Protein AF-A0A4S2T0A7-F1 (afdb_monomer_lite)

Sequence (449 aa):
MVPWLGEGVFCDATSVFRFPPSFSEFPLLSGDERTSGFACAYRRLITDGFVGIRFELAVAGGRSGRRGRARFPGQDLVALLINWLDLPIAVTSSGDGDRRNNCHLGQAGAPLTAHILRATTRLPTSTPSADRSWLHPGRPLLLADYTSKEAQRPPDAKVVDLRQDIGVCLAHCRASYRGTLVGVWLIERTGPNPDRDALRRLRVHLLRLHTEYECVRLVLRFLMRQAKDGRNTEAVSRFLNRGLDLLTSPRKYGFDQDPILAAAYEAEQLVAADEWRTMTHMLTTNRARDVAQIDNVTRGQALLDSNTTPDGGSQPVYIADRIVVAGKGGTVNEFHTRAGGNIHGVIGSGNVVTNSFNRIDGSNLPDEAKALLKQLTEAVALTASKLPSEEAEQVSRDLTAFQDEALSGTPRRNVLQVFGDSLQKAVDFVGDVGAPIANLVTAVIGLIT

Foldseek 3Di:
DDDQPPPVDWDFCDLFKFADPPQQADWQDFPPDTDGRKDWPGWTWDDSVAQFIDTDTDIDGDPPPPPPDAAAEQSSVVSSQLSQQQGWMWGQAPDPDRDTDIDGNQPVQLRVLRVVQCVPPVDDPPDPDRDSLSGGGFGDAAEDEEEPRHHDHHPQWAWFDQVDPQQWTWTWAWDDHPNDIYIYIYIYRNDPDGNPLLVVLVVRLLSVLRRLLRSLLSLLVVCVVCVPPPPDVPSVLVSNVVSVCSQPPCDDSRTGCVSVSCNVCVRCVRAPPVSVVVVVVSNVVVVVVVVVVVVVVVVVVVVVPPPDDDDDDDDDDDDPPDDDDDDPDDDDDDDDDPDPDDDQQDQPDDSQLVVLLVLLVPAPADPVLSVLLNVLSVLLSQLLVPDDSVLSVVSSVLNSQLSVLLRDPQRDLVSLVVSLVSLVVSCVVVDPSNVVSNVSSVVSSVRRD

Structure (mmCIF, N/CA/C/O backbone):
data_AF-A0A4S2T0A7-F1
#
_entry.id   AF-A0A4S2T0A7-F1
#
loop_
_atom_site.group_PDB
_atom_site.id
_atom_site.type_symbol
_atom_site.label_atom_id
_atom_site.label_alt_id
_atom_site.label_comp_id
_atom_site.label_asym_id
_atom_site.label_entity_id
_atom_site.label_seq_id
_atom_site.pdbx_PDB_ins_code
_atom_site.Cartn_x
_atom_site.Cartn_y
_atom_site.Cartn_z
_atom_site.occupancy
_atom_site.B_iso_or_equiv
_atom_site.auth_seq_id
_atom_site.auth_comp_id
_atom_site.auth_asym_id
_atom_site.auth_atom_id
_atom_site.pdbx_PDB_model_num
ATOM 1 N N . MET A 1 1 ? -23.315 -9.136 -1.588 1.00 36.06 1 MET A N 1
ATOM 2 C CA . MET A 1 1 ? -22.195 -8.168 -1.640 1.00 36.06 1 MET A CA 1
ATOM 3 C C . MET A 1 1 ? -22.124 -7.653 -3.071 1.00 36.06 1 MET A C 1
ATOM 5 O O . MET A 1 1 ? -21.880 -8.461 -3.957 1.00 36.06 1 MET A O 1
ATOM 9 N N . VAL A 1 2 ? -22.462 -6.388 -3.338 1.00 34.12 2 VAL A N 1
ATOM 10 C CA . VAL A 1 2 ? -22.466 -5.866 -4.718 1.00 34.12 2 VAL A CA 1
ATOM 11 C C . VAL A 1 2 ? -21.019 -5.881 -5.232 1.00 34.12 2 VAL A C 1
ATOM 13 O O . VAL A 1 2 ? -20.165 -5.262 -4.588 1.00 34.12 2 VAL A O 1
ATOM 16 N N . PRO A 1 3 ? -20.696 -6.610 -6.318 1.00 44.59 3 PRO A N 1
ATOM 17 C CA . PRO A 1 3 ? -19.381 -6.518 -6.931 1.00 44.59 3 PRO A CA 1
ATOM 18 C C . PRO A 1 3 ? -19.193 -5.063 -7.346 1.00 44.59 3 PRO A C 1
ATOM 20 O O . PRO A 1 3 ? -20.075 -4.474 -7.967 1.00 44.59 3 PRO A O 1
ATOM 23 N N . TRP A 1 4 ? -18.078 -4.460 -6.943 1.00 48.78 4 TRP A N 1
ATOM 24 C CA . TRP A 1 4 ? -17.734 -3.113 -7.380 1.00 48.78 4 TRP A CA 1
ATOM 25 C C . TRP A 1 4 ? -17.877 -3.069 -8.901 1.00 48.78 4 TRP A C 1
ATOM 27 O O . TRP A 1 4 ? -17.294 -3.922 -9.579 1.00 48.78 4 TRP A O 1
ATOM 37 N N . LEU A 1 5 ? -18.682 -2.134 -9.415 1.00 48.16 5 LEU A N 1
ATOM 38 C CA . LEU A 1 5 ? -18.700 -1.821 -10.838 1.00 48.16 5 LEU A CA 1
ATOM 39 C C . LEU A 1 5 ? -17.241 -1.562 -11.199 1.00 48.16 5 LEU A C 1
ATOM 41 O O . LEU A 1 5 ? -16.623 -0.653 -10.651 1.00 48.16 5 LEU A O 1
ATOM 45 N N . GLY A 1 6 ? -16.657 -2.491 -11.955 1.00 53.06 6 GLY A N 1
ATOM 46 C CA . GLY A 1 6 ? -15.216 -2.580 -12.126 1.00 53.06 6 GLY A CA 1
ATOM 47 C C . GLY A 1 6 ? -14.648 -1.337 -12.799 1.00 53.06 6 GLY A C 1
ATOM 48 O O . GLY A 1 6 ? -15.342 -0.360 -13.052 1.00 53.06 6 GLY A O 1
ATOM 49 N N . GLU A 1 7 ? -13.390 -1.421 -13.209 1.00 63.53 7 GLU A N 1
ATOM 50 C CA . GLU A 1 7 ? -12.714 -0.447 -14.081 1.00 63.53 7 GLU A CA 1
ATOM 51 C C . GLU A 1 7 ? -13.539 0.054 -15.296 1.00 63.53 7 GLU A C 1
ATOM 53 O O . GLU A 1 7 ? -13.099 0.971 -15.979 1.00 63.53 7 GLU A O 1
ATOM 58 N N . GLY A 1 8 ? -14.693 -0.551 -15.603 1.00 70.19 8 GLY A N 1
ATOM 59 C CA . GLY A 1 8 ? -15.658 -0.097 -16.600 1.00 70.19 8 GLY A CA 1
ATOM 60 C C . GLY A 1 8 ? -16.550 1.083 -16.191 1.00 70.19 8 GLY A C 1
ATOM 61 O O . GLY A 1 8 ? -17.182 1.649 -17.076 1.00 70.19 8 GLY A O 1
ATOM 62 N N . VAL A 1 9 ? -16.610 1.489 -14.915 1.00 83.06 9 VAL A N 1
ATOM 63 C CA . VAL A 1 9 ? -17.359 2.690 -14.492 1.00 83.06 9 VAL A CA 1
ATOM 64 C C . VAL A 1 9 ? -16.421 3.664 -13.789 1.00 83.06 9 VAL A C 1
ATOM 66 O O . VAL A 1 9 ? -16.037 3.479 -12.638 1.00 83.06 9 VAL A O 1
ATOM 69 N N . PHE A 1 10 ? -16.041 4.719 -14.503 1.00 91.44 10 PHE A N 1
ATOM 70 C CA . PHE A 1 10 ? -15.193 5.793 -13.996 1.00 91.44 10 PHE A CA 1
ATOM 71 C C . PHE A 1 10 ? -15.602 7.128 -14.615 1.00 91.44 10 PHE A C 1
ATOM 73 O O . PHE A 1 10 ? -16.192 7.174 -15.695 1.00 91.44 10 PHE A O 1
ATOM 80 N N . CYS A 1 11 ? -15.230 8.222 -13.956 1.00 91.19 11 CYS A N 1
ATOM 81 C CA . CYS A 1 11 ? -15.294 9.549 -14.554 1.00 91.19 11 CYS A CA 1
ATOM 82 C C . CYS A 1 11 ? -13.979 9.832 -15.294 1.00 91.19 11 CYS A C 1
ATOM 84 O O . CYS A 1 11 ? -12.900 9.747 -14.696 1.00 91.19 11 CYS A O 1
ATOM 86 N N . ASP A 1 12 ? -14.054 10.172 -16.584 1.00 92.62 12 ASP A N 1
ATOM 87 C CA . ASP A 1 12 ? -12.892 10.659 -17.335 1.00 92.62 12 ASP A CA 1
ATOM 88 C C . ASP A 1 12 ? -12.450 12.009 -16.763 1.00 92.62 12 ASP A C 1
ATOM 90 O O . ASP A 1 12 ? -13.196 12.990 -16.761 1.00 92.62 12 ASP A O 1
ATOM 94 N N . ALA A 1 13 ? -11.219 12.051 -16.260 1.00 92.00 13 ALA A N 1
ATOM 95 C CA . ALA A 1 13 ? -10.663 13.219 -15.595 1.00 92.00 13 ALA A CA 1
ATOM 96 C C . ALA A 1 13 ? -9.700 14.018 -16.493 1.00 92.00 13 ALA A C 1
ATOM 98 O O . ALA A 1 13 ? -8.873 14.793 -16.007 1.00 92.00 13 ALA A O 1
ATOM 99 N N . THR A 1 14 ? -9.801 13.855 -17.816 1.00 91.75 14 THR A N 1
ATOM 100 C CA . THR A 1 14 ? -8.956 14.544 -18.802 1.00 91.75 14 THR A CA 1
ATOM 101 C C . THR A 1 14 ? -9.041 16.070 -18.741 1.00 91.75 14 THR A C 1
ATOM 103 O O . THR A 1 14 ? -8.040 16.747 -18.969 1.00 91.75 14 THR A O 1
ATOM 106 N N . SER A 1 15 ? -10.195 16.641 -18.394 1.00 88.56 15 SER A N 1
ATOM 107 C CA . SER A 1 15 ? -10.357 18.097 -18.256 1.00 88.56 15 SER A CA 1
ATOM 108 C C . SER A 1 15 ? -9.849 18.649 -16.919 1.00 88.56 15 SER A C 1
ATOM 110 O O . SER A 1 15 ? -9.556 19.842 -16.820 1.00 88.56 15 SER A O 1
ATOM 112 N N . VAL A 1 16 ? -9.734 17.798 -15.897 1.00 88.69 16 VAL A N 1
ATOM 113 C CA . VAL A 1 16 ? -9.314 18.181 -14.540 1.00 88.69 16 VAL A CA 1
ATOM 114 C C . VAL A 1 16 ? -7.797 18.275 -14.444 1.00 88.69 16 VAL A C 1
ATOM 116 O O . VAL A 1 16 ? -7.281 19.112 -13.709 1.00 88.69 16 VAL A O 1
ATOM 119 N N . PHE A 1 17 ? -7.089 17.436 -15.197 1.00 89.44 17 PHE A N 1
ATOM 120 C CA . PHE A 1 17 ? -5.650 17.253 -15.095 1.00 89.44 17 PHE A CA 1
ATOM 121 C C . PHE A 1 17 ? -4.986 17.421 -16.463 1.00 89.44 17 PHE A C 1
ATOM 123 O O . PHE A 1 17 ? -5.267 16.665 -17.396 1.00 89.44 17 PHE A O 1
ATOM 130 N N . ARG A 1 18 ? -4.054 18.372 -16.579 1.00 92.50 18 ARG A N 1
ATOM 131 C CA . ARG A 1 18 ? -3.302 18.614 -17.815 1.00 92.50 18 ARG A CA 1
ATOM 132 C C . ARG A 1 18 ? -1.802 18.481 -17.610 1.00 92.50 18 ARG A C 1
ATOM 134 O O . ARG A 1 18 ? -1.229 19.027 -16.671 1.00 92.50 18 ARG A O 1
ATOM 141 N N . PHE A 1 19 ? -1.191 17.778 -18.552 1.00 93.94 19 PHE A N 1
ATOM 142 C CA . PHE A 1 19 ? 0.252 17.707 -18.710 1.00 93.94 19 PHE A CA 1
ATOM 143 C C . PHE A 1 19 ? 0.804 18.971 -19.384 1.00 93.94 19 PHE A C 1
ATOM 145 O O . PHE A 1 19 ? 0.036 19.705 -20.018 1.00 93.94 19 PHE A O 1
ATOM 152 N N . PRO A 1 20 ? 2.122 19.220 -19.294 1.00 91.69 20 PRO A N 1
ATOM 153 C CA . PRO A 1 20 ? 2.768 20.266 -20.072 1.00 91.69 20 PRO A CA 1
ATOM 154 C C . PRO A 1 20 ? 2.615 19.988 -21.581 1.00 91.69 20 PRO A C 1
ATOM 156 O O . PRO A 1 20 ? 2.539 18.820 -21.973 1.00 91.69 20 PRO A O 1
ATOM 159 N N . PRO A 1 21 ? 2.601 21.027 -22.440 1.00 88.69 21 PRO A N 1
ATOM 160 C CA . PRO A 1 21 ? 2.415 20.877 -23.889 1.00 88.69 21 PRO A CA 1
ATOM 161 C C . PRO A 1 21 ? 3.372 19.876 -24.563 1.00 88.69 21 PRO A C 1
ATOM 163 O O . PRO A 1 21 ? 2.966 19.189 -25.493 1.00 88.69 21 PRO A O 1
ATOM 166 N N . SER A 1 22 ? 4.595 19.727 -24.044 1.00 87.62 22 SER A N 1
ATOM 167 C CA . SER A 1 22 ? 5.621 18.797 -24.547 1.00 87.62 22 SER A CA 1
ATOM 168 C C . SER A 1 22 ? 5.809 17.574 -23.644 1.00 87.62 22 SER A C 1
ATOM 170 O O . SER A 1 22 ? 6.927 17.125 -23.404 1.00 87.62 22 SER A O 1
ATOM 172 N N . PHE A 1 23 ? 4.721 17.029 -23.097 1.00 88.06 23 PHE A N 1
ATOM 173 C CA . PHE A 1 23 ? 4.769 15.895 -22.171 1.00 88.06 23 PHE A CA 1
ATOM 174 C C . PHE A 1 23 ? 5.565 14.692 -22.691 1.00 88.06 23 PHE A C 1
ATOM 176 O O . PHE A 1 23 ? 6.377 14.126 -21.966 1.00 88.06 23 PHE A O 1
ATOM 183 N N . SER A 1 24 ? 5.373 14.332 -23.960 1.00 86.00 24 SER A N 1
ATOM 184 C CA . SER A 1 24 ? 6.084 13.215 -24.589 1.00 86.00 24 SER A CA 1
ATOM 185 C C . SER A 1 24 ? 7.589 13.447 -24.702 1.00 86.00 24 SER A C 1
ATOM 187 O O . SER A 1 24 ? 8.351 12.488 -24.807 1.00 86.00 24 SER A O 1
ATOM 189 N N . GLU A 1 25 ? 8.029 14.702 -24.680 1.00 85.06 25 GLU A N 1
ATOM 190 C CA . GLU A 1 25 ? 9.435 15.099 -24.769 1.00 85.06 25 GLU A CA 1
ATOM 191 C C . GLU A 1 25 ? 10.050 15.371 -23.396 1.00 85.06 25 GLU A C 1
ATOM 193 O O . GLU A 1 25 ? 11.269 15.506 -23.299 1.00 85.06 25 GLU A O 1
ATOM 198 N N . PHE A 1 26 ? 9.228 15.427 -22.342 1.00 84.06 26 PHE A N 1
ATOM 199 C CA . PHE A 1 26 ? 9.676 15.736 -20.993 1.00 84.06 26 PHE A CA 1
ATOM 200 C C . PHE A 1 26 ? 10.728 14.708 -20.547 1.00 84.06 26 PHE A C 1
ATOM 202 O O . PHE A 1 26 ? 10.418 13.513 -20.464 1.00 84.06 26 PHE A O 1
ATOM 209 N N . PRO A 1 27 ? 11.979 15.136 -20.295 1.00 84.62 27 PRO A N 1
ATOM 210 C CA . PRO A 1 27 ? 13.037 14.216 -19.935 1.00 84.62 27 PRO A CA 1
ATOM 211 C C . PRO A 1 27 ? 12.875 13.810 -18.474 1.00 84.62 27 PRO A C 1
ATOM 213 O O . PRO A 1 27 ? 12.980 14.635 -17.569 1.00 84.62 27 PRO A O 1
ATOM 216 N N . LEU A 1 28 ? 12.679 12.520 -18.243 1.00 84.50 28 LEU A N 1
ATOM 217 C CA . LEU A 1 28 ? 12.830 11.929 -16.925 1.00 84.50 28 LEU A CA 1
ATOM 218 C C . LEU A 1 28 ? 14.254 11.417 -16.782 1.00 84.50 28 LEU A C 1
ATOM 220 O O . LEU A 1 28 ? 14.730 10.613 -17.593 1.00 84.50 28 LEU A O 1
ATOM 22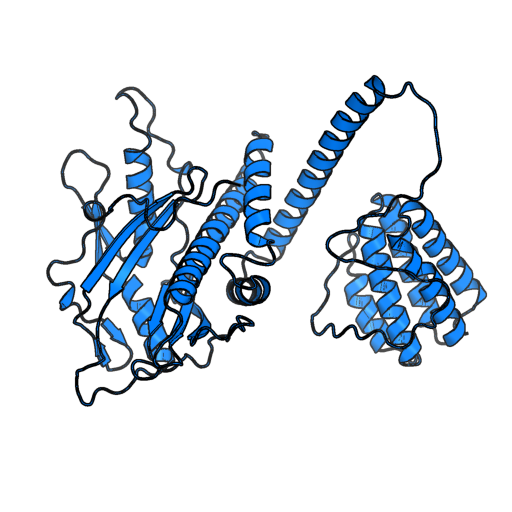4 N N . LEU A 1 29 ? 14.929 11.943 -15.769 1.00 84.00 29 LEU A N 1
ATOM 225 C CA . LEU A 1 29 ? 16.287 11.569 -15.414 1.00 84.00 29 LEU A CA 1
ATOM 226 C C . LEU A 1 29 ? 16.257 10.313 -14.549 1.00 84.00 29 LEU A C 1
ATOM 228 O O . LEU A 1 29 ? 15.326 10.108 -13.777 1.00 84.00 29 LEU A O 1
ATOM 232 N N . SER A 1 30 ? 17.262 9.467 -14.688 1.00 81.94 30 SER A N 1
ATOM 233 C CA . SER A 1 30 ? 17.485 8.329 -13.808 1.00 81.94 30 SER A CA 1
ATOM 234 C C . SER A 1 30 ? 18.952 7.941 -13.906 1.00 81.94 30 SER A C 1
ATOM 236 O O . SER A 1 30 ? 19.368 7.403 -14.933 1.00 81.94 30 SER A O 1
ATOM 238 N N . GLY A 1 31 ? 19.740 8.280 -12.885 1.00 81.50 31 GLY A N 1
ATOM 239 C CA . GLY A 1 31 ? 21.197 8.278 -13.014 1.00 81.50 31 GLY A CA 1
ATOM 240 C C . GLY A 1 31 ? 21.627 9.177 -14.180 1.00 81.50 31 GLY A C 1
ATOM 241 O O . GLY A 1 31 ? 21.147 10.306 -14.307 1.00 81.50 31 GLY A O 1
ATOM 242 N N . ASP A 1 32 ? 22.456 8.638 -15.073 1.00 75.25 32 ASP A N 1
ATOM 243 C CA . ASP A 1 32 ? 22.948 9.341 -16.267 1.00 75.25 32 ASP A CA 1
ATOM 244 C C . ASP A 1 32 ? 22.019 9.207 -17.491 1.00 75.25 32 ASP A C 1
ATOM 246 O O . ASP A 1 32 ? 22.245 9.831 -18.533 1.00 75.25 32 ASP A O 1
ATOM 250 N N . GLU A 1 33 ? 20.949 8.408 -17.402 1.00 78.81 33 GLU A N 1
ATOM 251 C CA . GLU A 1 33 ? 20.041 8.193 -18.525 1.00 78.81 33 GLU A CA 1
ATOM 252 C C . GLU A 1 33 ? 18.893 9.213 -18.571 1.00 78.81 33 GLU A C 1
ATOM 254 O O . GLU A 1 33 ? 18.156 9.430 -17.608 1.00 78.81 33 GLU A O 1
ATOM 259 N N . ARG A 1 34 ? 18.670 9.782 -19.765 1.00 81.75 34 ARG A N 1
ATOM 260 C CA . ARG A 1 34 ? 17.459 10.544 -20.105 1.00 81.75 34 ARG A CA 1
ATOM 261 C C . ARG A 1 34 ? 16.439 9.653 -20.800 1.00 81.75 34 ARG A C 1
ATOM 263 O O . ARG A 1 34 ? 16.706 9.084 -21.867 1.00 81.75 34 ARG A O 1
ATOM 270 N N . THR A 1 35 ? 15.231 9.601 -20.249 1.00 82.12 35 THR A N 1
ATOM 271 C CA . THR A 1 35 ? 14.087 8.940 -20.883 1.00 82.12 35 THR A CA 1
ATOM 272 C C . THR A 1 35 ? 12.966 9.895 -21.237 1.00 82.12 35 THR A C 1
ATOM 274 O O . THR A 1 35 ? 12.661 10.822 -20.504 1.00 82.12 35 THR A O 1
ATOM 277 N N . SER A 1 36 ? 12.378 9.661 -22.405 1.00 83.69 36 SER A N 1
ATOM 278 C CA . SER A 1 36 ? 11.252 10.396 -22.975 1.00 83.69 36 SER A CA 1
ATOM 279 C C . SER A 1 36 ? 10.473 9.449 -23.896 1.00 83.69 36 SER A C 1
ATOM 281 O O . SER A 1 36 ? 10.871 8.293 -24.081 1.00 83.69 36 SER A O 1
ATOM 283 N N . GLY A 1 37 ? 9.378 9.920 -24.490 1.00 86.00 37 GLY A N 1
ATOM 284 C CA . GLY A 1 37 ? 8.493 9.112 -25.336 1.00 86.00 37 GLY A CA 1
ATOM 285 C C . GLY A 1 37 ? 7.373 8.424 -24.558 1.00 86.00 37 GLY A C 1
ATOM 286 O O . GLY A 1 37 ? 6.856 7.396 -24.988 1.00 86.00 37 GLY A O 1
ATOM 287 N N . PHE A 1 38 ? 7.020 8.975 -23.401 1.00 90.12 38 PHE A N 1
ATOM 288 C CA . PHE A 1 38 ? 5.887 8.525 -22.613 1.00 90.12 38 PHE A CA 1
ATOM 289 C C . PHE A 1 38 ? 4.591 9.181 -23.104 1.00 90.12 38 PHE A C 1
ATOM 291 O O . PHE A 1 38 ? 4.564 10.361 -23.448 1.00 90.12 38 PHE A O 1
ATOM 298 N N . ALA A 1 39 ? 3.505 8.417 -23.114 1.00 92.38 39 ALA A N 1
ATOM 299 C CA . ALA A 1 39 ? 2.171 8.866 -23.476 1.00 92.38 39 ALA A CA 1
ATOM 300 C C . ALA A 1 39 ? 1.201 8.584 -22.327 1.00 92.38 39 ALA A C 1
ATOM 302 O O . ALA A 1 39 ? 1.255 7.533 -21.687 1.00 92.38 39 ALA A O 1
ATOM 303 N N . CYS A 1 40 ? 0.291 9.520 -22.059 1.00 94.81 40 CYS A N 1
ATOM 304 C CA . CYS A 1 40 ? -0.772 9.282 -21.092 1.00 94.81 40 CYS A CA 1
ATOM 305 C C . CYS A 1 40 ? -1.713 8.213 -21.647 1.00 94.81 40 CYS A C 1
ATOM 307 O O . CYS A 1 40 ? -2.321 8.413 -22.696 1.00 94.81 40 CYS A O 1
ATOM 309 N N . ALA A 1 41 ? -1.825 7.094 -20.938 1.00 94.56 41 ALA A N 1
ATOM 310 C CA . ALA A 1 41 ? -2.743 6.025 -21.293 1.00 94.56 41 ALA A CA 1
ATOM 311 C C . ALA A 1 41 ? -4.167 6.361 -20.835 1.00 94.56 41 ALA A C 1
ATOM 313 O O . ALA A 1 41 ? -5.114 6.205 -21.601 1.00 94.56 41 ALA A O 1
ATOM 314 N N . TYR A 1 42 ? -4.326 6.833 -19.594 1.00 94.88 42 TYR A N 1
ATOM 315 C CA . TYR A 1 42 ? -5.620 7.270 -19.070 1.00 94.88 42 TYR A CA 1
ATOM 316 C C . TYR A 1 42 ? -5.494 8.157 -17.826 1.00 94.88 42 TYR A C 1
ATOM 318 O O . TYR A 1 42 ? -4.484 8.134 -17.120 1.00 94.88 42 TYR A O 1
ATOM 326 N N . ARG A 1 43 ? -6.577 8.897 -17.548 1.00 94.88 43 ARG A N 1
ATOM 327 C CA . ARG A 1 43 ? -6.839 9.654 -16.314 1.00 94.88 43 ARG A CA 1
ATOM 328 C C . ARG A 1 43 ? -8.245 9.321 -15.838 1.00 94.88 43 ARG A C 1
ATOM 330 O O . ARG A 1 43 ? -9.209 9.626 -16.538 1.00 94.88 43 ARG A O 1
ATOM 337 N N . ARG A 1 44 ? -8.372 8.680 -14.682 1.00 94.31 44 ARG A N 1
ATOM 338 C CA . ARG A 1 44 ? -9.660 8.173 -14.196 1.00 94.31 44 ARG A CA 1
ATOM 339 C C . ARG A 1 44 ? -9.891 8.619 -12.770 1.00 94.31 44 ARG A C 1
ATOM 341 O O . ARG A 1 44 ? -9.002 8.502 -11.936 1.00 94.31 44 ARG A O 1
ATOM 348 N N . LEU A 1 45 ? -11.095 9.093 -12.491 1.00 93.31 45 LEU A N 1
ATOM 349 C CA . LEU A 1 45 ? -11.587 9.249 -11.133 1.00 93.31 45 LEU A CA 1
ATOM 350 C C . LEU A 1 45 ? -12.563 8.112 -10.851 1.00 93.31 45 LEU A C 1
ATOM 352 O O . LEU A 1 45 ? -13.520 7.911 -11.601 1.00 93.31 45 LEU A O 1
ATOM 356 N N . ILE A 1 46 ? -12.310 7.375 -9.778 1.00 92.50 46 ILE A N 1
ATOM 357 C CA . ILE A 1 46 ? -13.100 6.214 -9.391 1.00 92.50 46 ILE A CA 1
ATOM 358 C C . ILE A 1 46 ? -13.562 6.397 -7.950 1.00 92.50 46 ILE A C 1
ATOM 360 O O . ILE A 1 46 ? -12.784 6.814 -7.092 1.00 92.50 46 ILE A O 1
ATOM 364 N N . THR A 1 47 ? -14.830 6.095 -7.691 1.00 89.50 47 THR A N 1
ATOM 365 C CA . THR A 1 47 ? -15.438 6.155 -6.360 1.00 89.50 47 THR A CA 1
ATOM 366 C C . THR A 1 47 ? -16.045 4.811 -6.006 1.00 89.50 47 THR A C 1
ATOM 368 O O . THR A 1 47 ? -16.569 4.114 -6.873 1.00 89.50 47 THR A O 1
ATOM 371 N N . ASP A 1 48 ? -15.988 4.456 -4.725 1.00 83.44 48 ASP A N 1
ATOM 372 C CA . ASP A 1 48 ? -16.640 3.259 -4.202 1.00 83.44 48 ASP A CA 1
ATOM 373 C C . ASP A 1 48 ? -18.118 3.435 -3.856 1.00 83.44 48 ASP A C 1
ATOM 375 O O . ASP A 1 48 ? -18.744 2.487 -3.372 1.00 83.44 48 ASP A O 1
ATOM 379 N N . GLY A 1 49 ? -18.662 4.632 -4.093 1.00 81.75 49 GLY A N 1
ATOM 380 C CA . GLY A 1 49 ? -20.007 5.008 -3.674 1.00 81.75 49 GLY A CA 1
ATOM 381 C C . GLY A 1 49 ? -20.157 5.116 -2.155 1.00 81.75 49 GLY A C 1
ATOM 382 O O . GLY A 1 49 ? -21.280 5.135 -1.659 1.00 81.75 49 GLY A O 1
ATOM 383 N N . PHE A 1 50 ? -19.051 5.144 -1.410 1.00 80.69 50 PHE A N 1
ATOM 384 C CA . PHE A 1 50 ? -19.039 5.246 0.038 1.00 80.69 50 PHE A CA 1
ATOM 385 C C . PHE A 1 50 ? -18.124 6.388 0.489 1.00 80.69 50 PHE A C 1
ATOM 387 O O . PHE A 1 50 ? -18.594 7.505 0.672 1.00 80.69 50 PHE A O 1
ATOM 394 N N . VAL A 1 51 ? -16.828 6.141 0.640 1.00 80.19 51 VAL A N 1
ATOM 395 C CA . VAL A 1 51 ? -15.850 7.099 1.198 1.00 80.19 51 VAL A CA 1
ATOM 396 C C . VAL A 1 51 ? -14.545 7.131 0.406 1.00 80.19 51 VAL A C 1
ATOM 398 O O . VAL A 1 51 ? -13.797 8.105 0.479 1.00 80.19 51 VAL A O 1
ATOM 401 N N . GLY A 1 52 ? -14.260 6.069 -0.348 1.00 87.00 52 GLY A N 1
ATOM 402 C CA . GLY A 1 52 ? -13.053 5.915 -1.131 1.00 87.00 52 GLY A CA 1
ATOM 403 C C . GLY A 1 52 ? -13.194 6.603 -2.476 1.00 87.00 52 GLY A C 1
ATOM 404 O O . GLY A 1 52 ? -14.025 6.230 -3.306 1.00 87.00 52 GLY A O 1
ATOM 405 N N . ILE A 1 53 ? -12.332 7.587 -2.716 1.00 91.31 53 ILE A N 1
ATOM 406 C CA . ILE A 1 53 ? -12.152 8.199 -4.028 1.00 91.31 53 ILE A CA 1
ATOM 407 C C . ILE A 1 53 ? -10.686 8.036 -4.419 1.00 91.31 53 ILE A C 1
ATOM 409 O O . ILE A 1 53 ? -9.791 8.473 -3.696 1.00 91.31 53 ILE A O 1
ATOM 413 N N . ARG A 1 54 ? -10.436 7.430 -5.581 1.00 93.50 54 ARG A N 1
ATOM 414 C CA . ARG A 1 54 ? -9.098 7.298 -6.159 1.00 93.50 54 ARG A CA 1
ATOM 415 C C . ARG A 1 54 ? -9.034 8.023 -7.492 1.00 93.50 54 ARG A C 1
ATOM 417 O O . ARG A 1 54 ? -9.869 7.817 -8.369 1.00 93.50 54 ARG A O 1
ATOM 424 N N . PHE A 1 55 ? -7.989 8.821 -7.659 1.00 95.12 55 PHE A N 1
ATOM 425 C CA . PHE A 1 55 ? -7.567 9.312 -8.960 1.00 95.12 55 PHE A CA 1
ATOM 426 C C . PHE A 1 55 ? -6.432 8.427 -9.479 1.00 95.12 55 PHE A C 1
ATOM 428 O O . PHE A 1 55 ? -5.407 8.278 -8.816 1.00 95.12 55 PHE A O 1
ATOM 435 N N . GLU A 1 56 ? -6.617 7.837 -10.653 1.00 95.31 56 GLU A N 1
ATOM 436 C CA . GLU A 1 56 ? -5.603 7.048 -11.340 1.00 95.31 56 GLU A CA 1
ATOM 437 C C . GLU A 1 56 ? -5.066 7.803 -12.546 1.00 95.31 56 GLU A C 1
ATOM 439 O O . GLU A 1 56 ? -5.821 8.255 -13.413 1.00 95.31 56 GLU A O 1
ATOM 444 N N . LEU A 1 57 ? -3.743 7.851 -12.635 1.00 95.69 57 LEU A N 1
ATOM 445 C CA . LEU A 1 57 ? -3.033 8.281 -13.821 1.00 95.69 57 LEU A CA 1
ATOM 446 C C . LEU A 1 57 ? -2.163 7.131 -14.305 1.00 95.69 57 LEU A C 1
ATOM 448 O O . LEU A 1 57 ? -1.299 6.660 -13.570 1.00 95.69 57 LEU A O 1
ATOM 452 N N . ALA A 1 58 ? -2.364 6.722 -15.552 1.00 95.38 58 ALA A N 1
ATOM 453 C CA . ALA A 1 58 ? -1.479 5.774 -16.202 1.00 95.38 58 ALA A CA 1
ATOM 454 C C . ALA A 1 58 ? -0.733 6.432 -17.347 1.00 95.38 58 ALA A C 1
ATOM 456 O O . ALA A 1 58 ? -1.291 7.181 -18.158 1.00 95.38 58 ALA A O 1
ATOM 457 N N . VAL A 1 59 ? 0.540 6.083 -17.425 1.00 94.50 59 VAL A N 1
ATOM 458 C CA . VAL A 1 59 ? 1.439 6.488 -18.486 1.00 94.50 59 VAL A CA 1
ATOM 459 C C . VAL A 1 59 ? 2.072 5.231 -19.060 1.00 94.50 59 VAL A C 1
ATOM 461 O O . VAL A 1 59 ? 2.483 4.342 -18.320 1.00 94.50 59 VAL A O 1
ATOM 464 N N . ALA A 1 60 ? 2.127 5.156 -20.383 1.00 93.31 60 ALA A N 1
ATOM 465 C CA . ALA A 1 60 ? 2.772 4.080 -21.111 1.00 93.31 60 ALA A CA 1
ATOM 466 C C . ALA A 1 60 ? 3.934 4.648 -21.924 1.00 93.31 60 ALA A C 1
ATOM 468 O O . ALA A 1 60 ? 3.824 5.712 -22.528 1.00 93.31 60 ALA A O 1
ATOM 469 N N . GLY A 1 61 ? 5.052 3.937 -21.957 1.00 87.25 61 GLY A N 1
ATOM 470 C CA . GLY A 1 61 ? 6.196 4.289 -22.786 1.00 87.25 61 GLY A CA 1
ATOM 471 C C . GLY A 1 61 ? 6.970 3.033 -23.134 1.00 87.25 61 GLY A C 1
ATOM 472 O O . GLY A 1 61 ? 7.182 2.177 -22.280 1.00 87.25 61 GLY A O 1
ATOM 473 N N . GLY A 1 62 ? 7.362 2.905 -24.397 1.00 71.31 62 GLY A N 1
ATOM 474 C CA . GLY A 1 62 ? 8.164 1.780 -24.859 1.00 71.31 62 GLY A CA 1
ATOM 475 C C . GLY A 1 62 ? 9.649 2.120 -24.831 1.00 71.31 62 GLY A C 1
ATOM 476 O O . GLY A 1 62 ? 10.093 3.024 -25.538 1.00 71.31 62 GLY A O 1
ATOM 477 N N . ARG A 1 63 ? 10.442 1.358 -24.070 1.00 69.31 63 ARG A N 1
ATOM 478 C CA . ARG A 1 63 ? 11.887 1.207 -24.346 1.00 69.31 63 ARG A CA 1
ATOM 479 C C . ARG A 1 63 ? 12.159 0.032 -25.284 1.00 69.31 63 ARG A C 1
ATOM 481 O O . ARG A 1 63 ? 13.159 0.042 -26.005 1.00 69.31 63 ARG A O 1
ATOM 488 N N . SER A 1 64 ? 11.255 -0.946 -25.305 1.00 51.25 64 SER A N 1
ATOM 489 C CA . SER A 1 64 ? 11.284 -2.106 -26.191 1.00 51.25 64 SER A CA 1
ATOM 490 C C . SER A 1 64 ? 11.205 -1.663 -27.660 1.00 51.25 64 SER A C 1
ATOM 492 O O . SER A 1 64 ? 10.163 -1.260 -28.160 1.00 51.25 64 SER A O 1
ATOM 494 N N . GLY A 1 65 ? 12.347 -1.677 -28.354 1.00 47.28 65 GLY A N 1
ATOM 495 C CA . GLY A 1 65 ? 12.439 -1.335 -29.782 1.00 47.28 65 GLY A CA 1
ATOM 496 C C . GLY A 1 65 ? 13.566 -0.367 -30.143 1.00 47.28 65 GLY A C 1
ATOM 497 O O . GLY A 1 65 ? 14.029 -0.378 -31.282 1.00 47.28 65 GLY A O 1
ATOM 498 N N . ARG A 1 66 ? 14.097 0.408 -29.185 1.00 61.19 66 ARG A N 1
ATOM 499 C CA . ARG A 1 66 ? 15.344 1.162 -29.405 1.00 61.19 66 ARG A CA 1
ATOM 500 C C . ARG A 1 66 ? 16.525 0.206 -29.236 1.00 61.19 66 ARG A C 1
ATOM 502 O O . ARG A 1 66 ? 16.986 -0.015 -28.118 1.00 61.19 66 ARG A O 1
ATOM 509 N N . ARG A 1 67 ? 16.962 -0.413 -30.343 1.00 60.78 67 ARG A N 1
ATOM 510 C CA . ARG A 1 67 ? 18.125 -1.321 -30.374 1.00 60.78 67 ARG A CA 1
ATOM 511 C C . ARG A 1 67 ? 19.294 -0.706 -29.591 1.00 60.78 67 ARG A C 1
ATOM 513 O O . ARG A 1 67 ? 19.649 0.443 -29.828 1.00 60.78 67 ARG A O 1
ATOM 520 N N . GLY A 1 68 ? 19.870 -1.481 -28.672 1.00 68.25 68 GLY A N 1
ATOM 521 C CA . GLY A 1 68 ? 21.101 -1.126 -27.959 1.00 68.25 68 GLY A CA 1
ATOM 522 C C . GLY A 1 68 ? 20.944 -0.353 -26.646 1.00 68.25 68 GLY A C 1
ATOM 523 O O . GLY A 1 68 ? 21.959 -0.060 -26.024 1.00 68.25 68 GLY A O 1
ATOM 524 N N . ARG A 1 69 ? 19.728 -0.034 -26.178 1.00 77.44 69 ARG A N 1
ATOM 525 C CA . ARG A 1 69 ? 19.571 0.543 -24.830 1.00 77.44 69 ARG A CA 1
ATOM 526 C C . ARG A 1 69 ? 19.704 -0.526 -23.749 1.00 77.44 69 ARG A C 1
ATOM 528 O O . ARG A 1 69 ? 19.049 -1.564 -23.825 1.00 77.44 69 ARG A O 1
ATOM 535 N N . ALA A 1 70 ? 20.515 -0.241 -22.733 1.00 83.19 70 ALA A N 1
ATOM 536 C CA . ALA A 1 70 ? 20.640 -1.091 -21.560 1.00 83.19 70 ALA A CA 1
ATOM 537 C C . ALA A 1 70 ? 19.310 -1.158 -20.786 1.00 83.19 70 ALA A C 1
ATOM 539 O O . ALA A 1 70 ? 18.492 -0.225 -20.821 1.00 83.19 70 ALA A O 1
ATOM 540 N N . ARG A 1 71 ? 19.099 -2.283 -20.093 1.00 89.00 71 ARG A N 1
ATOM 541 C CA . ARG A 1 71 ? 18.051 -2.415 -19.072 1.00 89.00 71 ARG A CA 1
ATOM 542 C C . ARG A 1 71 ? 18.358 -1.457 -17.923 1.00 89.00 71 ARG A C 1
ATOM 544 O O . ARG A 1 71 ? 19.523 -1.340 -17.541 1.00 89.00 71 ARG A O 1
ATOM 551 N N . PHE A 1 72 ? 17.338 -0.834 -17.343 1.00 89.44 72 PHE A N 1
ATOM 552 C CA . PHE A 1 72 ? 17.541 -0.004 -16.160 1.00 89.44 72 PHE A CA 1
ATOM 553 C C . PHE A 1 72 ? 18.085 -0.839 -14.994 1.00 89.44 72 PHE A C 1
ATOM 555 O O . PHE A 1 72 ? 17.542 -1.911 -14.707 1.00 89.44 72 PHE A O 1
ATOM 562 N N . PRO A 1 73 ? 19.135 -0.379 -14.302 1.00 92.44 73 PRO A N 1
ATOM 563 C CA . PRO A 1 73 ? 19.445 -0.847 -12.959 1.00 92.44 73 PRO A CA 1
ATOM 564 C C . PRO A 1 73 ? 18.230 -0.701 -12.033 1.00 92.44 73 PRO A C 1
ATOM 566 O O . PRO A 1 73 ? 17.379 0.164 -12.231 1.00 92.44 73 PRO A O 1
ATOM 569 N N . GLY A 1 74 ? 18.130 -1.546 -11.006 1.00 90.00 74 GLY A N 1
ATOM 570 C CA . GLY A 1 74 ? 16.951 -1.532 -10.137 1.00 90.00 74 GLY A CA 1
ATOM 571 C C . GLY A 1 74 ? 16.769 -0.219 -9.369 1.00 90.00 74 GLY A C 1
ATOM 572 O O . GLY A 1 74 ? 15.661 0.301 -9.294 1.00 90.00 74 GLY A O 1
ATOM 573 N N . GLN A 1 75 ? 17.857 0.375 -8.874 1.00 91.38 75 GLN A N 1
ATOM 574 C CA . GLN A 1 75 ? 17.808 1.681 -8.200 1.00 91.38 75 GLN A CA 1
ATOM 575 C C . GLN A 1 75 ? 17.354 2.802 -9.149 1.00 91.38 75 GLN A C 1
ATOM 577 O O . GLN A 1 75 ? 16.547 3.649 -8.769 1.00 91.38 75 GLN A O 1
ATOM 582 N N . ASP A 1 76 ? 17.797 2.741 -10.403 1.00 93.12 76 ASP A N 1
ATOM 583 C CA . ASP A 1 76 ? 17.401 3.671 -11.458 1.00 93.12 76 ASP A CA 1
ATOM 584 C C . ASP A 1 76 ? 15.904 3.552 -11.778 1.00 93.12 76 ASP A C 1
ATOM 586 O O . ASP A 1 76 ? 15.210 4.557 -11.903 1.00 93.12 76 ASP A O 1
ATOM 590 N N . LEU A 1 77 ? 15.339 2.340 -11.807 1.00 93.81 77 LEU A N 1
ATOM 591 C CA . LEU A 1 77 ? 13.891 2.179 -11.980 1.00 93.81 77 LEU A CA 1
ATOM 592 C C . LEU A 1 77 ? 13.098 2.922 -10.891 1.00 93.81 77 LEU A C 1
ATOM 594 O O . LEU A 1 77 ? 12.134 3.618 -11.202 1.00 93.81 77 LEU A O 1
ATOM 598 N N . VAL A 1 78 ? 13.497 2.808 -9.624 1.00 94.44 78 VAL A N 1
ATOM 599 C CA . VAL A 1 78 ? 12.812 3.499 -8.517 1.00 94.44 78 VAL A CA 1
ATOM 600 C C . VAL A 1 78 ? 13.002 5.011 -8.612 1.00 94.44 78 VAL A C 1
ATOM 602 O O . VAL A 1 78 ? 12.032 5.753 -8.455 1.00 94.44 78 VAL A O 1
ATOM 605 N N . ALA A 1 79 ? 14.214 5.477 -8.926 1.00 93.75 79 ALA A N 1
ATOM 606 C CA . ALA A 1 79 ? 14.491 6.897 -9.131 1.00 93.75 79 ALA A CA 1
ATOM 607 C C . ALA A 1 79 ? 13.637 7.481 -10.269 1.00 93.75 79 ALA A C 1
ATOM 609 O O . ALA A 1 79 ? 13.015 8.530 -10.103 1.00 93.75 79 ALA A O 1
ATOM 610 N N . LEU A 1 80 ? 13.524 6.763 -11.390 1.00 93.44 80 LEU A N 1
ATOM 611 C CA . LEU A 1 80 ? 12.648 7.115 -12.504 1.00 93.44 80 LEU A CA 1
ATOM 612 C C . LEU A 1 80 ? 11.187 7.248 -12.052 1.00 93.44 80 LEU A C 1
ATOM 614 O O . LEU A 1 80 ? 10.527 8.232 -12.387 1.00 93.44 80 LEU A O 1
ATOM 618 N N . LEU A 1 81 ? 10.680 6.271 -11.292 1.00 94.94 81 LEU A N 1
ATOM 619 C CA . LEU A 1 81 ? 9.310 6.276 -10.769 1.00 94.94 81 LEU A CA 1
ATOM 620 C C . LEU A 1 81 ? 9.060 7.443 -9.809 1.00 94.94 81 LEU A C 1
ATOM 622 O O . LEU A 1 81 ? 7.981 8.026 -9.832 1.00 94.94 81 LEU A O 1
ATOM 626 N N . ILE A 1 82 ? 10.044 7.831 -9.003 1.00 95.50 82 ILE A N 1
ATOM 627 C CA . ILE A 1 82 ? 9.920 8.990 -8.114 1.00 95.50 82 ILE A CA 1
ATOM 628 C C . ILE A 1 82 ? 9.975 10.303 -8.885 1.00 95.50 82 ILE A C 1
ATOM 630 O O . ILE A 1 82 ? 9.196 11.207 -8.589 1.00 95.50 82 ILE A O 1
ATOM 634 N N . ASN A 1 83 ? 10.795 10.396 -9.930 1.00 94.56 83 ASN A N 1
ATOM 635 C CA . ASN A 1 83 ? 10.872 11.590 -10.770 1.00 94.56 83 ASN A CA 1
ATOM 636 C C . ASN A 1 83 ? 9.559 11.881 -11.514 1.00 94.56 83 ASN A C 1
ATOM 638 O O . ASN A 1 83 ? 9.283 13.036 -11.837 1.00 94.56 83 ASN A O 1
ATOM 642 N N . TRP A 1 84 ? 8.688 10.882 -11.702 1.00 94.69 84 TRP A N 1
ATOM 643 C CA . TRP A 1 84 ? 7.311 11.121 -12.144 1.00 94.69 84 TRP A CA 1
ATOM 644 C C . TRP A 1 84 ? 6.518 12.006 -11.184 1.00 94.69 84 TRP A C 1
ATOM 646 O O . TRP A 1 84 ? 5.693 12.800 -11.633 1.00 94.69 84 TRP A O 1
ATOM 656 N N . LEU A 1 85 ? 6.756 11.907 -9.876 1.00 96.00 85 LEU A N 1
ATOM 657 C CA . LEU A 1 85 ? 6.076 12.741 -8.887 1.00 96.00 85 LEU A CA 1
ATOM 658 C C . LEU A 1 85 ? 6.491 14.215 -8.995 1.00 96.00 85 LEU A C 1
ATOM 660 O O . LEU A 1 85 ? 5.693 15.080 -8.641 1.00 96.00 85 LEU A O 1
ATOM 664 N N . ASP A 1 86 ? 7.673 14.512 -9.541 1.00 95.38 86 ASP A N 1
ATOM 665 C CA . ASP A 1 86 ? 8.133 15.871 -9.857 1.00 95.38 86 ASP A CA 1
ATOM 666 C C . ASP A 1 86 ? 7.718 16.358 -11.252 1.00 95.38 86 ASP A C 1
ATOM 668 O O . ASP A 1 86 ? 8.108 17.444 -11.680 1.00 95.38 86 ASP A O 1
ATOM 672 N N . LEU A 1 87 ? 6.877 15.615 -11.970 1.00 94.38 87 LEU A N 1
ATOM 673 C CA . LEU A 1 87 ? 6.321 16.107 -13.221 1.00 94.38 87 LEU A CA 1
ATOM 674 C C . LEU A 1 87 ? 5.433 1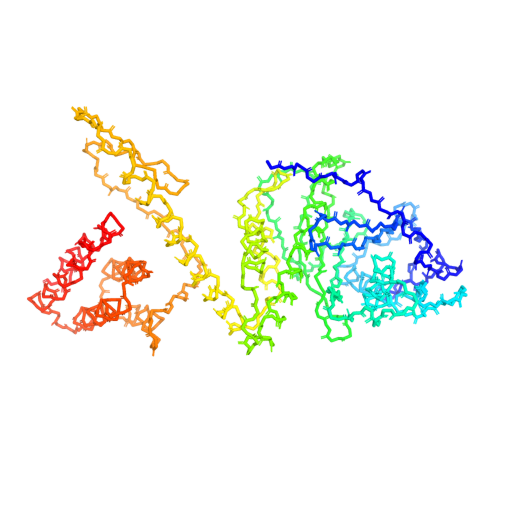7.341 -12.953 1.00 94.38 87 LEU A C 1
ATOM 676 O O . LEU A 1 87 ? 4.469 17.230 -12.183 1.00 94.38 87 LEU A O 1
ATOM 680 N N . PRO A 1 88 ? 5.701 18.502 -13.583 1.00 95.38 88 PRO A N 1
ATOM 681 C CA . PRO A 1 88 ? 4.837 19.667 -13.465 1.00 95.38 88 PRO A CA 1
ATOM 682 C C . PRO A 1 88 ? 3.511 19.396 -14.173 1.00 95.38 88 PRO A C 1
ATOM 684 O O . PRO A 1 88 ? 3.479 18.891 -15.292 1.00 95.38 88 PRO A O 1
ATOM 687 N N . ILE A 1 89 ? 2.408 19.738 -13.524 1.00 95.50 89 ILE A N 1
ATOM 688 C CA . ILE A 1 89 ? 1.046 19.504 -14.000 1.00 95.50 89 ILE A CA 1
ATOM 689 C C . ILE A 1 89 ? 0.172 20.718 -13.689 1.00 95.50 89 ILE A C 1
ATOM 691 O O . ILE A 1 89 ? 0.482 21.528 -12.811 1.00 95.50 89 ILE A O 1
ATOM 695 N N . ALA A 1 90 ? -0.961 20.817 -14.375 1.00 95.12 90 ALA A N 1
ATOM 696 C CA . ALA A 1 90 ? -1.979 21.819 -14.106 1.00 95.12 90 ALA A CA 1
ATOM 697 C C . ALA A 1 90 ? -3.294 21.134 -13.719 1.00 95.12 90 ALA A C 1
ATOM 699 O O . ALA A 1 90 ? -3.829 20.331 -14.487 1.00 95.12 90 ALA A O 1
ATOM 700 N N . VAL A 1 91 ? -3.823 21.471 -12.541 1.00 93.69 91 VAL A N 1
ATOM 701 C CA . VAL A 1 91 ? -5.125 20.990 -12.058 1.00 93.69 91 VAL A CA 1
ATOM 702 C C . VAL A 1 91 ? -6.139 22.124 -12.137 1.00 93.69 91 VAL A C 1
ATOM 704 O O . VAL A 1 91 ? -5.869 23.233 -11.674 1.00 93.69 91 VAL A O 1
ATOM 707 N N . THR A 1 92 ? -7.304 21.872 -12.724 1.00 90.12 92 THR A N 1
ATOM 708 C CA . THR A 1 92 ? -8.361 22.882 -12.880 1.00 90.12 92 THR A CA 1
ATOM 709 C C . THR A 1 92 ? -8.799 23.427 -11.517 1.00 90.12 92 THR A C 1
ATOM 711 O O . THR A 1 92 ? -9.259 22.681 -10.650 1.00 90.12 92 THR A O 1
ATOM 714 N N . SER A 1 93 ? -8.627 24.738 -11.322 1.00 81.56 93 SER A N 1
ATOM 715 C CA . SER A 1 93 ? -8.841 25.418 -10.045 1.00 81.56 93 SER A CA 1
ATOM 716 C C . SER A 1 93 ? -10.323 25.677 -9.778 1.00 81.56 93 SER A C 1
ATOM 718 O O . SER A 1 93 ? -11.158 25.753 -10.680 1.00 81.56 93 SER A O 1
ATOM 720 N N . SER A 1 94 ? -10.663 25.830 -8.503 1.00 65.75 94 SER A N 1
ATOM 721 C CA . SER A 1 94 ? -11.998 26.186 -8.040 1.00 65.75 94 SER A CA 1
ATOM 722 C C . SER A 1 94 ? -12.253 27.695 -8.225 1.00 65.75 94 SER A C 1
ATOM 724 O O . SER A 1 94 ? -12.058 28.467 -7.291 1.00 65.75 94 SER A O 1
ATOM 726 N N . GLY A 1 95 ? -12.674 28.133 -9.415 1.00 62.53 95 GLY A N 1
ATOM 727 C CA . GLY A 1 95 ? -13.193 29.488 -9.668 1.00 62.53 95 GLY A CA 1
ATOM 728 C C . GLY A 1 95 ? -14.049 29.581 -10.938 1.00 62.53 95 GLY A C 1
ATOM 729 O O . GLY A 1 95 ? -14.123 28.607 -11.690 1.00 62.53 95 GLY A O 1
ATOM 730 N N . ASP A 1 96 ? -14.736 30.710 -11.142 1.00 51.47 96 ASP A N 1
ATOM 731 C CA . ASP A 1 96 ? -15.252 31.100 -12.462 1.00 51.47 96 ASP A CA 1
ATOM 732 C C . ASP A 1 96 ? -14.060 31.495 -13.342 1.00 51.47 96 ASP A C 1
ATOM 734 O O . ASP A 1 96 ? -13.237 32.335 -12.967 1.00 51.47 96 ASP A O 1
ATOM 738 N N . GLY A 1 97 ? -13.931 30.824 -14.485 1.00 62.12 97 GLY A N 1
ATOM 739 C CA . GLY A 1 97 ? -12.803 30.946 -15.406 1.00 62.12 97 GLY A CA 1
ATOM 740 C C . GLY A 1 97 ? -11.894 29.714 -15.430 1.00 62.12 97 GLY A C 1
ATOM 741 O O . GLY A 1 97 ? -11.763 28.985 -14.450 1.00 62.12 97 GLY A O 1
ATOM 742 N N . ASP A 1 98 ? -11.232 29.503 -16.570 1.00 66.94 98 ASP A N 1
ATOM 743 C CA . ASP A 1 98 ? -10.320 28.386 -16.891 1.00 66.94 98 ASP A CA 1
ATOM 744 C C . ASP A 1 98 ? -8.979 28.462 -16.109 1.00 66.94 98 ASP A C 1
ATOM 746 O O . ASP A 1 98 ? -7.905 28.132 -16.615 1.00 66.94 98 ASP A O 1
ATOM 750 N N . ARG A 1 99 ? -9.017 28.959 -14.861 1.00 81.94 99 ARG A N 1
ATOM 751 C CA . ARG A 1 99 ? -7.853 29.097 -13.978 1.00 81.94 99 ARG A CA 1
ATOM 752 C C . ARG A 1 99 ? -7.370 27.717 -13.552 1.00 81.94 99 ARG A C 1
ATOM 754 O O . ARG A 1 99 ? -8.156 26.861 -13.147 1.00 81.94 99 ARG A O 1
ATOM 761 N N . ARG A 1 100 ? -6.055 27.509 -13.588 1.00 87.00 100 ARG A N 1
ATOM 762 C CA . ARG A 1 100 ? -5.418 26.241 -13.215 1.00 87.00 100 ARG A CA 1
ATOM 763 C C . ARG A 1 100 ? -4.383 26.458 -12.128 1.00 87.00 100 ARG A C 1
ATOM 765 O O . ARG A 1 100 ? -3.653 27.443 -12.146 1.00 87.00 100 ARG A O 1
ATOM 772 N N . ASN A 1 101 ? -4.334 25.517 -11.196 1.00 89.44 101 ASN A N 1
ATOM 773 C CA . ASN A 1 101 ? -3.309 25.438 -10.172 1.00 89.44 101 ASN A CA 1
ATOM 774 C C . ASN A 1 101 ? -2.155 24.603 -10.727 1.00 89.44 101 ASN A C 1
ATOM 776 O O . ASN A 1 101 ? -2.313 23.402 -10.964 1.00 89.44 101 ASN A O 1
ATOM 780 N N . ASN A 1 102 ? -1.008 25.241 -10.938 1.00 94.50 102 ASN A N 1
ATOM 781 C CA . ASN A 1 102 ? 0.214 24.540 -11.312 1.00 94.50 102 ASN A CA 1
ATOM 782 C C . ASN A 1 102 ? 0.821 23.898 -10.061 1.00 94.50 102 ASN A C 1
ATOM 784 O O . ASN A 1 102 ? 0.991 24.559 -9.038 1.00 94.50 102 ASN A O 1
ATOM 788 N N . CYS A 1 103 ? 1.122 22.607 -10.129 1.00 95.62 103 CYS A N 1
ATOM 789 C CA . CYS A 1 103 ? 1.756 21.856 -9.047 1.00 95.62 103 CYS A CA 1
ATOM 790 C C . CYS A 1 103 ? 2.568 20.689 -9.621 1.00 95.62 103 CYS A C 1
ATOM 792 O O . CYS A 1 103 ? 2.586 20.483 -10.831 1.00 95.62 103 CYS A O 1
ATOM 794 N N . HIS A 1 104 ? 3.253 19.937 -8.765 1.00 96.06 104 HIS A N 1
ATOM 795 C CA . HIS A 1 104 ? 3.893 18.681 -9.163 1.00 96.06 104 HIS A CA 1
ATOM 796 C C . HIS A 1 104 ? 2.910 17.521 -8.985 1.00 96.06 104 HIS A C 1
ATOM 798 O O . HIS A 1 104 ? 2.031 17.589 -8.120 1.00 96.06 104 HIS A O 1
ATOM 804 N N . LEU A 1 105 ? 3.062 16.446 -9.759 1.00 95.88 105 LEU A N 1
ATOM 805 C CA . LEU A 1 105 ? 2.174 15.282 -9.700 1.00 95.88 105 LEU A CA 1
ATOM 806 C C . LEU A 1 105 ? 2.039 14.708 -8.280 1.00 95.88 105 LEU A C 1
ATOM 808 O O . LEU A 1 105 ? 0.924 14.472 -7.818 1.00 95.88 105 LEU A O 1
ATOM 812 N N . GLY A 1 106 ? 3.142 14.573 -7.542 1.00 95.88 106 GLY A N 1
ATOM 813 C CA . GLY A 1 106 ? 3.131 14.095 -6.156 1.00 95.88 106 GLY A CA 1
ATOM 814 C C . GLY A 1 106 ? 2.408 15.023 -5.173 1.00 95.88 106 GLY A C 1
ATOM 815 O O . GLY A 1 106 ? 2.092 14.616 -4.060 1.00 95.88 106 GLY A O 1
ATOM 816 N N . GLN A 1 107 ? 2.109 16.260 -5.580 1.00 95.50 107 GLN A N 1
ATOM 817 C CA . GLN A 1 107 ? 1.401 17.274 -4.793 1.00 95.50 107 GLN A CA 1
ATOM 818 C C . GLN A 1 107 ? -0.039 17.507 -5.285 1.00 95.50 107 GLN A C 1
ATOM 820 O O . GLN A 1 107 ? -0.747 18.354 -4.737 1.00 95.50 107 GLN A O 1
ATOM 825 N N . ALA A 1 108 ? -0.500 16.748 -6.286 1.00 95.06 108 ALA A N 1
ATOM 826 C CA . ALA A 1 108 ? -1.809 16.928 -6.913 1.00 95.06 108 ALA A CA 1
ATOM 827 C C . ALA A 1 108 ? -2.993 16.666 -5.966 1.00 95.06 108 ALA A C 1
ATOM 829 O O . ALA A 1 108 ? -4.103 17.122 -6.231 1.00 95.06 108 ALA A O 1
ATOM 830 N N . GLY A 1 109 ? -2.777 15.953 -4.854 1.00 94.25 109 GLY A N 1
ATOM 831 C CA . GLY A 1 109 ? -3.845 15.556 -3.935 1.00 94.25 109 GLY A CA 1
ATOM 832 C C . GLY A 1 109 ? -4.668 16.737 -3.411 1.00 94.25 109 GLY A C 1
ATOM 833 O O . GLY A 1 109 ? -5.896 16.689 -3.449 1.00 94.25 109 GLY A O 1
ATOM 834 N N . ALA A 1 110 ? -4.017 17.815 -2.964 1.00 92.75 110 ALA A N 1
ATOM 835 C CA . ALA A 1 110 ? -4.704 18.992 -2.428 1.00 92.75 110 ALA A CA 1
ATOM 836 C C . ALA A 1 110 ? -5.574 19.727 -3.474 1.00 92.75 110 ALA A C 1
ATOM 838 O O . ALA A 1 110 ? -6.764 19.926 -3.211 1.00 92.75 110 ALA A O 1
ATOM 839 N N . PRO A 1 111 ? -5.062 20.105 -4.666 1.00 93.31 111 PRO A N 1
ATOM 840 C CA . PRO A 1 111 ? -5.900 20.740 -5.680 1.00 93.31 111 PRO A CA 1
ATOM 841 C C . PRO A 1 111 ? -6.984 19.803 -6.239 1.00 93.31 111 PRO A C 1
ATOM 843 O O . PRO A 1 111 ? -8.086 20.277 -6.509 1.00 93.31 111 PRO A O 1
ATOM 846 N N . LEU A 1 112 ? -6.730 18.492 -6.356 1.00 92.88 112 LEU A N 1
ATOM 847 C CA . LEU A 1 112 ? -7.756 17.516 -6.757 1.00 92.88 112 LEU A CA 1
ATOM 848 C C . LEU A 1 112 ? -8.886 17.427 -5.728 1.00 92.88 112 LEU A C 1
ATOM 850 O O . LEU A 1 112 ? -10.058 17.454 -6.090 1.00 92.88 112 LEU A O 1
ATOM 854 N N . THR A 1 113 ? -8.536 17.387 -4.445 1.00 92.31 113 THR A N 1
ATOM 855 C CA . THR A 1 113 ? -9.491 17.381 -3.331 1.00 92.31 113 THR A CA 1
ATOM 856 C C . THR A 1 113 ? -10.382 18.625 -3.358 1.00 92.31 113 THR A C 1
ATOM 858 O O . THR A 1 113 ? -11.605 18.518 -3.307 1.00 92.31 113 THR A O 1
ATOM 861 N N . ALA A 1 114 ? -9.790 19.812 -3.531 1.00 89.44 114 ALA A N 1
ATOM 862 C CA . ALA A 1 114 ? -10.547 21.058 -3.648 1.00 89.44 114 ALA A CA 1
ATOM 863 C C . ALA A 1 114 ? -11.492 21.060 -4.865 1.00 89.44 114 ALA A C 1
ATOM 865 O O . ALA A 1 114 ? -12.627 21.535 -4.773 1.00 89.44 114 ALA A O 1
ATOM 866 N N . HIS A 1 115 ? -11.039 20.508 -5.995 1.00 89.38 115 HIS A N 1
ATOM 867 C CA . HIS A 1 115 ? -11.849 20.380 -7.202 1.00 89.38 115 HIS A CA 1
ATOM 868 C C . HIS A 1 115 ? -13.044 19.437 -6.996 1.00 89.38 115 HIS A C 1
ATOM 870 O O . HIS A 1 115 ? -14.174 19.807 -7.315 1.00 89.38 115 HIS A O 1
ATOM 876 N N . ILE A 1 116 ? -12.810 18.246 -6.435 1.00 89.88 116 ILE A N 1
ATOM 877 C CA . ILE A 1 116 ? -13.850 17.237 -6.186 1.00 89.88 116 ILE A CA 1
ATOM 878 C C . ILE A 1 116 ? -14.885 17.758 -5.195 1.00 89.88 116 ILE A C 1
ATOM 880 O O . ILE A 1 116 ? -16.080 17.630 -5.459 1.00 89.88 116 ILE A O 1
ATOM 884 N N . LEU A 1 117 ? -14.445 18.378 -4.095 1.00 88.81 117 LEU A N 1
ATOM 885 C CA . LEU A 1 117 ? -15.351 18.958 -3.107 1.00 88.81 117 LEU A CA 1
ATOM 886 C C . LEU A 1 117 ? -16.307 19.937 -3.797 1.00 88.81 117 LEU A C 1
ATOM 888 O O . LEU A 1 117 ? -17.509 19.715 -3.793 1.00 88.81 117 LEU A O 1
ATOM 892 N N . ARG A 1 118 ? -15.787 20.921 -4.542 1.00 83.75 118 ARG A N 1
ATOM 893 C CA . ARG A 1 118 ? -16.630 21.861 -5.305 1.00 83.75 118 ARG A CA 1
ATOM 894 C C . ARG A 1 118 ? -17.568 21.157 -6.289 1.00 83.75 118 ARG A C 1
ATOM 896 O O . ARG A 1 118 ? -18.733 21.534 -6.395 1.00 83.75 118 ARG A O 1
ATOM 903 N N . ALA A 1 119 ? -17.051 20.197 -7.054 1.00 85.19 119 ALA A N 1
ATOM 904 C CA . ALA A 1 119 ? -17.820 19.512 -8.088 1.00 85.19 119 ALA A CA 1
ATOM 905 C C . ALA A 1 119 ? -19.002 18.721 -7.504 1.00 85.19 119 ALA A C 1
ATOM 907 O O . ALA A 1 119 ? -20.043 18.623 -8.153 1.00 85.19 119 ALA A O 1
ATOM 908 N N . THR A 1 120 ? -18.849 18.201 -6.285 1.00 84.56 120 THR A N 1
ATOM 909 C CA . THR A 1 120 ? -19.834 17.343 -5.608 1.00 84.56 120 THR A CA 1
ATOM 910 C C . THR A 1 120 ? -20.726 18.095 -4.620 1.00 84.56 120 THR A C 1
ATOM 912 O O . THR A 1 120 ? -21.837 17.648 -4.355 1.00 84.56 120 THR A O 1
ATOM 915 N N . THR A 1 121 ? -20.310 19.265 -4.130 1.00 81.19 121 THR A N 1
ATOM 916 C CA . THR A 1 121 ? -21.058 20.064 -3.147 1.00 81.19 121 THR A CA 1
ATOM 917 C C . THR A 1 121 ? -21.597 21.361 -3.750 1.00 81.19 121 THR A C 1
ATOM 919 O O . THR A 1 121 ? -21.390 22.434 -3.184 1.00 81.19 121 THR A O 1
ATOM 922 N N . ARG A 1 122 ? -22.253 21.318 -4.920 1.00 65.06 122 ARG A N 1
ATOM 923 C CA . ARG A 1 122 ? -22.887 22.517 -5.505 1.00 65.06 122 ARG A CA 1
ATOM 924 C C . ARG A 1 122 ? -23.918 23.092 -4.528 1.00 65.06 122 ARG A C 1
ATOM 926 O O . ARG A 1 122 ? -25.037 22.601 -4.440 1.00 65.06 122 ARG A O 1
ATOM 933 N N . LEU A 1 123 ? -23.523 24.127 -3.797 1.00 58.19 123 LEU A N 1
ATOM 934 C CA . LEU A 1 123 ? -24.380 24.841 -2.865 1.00 58.19 123 LEU A CA 1
ATOM 935 C C . LEU A 1 123 ? -25.053 26.020 -3.585 1.00 58.19 123 LEU A C 1
ATOM 937 O O . LEU A 1 123 ? -24.397 26.683 -4.396 1.00 58.19 123 LEU A O 1
ATOM 941 N N . PRO A 1 124 ? -26.331 26.318 -3.289 1.00 57.81 124 PRO A N 1
ATOM 942 C CA . PRO A 1 124 ? -26.928 27.612 -3.595 1.00 57.81 124 PRO A CA 1
ATOM 943 C C . PRO A 1 124 ? -26.017 28.737 -3.090 1.00 57.81 124 PRO A C 1
ATOM 945 O O . PRO A 1 124 ? -25.391 28.604 -2.034 1.00 57.81 124 PRO A O 1
ATOM 948 N N . THR A 1 125 ? -25.954 29.843 -3.829 1.00 56.84 125 THR A N 1
ATOM 949 C CA . THR A 1 125 ? -25.067 31.007 -3.619 1.00 56.84 125 THR A CA 1
ATOM 950 C C . THR A 1 125 ? -25.106 31.629 -2.213 1.00 56.84 125 THR A C 1
ATOM 952 O O . THR A 1 125 ? -24.254 32.453 -1.898 1.00 56.84 125 THR A O 1
ATOM 955 N N . SER A 1 126 ? -26.044 31.224 -1.353 1.00 53.28 126 SER A N 1
ATOM 956 C CA . SER A 1 126 ? -26.241 31.695 0.022 1.00 53.28 126 SER A CA 1
ATOM 957 C C . SER A 1 126 ? -25.784 30.725 1.127 1.00 53.28 126 SER A C 1
ATOM 959 O O . SER A 1 126 ? -26.010 31.005 2.301 1.00 53.28 126 SER A O 1
ATOM 961 N N . THR A 1 127 ? -25.180 29.579 0.796 1.00 54.56 127 THR A N 1
ATOM 962 C CA . THR A 1 127 ? -24.820 28.538 1.785 1.00 54.56 127 THR A CA 1
ATOM 963 C C . THR A 1 127 ? -23.332 28.624 2.160 1.00 54.56 127 THR A C 1
ATOM 965 O O . THR A 1 127 ? -22.516 28.881 1.271 1.00 54.56 127 THR A O 1
ATOM 968 N N . PRO A 1 128 ? -22.945 28.421 3.440 1.00 57.50 128 PRO A N 1
ATOM 969 C CA . PRO A 1 128 ? -21.547 28.467 3.873 1.00 57.50 128 PRO A CA 1
ATOM 970 C C . PRO A 1 128 ? -20.668 27.574 2.996 1.00 57.50 128 PRO A C 1
ATOM 972 O O . PRO A 1 128 ? -21.057 26.459 2.658 1.00 57.50 128 PRO A O 1
ATOM 975 N N . SER A 1 129 ? -19.490 28.081 2.618 1.00 65.69 129 SER A N 1
ATOM 976 C CA . SER A 1 129 ? -18.511 27.353 1.807 1.00 65.69 129 SER A CA 1
ATOM 977 C C . SER A 1 129 ? -18.337 25.930 2.335 1.00 65.69 129 SER A C 1
ATOM 979 O O . SER A 1 129 ? -18.108 25.770 3.535 1.00 65.69 129 SER A O 1
ATOM 981 N N . ALA A 1 130 ? -18.430 24.928 1.454 1.00 71.44 130 ALA A N 1
ATOM 982 C CA . ALA A 1 130 ? -18.223 23.529 1.818 1.00 71.44 130 ALA A CA 1
ATOM 983 C C . ALA A 1 130 ? -16.963 23.371 2.681 1.00 71.44 130 ALA A C 1
ATOM 985 O O . ALA A 1 130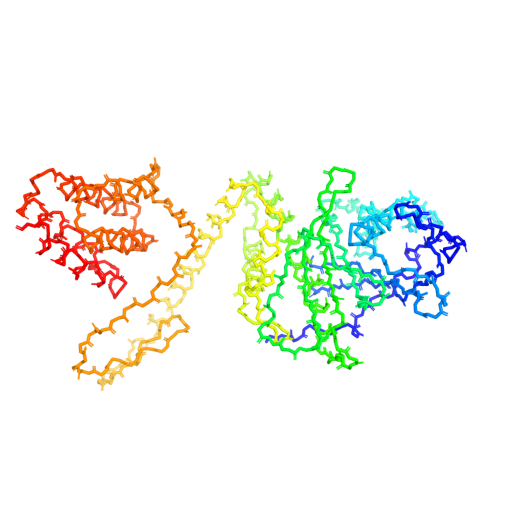 ? -15.900 23.908 2.344 1.00 71.44 130 ALA A O 1
ATOM 986 N N . ASP A 1 131 ? -17.098 22.670 3.806 1.00 80.19 131 ASP A N 1
ATOM 987 C CA . ASP A 1 131 ? -15.998 22.504 4.744 1.00 80.19 131 ASP A CA 1
ATOM 988 C C . ASP A 1 131 ? -14.895 21.670 4.081 1.00 80.19 131 ASP A C 1
ATOM 990 O O . ASP A 1 131 ? -15.098 20.533 3.650 1.00 80.19 131 ASP A O 1
ATOM 994 N N . ARG A 1 132 ? -13.697 22.255 3.996 1.00 80.69 132 ARG A N 1
ATOM 995 C CA . ARG A 1 132 ? -12.515 21.611 3.415 1.00 80.69 132 ARG A CA 1
ATOM 996 C C . ARG A 1 132 ? -12.087 20.364 4.192 1.00 80.69 132 ARG A C 1
ATOM 998 O O . ARG A 1 132 ? -11.286 19.599 3.670 1.00 80.69 132 ARG A O 1
ATOM 1005 N N . SER A 1 133 ? -12.598 20.163 5.407 1.00 82.19 133 SER A N 1
ATOM 1006 C CA . SER A 1 133 ? -12.390 18.954 6.204 1.00 82.19 133 SER A CA 1
ATOM 1007 C C . SER A 1 133 ? -13.152 17.727 5.683 1.00 82.19 133 SER A C 1
ATOM 1009 O O . SER A 1 133 ? -12.851 16.608 6.085 1.00 82.19 133 SER A O 1
ATOM 1011 N N . TRP A 1 134 ? -14.119 17.892 4.773 1.00 84.38 134 TRP A N 1
ATOM 1012 C CA . TRP A 1 134 ? -14.920 16.766 4.273 1.00 84.38 134 TRP A CA 1
ATOM 1013 C C . TRP A 1 134 ? -14.154 15.833 3.341 1.00 84.38 134 TRP A C 1
ATOM 1015 O O . TRP A 1 134 ? -14.511 14.665 3.207 1.00 84.38 134 TRP A O 1
ATOM 1025 N N . LEU A 1 135 ? -13.109 16.337 2.686 1.00 89.56 135 LEU A N 1
ATOM 1026 C CA . LEU A 1 135 ? -12.282 15.547 1.791 1.00 89.56 135 LEU A CA 1
ATOM 1027 C C . LEU A 1 135 ? -10.815 15.847 2.080 1.00 89.56 135 LEU A C 1
ATOM 1029 O O . LEU A 1 135 ? -10.396 17.001 2.134 1.00 89.56 135 LEU A O 1
ATOM 1033 N N . HIS A 1 136 ? -10.032 14.791 2.266 1.00 92.62 136 HIS A N 1
ATOM 1034 C CA . HIS A 1 136 ? -8.616 14.883 2.589 1.00 92.62 136 HIS A CA 1
ATOM 1035 C C . HIS A 1 136 ? -7.782 14.151 1.536 1.00 92.62 136 HIS A C 1
ATOM 1037 O O . HIS A 1 136 ? -8.161 13.058 1.113 1.00 92.62 136 HIS A O 1
ATOM 1043 N N . PRO A 1 137 ? -6.628 14.707 1.130 1.00 95.00 137 PRO A N 1
ATOM 1044 C CA . PRO A 1 137 ? -5.746 14.019 0.206 1.00 95.00 137 PRO A CA 1
ATOM 1045 C C . PRO A 1 137 ? -5.068 12.823 0.886 1.00 95.00 137 PRO A C 1
ATOM 1047 O O . PRO A 1 137 ? -4.465 12.956 1.956 1.00 95.00 137 PRO A O 1
ATOM 1050 N N . GLY A 1 138 ? -5.133 11.666 0.229 1.00 93.56 138 GLY A N 1
ATOM 1051 C CA . GLY A 1 138 ? -4.277 10.519 0.529 1.00 93.56 138 GLY A CA 1
ATOM 1052 C C . GLY A 1 138 ? -2.854 10.707 -0.004 1.00 93.56 138 GLY A C 1
ATOM 1053 O O . GLY A 1 138 ? -2.567 11.616 -0.789 1.00 93.56 138 GLY A O 1
ATOM 1054 N N . ARG A 1 139 ? -1.952 9.830 0.427 1.00 93.50 139 ARG A N 1
ATOM 1055 C CA . ARG A 1 139 ? -0.596 9.698 -0.109 1.00 93.50 139 ARG A CA 1
ATOM 1056 C C . ARG A 1 139 ? -0.646 9.051 -1.498 1.00 93.50 139 ARG A C 1
ATOM 1058 O O . ARG A 1 139 ? -1.483 8.173 -1.729 1.00 93.50 139 ARG A O 1
ATOM 1065 N N . PRO A 1 140 ? 0.241 9.452 -2.424 1.00 95.62 140 PRO A N 1
ATOM 1066 C CA . PRO A 1 140 ? 0.334 8.800 -3.721 1.00 95.62 140 PRO A CA 1
ATOM 1067 C C . PRO A 1 140 ? 0.863 7.367 -3.578 1.00 95.62 140 PRO A C 1
ATOM 1069 O O . PRO A 1 140 ? 1.568 7.045 -2.623 1.00 95.62 140 PRO A O 1
ATOM 1072 N N . LEU A 1 141 ? 0.548 6.541 -4.572 1.00 96.38 141 LEU A N 1
ATOM 1073 C CA . LEU A 1 141 ? 1.124 5.217 -4.785 1.00 96.38 141 LEU A CA 1
ATOM 1074 C C . LEU A 1 141 ? 1.711 5.168 -6.192 1.00 96.38 141 LEU A C 1
ATOM 1076 O O . LEU A 1 141 ? 1.089 5.661 -7.137 1.00 96.38 141 LEU A O 1
ATOM 1080 N N . LEU A 1 142 ? 2.875 4.543 -6.333 1.00 97.69 142 LEU A N 1
ATOM 1081 C CA . LEU A 1 142 ? 3.471 4.240 -7.627 1.00 97.69 142 LEU A CA 1
ATOM 1082 C C . LEU A 1 142 ? 3.313 2.748 -7.927 1.00 97.69 142 LEU A C 1
ATOM 1084 O O . LEU A 1 142 ? 3.491 1.899 -7.055 1.00 97.69 142 LEU A O 1
ATOM 1088 N N . LEU A 1 143 ? 2.980 2.426 -9.174 1.00 97.88 143 LEU A N 1
ATOM 1089 C CA . LEU A 1 143 ? 2.908 1.055 -9.667 1.00 97.88 143 LEU A CA 1
ATOM 1090 C C . LEU A 1 143 ? 3.596 0.994 -11.027 1.00 97.88 143 LEU A C 1
ATOM 1092 O O . LEU A 1 143 ? 3.243 1.752 -11.930 1.00 97.88 143 LEU A O 1
ATOM 1096 N N . ALA A 1 144 ? 4.552 0.081 -11.176 1.00 97.38 144 ALA A N 1
ATOM 1097 C CA . ALA A 1 144 ? 5.246 -0.172 -12.430 1.00 97.38 144 ALA A CA 1
ATOM 1098 C C . ALA A 1 144 ? 4.960 -1.587 -12.933 1.00 97.38 144 ALA A C 1
ATOM 1100 O O . ALA A 1 144 ? 5.069 -2.555 -12.185 1.00 97.38 144 ALA A O 1
ATOM 1101 N N . ASP A 1 145 ? 4.634 -1.692 -14.217 1.00 96.19 145 ASP A N 1
ATOM 1102 C CA . ASP A 1 145 ? 4.479 -2.947 -14.952 1.00 96.19 145 ASP A CA 1
ATOM 1103 C C . ASP A 1 145 ? 5.541 -2.962 -16.057 1.00 96.19 145 ASP A C 1
ATOM 1105 O O . ASP A 1 145 ? 5.552 -2.070 -16.908 1.00 96.19 145 ASP A O 1
ATOM 1109 N N . TYR A 1 146 ? 6.476 -3.911 -15.990 1.00 95.62 146 TYR A N 1
ATOM 1110 C CA . TYR A 1 146 ? 7.670 -3.941 -16.838 1.00 95.62 146 TYR A CA 1
ATOM 1111 C C . TYR A 1 146 ? 8.119 -5.371 -17.151 1.00 95.62 146 TYR A C 1
ATOM 1113 O O . TYR A 1 146 ? 7.670 -6.346 -16.551 1.00 95.62 146 TYR A O 1
ATOM 1121 N N . THR A 1 147 ? 9.025 -5.506 -18.114 1.00 94.56 147 THR A N 1
ATOM 1122 C CA . THR A 1 147 ? 9.693 -6.769 -18.459 1.00 94.56 147 THR A CA 1
ATOM 1123 C C . THR A 1 147 ? 11.149 -6.773 -17.991 1.00 94.56 147 THR A C 1
ATOM 1125 O O . THR A 1 147 ? 11.786 -5.723 -17.904 1.00 94.56 147 THR A O 1
ATOM 1128 N N . SER A 1 148 ? 11.736 -7.958 -17.809 1.00 92.38 148 SER A N 1
ATOM 1129 C CA . SER A 1 148 ? 13.163 -8.124 -17.463 1.00 92.38 148 SER A CA 1
ATOM 1130 C C . SER A 1 148 ? 14.146 -7.517 -18.484 1.00 92.38 148 SER A C 1
ATOM 1132 O O . SER A 1 148 ? 15.324 -7.295 -18.189 1.00 92.38 148 SER A O 1
ATOM 1134 N N . LYS A 1 149 ? 13.668 -7.225 -19.704 1.00 91.25 149 LYS A N 1
ATOM 1135 C CA . LYS A 1 149 ? 14.416 -6.512 -20.754 1.00 91.25 149 LYS A CA 1
ATOM 1136 C C . LYS A 1 149 ? 14.437 -4.997 -20.545 1.00 91.25 149 LYS A C 1
ATOM 1138 O O . LYS A 1 149 ? 15.317 -4.328 -21.079 1.00 91.25 149 LYS A O 1
ATOM 1143 N N . GLU A 1 150 ? 13.468 -4.450 -19.820 1.00 91.69 150 GLU A N 1
ATOM 1144 C CA . GLU A 1 150 ? 13.312 -3.010 -19.610 1.00 91.69 150 GLU A CA 1
ATOM 1145 C C . GLU A 1 150 ? 14.023 -2.544 -18.344 1.00 91.69 150 GLU A C 1
ATOM 1147 O O . GLU A 1 150 ? 14.697 -1.512 -18.376 1.00 91.69 150 GLU A O 1
ATOM 1152 N N . ALA A 1 151 ? 13.922 -3.310 -17.257 1.00 93.62 151 ALA A N 1
ATOM 1153 C CA . ALA A 1 151 ? 14.528 -2.967 -15.979 1.00 93.62 151 ALA A CA 1
ATOM 1154 C C . ALA A 1 151 ? 14.867 -4.206 -15.143 1.00 93.62 151 ALA A C 1
ATOM 1156 O O . ALA A 1 151 ? 14.304 -5.282 -15.329 1.00 93.62 151 ALA A O 1
ATOM 1157 N N . GLN A 1 152 ? 15.801 -4.032 -14.215 1.00 95.12 152 GLN A N 1
ATOM 1158 C CA . GLN A 1 152 ? 16.080 -4.971 -13.138 1.00 95.12 152 GLN A CA 1
ATOM 1159 C C . GLN A 1 152 ? 15.209 -4.630 -11.933 1.00 95.12 152 GLN A C 1
ATOM 1161 O O . GLN A 1 152 ? 14.906 -3.462 -11.687 1.00 95.12 152 GLN A O 1
ATOM 1166 N N . ARG A 1 153 ? 14.859 -5.639 -11.140 1.00 96.06 153 ARG A N 1
ATOM 1167 C CA . ARG A 1 153 ? 14.229 -5.408 -9.844 1.00 96.06 153 ARG A CA 1
ATOM 1168 C C . ARG A 1 153 ? 15.217 -4.706 -8.891 1.00 96.06 153 ARG A C 1
ATOM 1170 O O . ARG A 1 153 ? 16.393 -5.079 -8.873 1.00 96.06 153 ARG A O 1
ATOM 1177 N N . PRO A 1 154 ? 14.777 -3.722 -8.088 1.00 95.25 154 PRO A N 1
ATOM 1178 C CA . PRO A 1 154 ? 15.605 -3.120 -7.047 1.00 95.25 154 PRO A CA 1
ATOM 1179 C C . PRO A 1 154 ? 16.053 -4.168 -6.020 1.00 95.25 154 PRO A C 1
ATOM 1181 O O . PRO A 1 154 ? 15.262 -5.051 -5.674 1.00 95.25 154 PRO A O 1
ATOM 1184 N N . PRO A 1 155 ? 17.303 -4.102 -5.532 1.00 92.25 155 PRO A N 1
ATOM 1185 C CA . PRO A 1 155 ? 17.832 -5.089 -4.590 1.00 92.25 155 PRO A CA 1
ATOM 1186 C C . PRO A 1 155 ? 17.146 -5.034 -3.216 1.00 92.25 155 PRO A C 1
ATOM 1188 O O . PRO A 1 155 ? 17.097 -6.037 -2.515 1.00 92.25 155 PRO A O 1
ATOM 1191 N N . ASP A 1 156 ? 16.601 -3.877 -2.848 1.00 92.25 156 ASP A N 1
ATOM 1192 C CA . ASP A 1 156 ? 15.867 -3.604 -1.612 1.00 92.25 156 ASP A CA 1
ATOM 1193 C C . ASP A 1 156 ? 14.360 -3.897 -1.720 1.00 92.25 156 ASP A C 1
ATOM 1195 O O . ASP A 1 156 ? 13.636 -3.799 -0.728 1.00 92.25 156 ASP A O 1
ATOM 1199 N N . ALA A 1 157 ? 13.866 -4.273 -2.905 1.00 95.69 157 ALA A N 1
ATOM 1200 C CA . ALA A 1 157 ? 12.463 -4.612 -3.084 1.00 95.69 157 ALA A CA 1
ATOM 1201 C C . ALA A 1 157 ? 12.145 -5.995 -2.503 1.00 95.69 157 ALA A C 1
ATOM 1203 O O . ALA A 1 157 ? 12.701 -7.016 -2.917 1.00 95.69 157 ALA A O 1
ATOM 1204 N N . LYS A 1 158 ? 11.182 -6.035 -1.579 1.00 95.62 158 LYS A N 1
ATOM 1205 C CA . LYS A 1 158 ? 10.674 -7.273 -0.992 1.00 95.62 158 LYS A CA 1
ATOM 1206 C C . LYS A 1 158 ? 9.817 -8.003 -2.017 1.00 95.62 158 LYS A C 1
ATOM 1208 O O . LYS A 1 158 ? 8.818 -7.466 -2.493 1.00 95.62 158 LYS A O 1
ATOM 1213 N N . VAL A 1 159 ? 10.192 -9.236 -2.337 1.00 96.81 159 VAL A N 1
ATOM 1214 C CA . VAL A 1 159 ? 9.400 -10.111 -3.207 1.00 96.81 159 VAL A CA 1
ATOM 1215 C C . VAL A 1 159 ? 8.162 -10.589 -2.458 1.00 96.81 159 VAL A C 1
ATOM 1217 O O . VAL A 1 159 ? 8.242 -10.981 -1.294 1.00 96.81 159 VAL A O 1
ATOM 1220 N N . VAL A 1 160 ? 7.024 -10.560 -3.141 1.00 96.38 160 VAL A N 1
ATOM 1221 C CA . VAL A 1 160 ? 5.740 -11.016 -2.619 1.00 96.38 160 VAL A CA 1
ATOM 1222 C C . VAL A 1 160 ? 5.364 -12.310 -3.317 1.00 96.38 160 VAL A C 1
ATOM 1224 O O . VAL A 1 160 ? 5.162 -12.335 -4.532 1.00 96.38 160 VAL A O 1
ATOM 1227 N N . ASP A 1 161 ? 5.273 -13.386 -2.542 1.00 95.69 161 ASP A N 1
ATOM 1228 C CA . ASP A 1 161 ? 4.803 -14.672 -3.041 1.00 95.69 161 ASP A CA 1
ATOM 1229 C C . ASP A 1 161 ? 3.281 -14.635 -3.220 1.00 95.69 161 ASP A C 1
ATOM 1231 O O . ASP A 1 161 ? 2.526 -14.585 -2.251 1.00 95.69 161 ASP A O 1
ATOM 1235 N N . LEU A 1 162 ? 2.832 -14.653 -4.475 1.00 93.88 162 LEU A N 1
ATOM 1236 C CA . LEU A 1 162 ? 1.410 -14.680 -4.816 1.00 93.88 162 LEU A CA 1
ATOM 1237 C C . LEU A 1 162 ? 0.769 -16.057 -4.584 1.00 93.88 162 LEU A C 1
ATOM 1239 O O . LEU A 1 162 ? -0.450 -16.169 -4.718 1.00 93.88 162 LEU A O 1
ATOM 1243 N N . ARG A 1 163 ? 1.566 -17.096 -4.280 1.00 91.62 163 ARG A N 1
ATOM 1244 C CA . ARG A 1 163 ? 1.153 -18.507 -4.151 1.00 91.62 163 ARG A CA 1
ATOM 1245 C C . ARG A 1 163 ? 0.468 -19.072 -5.400 1.00 91.62 163 ARG A C 1
ATOM 1247 O O . ARG A 1 163 ? -0.212 -20.093 -5.346 1.00 91.62 163 ARG A O 1
ATOM 1254 N N . GLN A 1 164 ? 0.642 -18.397 -6.531 1.00 91.69 164 GLN A N 1
ATOM 1255 C CA . GLN A 1 164 ? 0.141 -18.800 -7.836 1.00 91.69 164 GLN A CA 1
ATOM 1256 C C . GLN A 1 164 ? 1.059 -18.262 -8.929 1.00 91.69 164 GLN A C 1
ATOM 1258 O O . GLN A 1 164 ? 1.499 -17.111 -8.869 1.00 91.69 164 GLN A O 1
ATOM 1263 N N . ASP A 1 165 ? 1.323 -19.089 -9.937 1.00 92.44 165 ASP A N 1
ATOM 1264 C CA . ASP A 1 165 ? 2.078 -18.674 -11.111 1.00 92.44 165 ASP A CA 1
ATOM 1265 C C . ASP A 1 165 ? 1.130 -18.077 -12.155 1.00 92.44 165 ASP A C 1
ATOM 1267 O O . ASP A 1 165 ? 0.344 -18.776 -12.790 1.00 92.44 165 ASP A O 1
ATOM 1271 N N . ILE A 1 166 ? 1.198 -16.756 -12.306 1.00 94.94 166 ILE A N 1
ATOM 1272 C CA . ILE A 1 166 ? 0.473 -16.002 -13.340 1.00 94.94 166 ILE A CA 1
ATOM 1273 C C . ILE A 1 166 ? 1.438 -15.397 -14.375 1.00 94.94 166 ILE A C 1
ATOM 1275 O O . ILE A 1 166 ? 1.064 -14.494 -15.128 1.00 94.94 166 ILE A O 1
ATOM 1279 N N . GLY A 1 167 ? 2.694 -15.861 -14.397 1.00 96.00 167 GLY A N 1
ATOM 1280 C CA . GLY A 1 167 ? 3.750 -15.340 -15.265 1.00 96.00 167 GLY A CA 1
ATOM 1281 C C . GLY A 1 167 ? 4.268 -13.956 -14.865 1.00 96.00 167 GLY A C 1
ATOM 1282 O O . GLY A 1 167 ? 4.749 -13.214 -15.730 1.00 96.00 167 GLY A O 1
ATOM 1283 N N . VAL A 1 168 ? 4.151 -13.584 -13.583 1.00 97.12 168 VAL A N 1
ATOM 1284 C CA . VAL A 1 168 ? 4.681 -12.322 -13.042 1.00 97.12 168 VAL A CA 1
ATOM 1285 C C . VAL A 1 168 ? 5.378 -12.529 -11.699 1.00 97.12 168 VAL A C 1
ATOM 1287 O O . VAL A 1 168 ? 5.008 -13.408 -10.925 1.00 97.12 168 VAL A O 1
ATOM 1290 N N . CYS A 1 169 ? 6.349 -11.673 -11.397 1.00 97.50 169 CYS A N 1
ATOM 1291 C CA . CYS A 1 169 ? 6.923 -11.511 -10.069 1.00 97.50 169 CYS A CA 1
ATOM 1292 C C . CYS A 1 169 ? 6.440 -10.181 -9.481 1.00 97.50 169 CYS A C 1
ATOM 1294 O O . CYS A 1 169 ? 6.621 -9.125 -10.093 1.00 97.50 169 CYS A O 1
ATOM 1296 N N . LEU A 1 170 ? 5.815 -10.238 -8.303 1.00 98.19 170 LEU A N 1
ATOM 1297 C CA . LEU A 1 170 ? 5.411 -9.053 -7.555 1.00 98.19 170 LEU A CA 1
ATOM 1298 C C . LEU A 1 170 ? 6.491 -8.695 -6.536 1.00 98.19 170 LEU A C 1
ATOM 1300 O O . LEU A 1 170 ? 6.979 -9.555 -5.803 1.00 98.19 170 LEU A O 1
ATOM 1304 N N . ALA A 1 171 ? 6.831 -7.415 -6.453 1.00 97.75 171 ALA A N 1
ATOM 1305 C CA . ALA A 1 171 ? 7.673 -6.885 -5.396 1.00 97.75 171 ALA A CA 1
ATOM 1306 C C . ALA A 1 171 ? 7.164 -5.528 -4.900 1.00 97.75 171 ALA A C 1
ATOM 1308 O O . ALA A 1 171 ? 6.438 -4.821 -5.603 1.00 97.75 171 ALA A O 1
ATOM 1309 N N . HIS A 1 172 ? 7.562 -5.175 -3.682 1.00 96.94 172 HIS A N 1
ATOM 1310 C CA . HIS A 1 172 ? 7.222 -3.916 -3.037 1.00 96.94 172 HIS A CA 1
ATOM 1311 C C . HIS A 1 172 ? 8.470 -3.264 -2.447 1.00 96.94 172 HIS A C 1
ATOM 1313 O O . HIS A 1 172 ? 9.290 -3.932 -1.815 1.00 96.94 172 HIS A O 1
ATOM 1319 N N . CYS A 1 173 ? 8.606 -1.956 -2.625 1.00 95.00 173 CYS A N 1
ATOM 1320 C CA . CYS A 1 173 ? 9.597 -1.155 -1.919 1.00 95.00 173 CYS A CA 1
ATOM 1321 C C . CYS A 1 173 ? 9.015 0.212 -1.547 1.00 95.00 173 CYS A C 1
ATOM 1323 O O . CYS A 1 173 ? 7.885 0.557 -1.901 1.00 95.00 173 CYS A O 1
ATOM 1325 N N . ARG A 1 174 ? 9.803 1.000 -0.816 1.00 92.81 174 ARG A N 1
ATOM 1326 C CA . ARG A 1 174 ? 9.496 2.402 -0.542 1.00 92.81 174 ARG A CA 1
ATOM 1327 C C . ARG A 1 174 ? 10.495 3.288 -1.240 1.00 92.81 174 ARG A C 1
ATOM 1329 O O . ARG A 1 174 ? 11.658 2.929 -1.390 1.00 92.81 174 ARG A O 1
ATOM 1336 N N . ALA A 1 175 ? 10.064 4.503 -1.518 1.00 92.75 175 ALA A N 1
ATOM 1337 C CA . ALA A 1 175 ? 10.986 5.568 -1.836 1.00 92.75 175 ALA A CA 1
ATOM 1338 C C . ALA A 1 175 ? 10.569 6.877 -1.168 1.00 92.75 175 ALA A C 1
ATOM 1340 O O . ALA A 1 175 ? 9.395 7.106 -0.872 1.00 92.75 175 ALA A O 1
ATOM 1341 N N . SER A 1 176 ? 11.556 7.720 -0.876 1.00 93.25 176 SER A N 1
ATOM 1342 C CA . SER A 1 176 ? 11.327 9.032 -0.279 1.00 93.25 176 SER A CA 1
ATOM 1343 C C . SER A 1 176 ? 11.050 10.056 -1.372 1.00 93.25 176 SER A C 1
ATOM 1345 O O . SER A 1 176 ? 11.819 10.193 -2.319 1.00 93.25 176 SER A O 1
ATOM 1347 N N . TYR A 1 177 ? 9.967 10.804 -1.211 1.00 94.81 177 TYR A N 1
ATOM 1348 C CA . TYR A 1 177 ? 9.611 11.941 -2.040 1.00 94.81 177 TYR A CA 1
ATOM 1349 C C . TYR A 1 177 ? 9.319 13.143 -1.143 1.00 94.81 177 TYR A C 1
ATOM 1351 O O . TYR A 1 177 ? 8.341 13.148 -0.393 1.00 94.81 177 TYR A O 1
ATOM 1359 N N . ARG A 1 178 ? 10.188 14.162 -1.193 1.00 93.56 178 ARG A N 1
ATOM 1360 C CA . ARG A 1 178 ? 10.075 15.400 -0.391 1.00 93.56 178 ARG A CA 1
ATOM 1361 C C . ARG A 1 178 ? 9.802 15.134 1.101 1.00 93.56 178 ARG A C 1
ATOM 1363 O O . ARG A 1 178 ? 8.932 15.753 1.707 1.00 93.56 178 ARG A O 1
ATOM 1370 N N . GLY A 1 179 ? 10.518 14.166 1.678 1.00 88.69 179 GLY A N 1
ATOM 1371 C CA . GLY A 1 179 ? 10.385 13.774 3.088 1.00 88.69 179 GLY A CA 1
ATOM 1372 C C . GLY A 1 179 ? 9.167 12.899 3.409 1.00 88.69 179 GLY A C 1
ATOM 1373 O O . GLY A 1 179 ? 8.966 12.541 4.565 1.00 88.69 179 GLY A O 1
ATOM 1374 N N . THR A 1 180 ? 8.359 12.531 2.412 1.00 88.88 180 THR A N 1
ATOM 1375 C CA . THR A 1 180 ? 7.252 11.578 2.560 1.00 88.88 180 THR A CA 1
ATOM 1376 C C . THR A 1 180 ? 7.621 10.249 1.919 1.00 88.88 180 THR A C 1
ATOM 1378 O O . THR A 1 180 ? 8.110 10.210 0.795 1.00 88.88 180 THR A O 1
ATOM 1381 N N . LEU A 1 181 ? 7.362 9.146 2.615 1.00 90.25 181 LEU A N 1
ATOM 1382 C CA . LEU A 1 181 ? 7.564 7.811 2.063 1.00 90.25 181 LEU A CA 1
ATOM 1383 C C . LEU A 1 181 ? 6.381 7.430 1.165 1.00 90.25 181 LEU A C 1
ATOM 1385 O O . LEU A 1 181 ? 5.227 7.511 1.589 1.00 90.25 181 LEU A O 1
ATOM 1389 N N . VAL A 1 182 ? 6.690 7.013 -0.059 1.00 93.31 182 VAL A N 1
ATOM 1390 C CA . VAL A 1 182 ? 5.746 6.595 -1.100 1.00 93.31 182 VAL A CA 1
ATOM 1391 C C . VAL A 1 182 ? 5.921 5.099 -1.344 1.00 93.31 182 VAL A C 1
ATOM 1393 O O . VAL A 1 182 ? 7.049 4.626 -1.500 1.00 93.31 182 VAL A O 1
ATOM 1396 N N . GLY A 1 183 ? 4.812 4.358 -1.350 1.00 94.50 183 GLY A N 1
ATOM 1397 C CA . GLY A 1 183 ? 4.801 2.938 -1.697 1.00 94.50 183 GLY A CA 1
ATOM 1398 C C . GLY A 1 183 ? 5.000 2.736 -3.199 1.00 94.50 183 GLY A C 1
ATOM 1399 O O . GLY A 1 183 ? 4.435 3.477 -4.013 1.00 94.50 183 GLY A O 1
ATOM 1400 N N . VAL A 1 184 ? 5.809 1.744 -3.563 1.00 97.06 184 VAL A N 1
ATOM 1401 C CA . VAL A 1 184 ? 6.114 1.406 -4.954 1.00 97.06 184 VAL A CA 1
ATOM 1402 C C . VAL A 1 184 ? 5.870 -0.081 -5.174 1.00 97.06 184 VAL A C 1
ATOM 1404 O O . VAL A 1 184 ? 6.605 -0.931 -4.669 1.00 97.06 184 VAL A O 1
ATOM 1407 N N . TRP A 1 185 ? 4.845 -0.397 -5.963 1.00 98.12 185 TRP A N 1
ATOM 1408 C CA . TRP A 1 185 ? 4.593 -1.753 -6.442 1.00 98.12 185 TRP A CA 1
ATOM 1409 C C . TRP A 1 185 ? 5.290 -1.994 -7.774 1.00 98.12 185 TRP A C 1
ATOM 1411 O O . TRP A 1 185 ? 5.196 -1.191 -8.703 1.00 98.12 185 TRP A O 1
ATOM 1421 N N . LEU A 1 186 ? 5.961 -3.133 -7.877 1.00 98.31 186 LEU A N 1
ATOM 1422 C CA . LEU A 1 186 ? 6.738 -3.537 -9.038 1.00 98.31 186 LEU A CA 1
ATOM 1423 C C . LEU A 1 186 ? 6.205 -4.876 -9.533 1.00 98.31 186 LEU A C 1
ATOM 1425 O O . LEU A 1 186 ? 6.276 -5.875 -8.820 1.00 98.31 186 LEU A O 1
ATOM 1429 N N . ILE A 1 187 ? 5.678 -4.891 -10.752 1.00 98.25 187 ILE A N 1
ATOM 1430 C CA . ILE A 1 187 ? 5.189 -6.095 -11.414 1.00 98.25 187 ILE A CA 1
ATOM 1431 C C . ILE A 1 187 ? 6.113 -6.391 -12.590 1.00 98.25 187 ILE A C 1
ATOM 1433 O O . ILE A 1 187 ? 6.046 -5.740 -13.632 1.00 98.25 187 ILE A O 1
ATOM 1437 N N . GLU A 1 188 ? 6.988 -7.375 -12.408 1.00 97.69 188 GLU A N 1
ATOM 1438 C CA . GLU A 1 188 ? 7.863 -7.872 -13.465 1.00 97.69 188 GLU A CA 1
ATOM 1439 C C . GLU A 1 188 ? 7.166 -9.013 -14.208 1.00 97.69 188 GLU A C 1
ATOM 1441 O O . GLU A 1 188 ? 6.811 -10.028 -13.612 1.00 97.69 188 GLU A O 1
ATOM 1446 N N . ARG A 1 189 ? 6.994 -8.891 -15.524 1.00 96.75 189 ARG A N 1
ATOM 1447 C CA . ARG A 1 189 ? 6.514 -9.986 -16.376 1.00 96.75 189 ARG A CA 1
ATOM 1448 C C . ARG A 1 189 ? 7.660 -10.965 -16.617 1.00 96.75 189 ARG A C 1
ATOM 1450 O O . ARG A 1 189 ? 8.597 -10.652 -17.355 1.00 96.75 189 ARG A O 1
ATOM 1457 N N . THR A 1 190 ? 7.582 -12.137 -15.993 1.00 94.25 190 THR A N 1
ATOM 1458 C CA . THR A 1 190 ? 8.625 -13.173 -16.050 1.00 94.25 190 THR A CA 1
ATOM 1459 C C . THR A 1 190 ? 8.442 -14.113 -17.242 1.00 94.25 190 THR A C 1
ATOM 1461 O O . THR A 1 190 ? 9.425 -14.629 -17.771 1.00 94.25 190 THR A O 1
ATOM 1464 N N . GLY A 1 191 ? 7.201 -14.305 -17.703 1.00 87.50 191 GLY A N 1
ATOM 1465 C CA . GLY A 1 191 ? 6.865 -15.149 -18.852 1.00 87.50 191 GLY A CA 1
ATOM 1466 C C . GLY A 1 191 ? 6.579 -14.372 -20.150 1.00 87.50 191 GLY A C 1
ATOM 1467 O O . GLY A 1 191 ? 6.245 -13.186 -20.108 1.00 87.50 191 GLY A O 1
ATOM 1468 N N . PRO A 1 192 ? 6.649 -15.030 -21.326 1.00 88.25 192 PRO A N 1
ATOM 1469 C CA . PRO A 1 192 ? 6.291 -14.418 -22.611 1.00 88.25 192 PRO A CA 1
ATOM 1470 C C . PRO A 1 192 ? 4.783 -14.140 -22.750 1.00 88.25 192 PRO A C 1
ATOM 1472 O O . PRO A 1 192 ? 4.398 -13.235 -23.486 1.00 88.25 192 PRO A O 1
ATOM 1475 N N . ASN A 1 193 ? 3.942 -14.892 -22.033 1.00 92.75 193 ASN A N 1
ATOM 1476 C CA . ASN A 1 193 ? 2.486 -14.749 -22.009 1.00 92.75 193 ASN A CA 1
ATOM 1477 C C . ASN A 1 193 ? 1.979 -14.788 -20.556 1.00 92.75 193 ASN A C 1
ATOM 1479 O O . ASN A 1 193 ? 1.483 -15.826 -20.123 1.00 92.75 193 ASN A O 1
ATOM 1483 N N . PRO A 1 194 ? 2.113 -13.692 -19.784 1.00 93.81 194 PRO A N 1
ATOM 1484 C CA . PRO A 1 194 ? 1.475 -13.612 -18.474 1.00 93.81 194 PRO A CA 1
ATOM 1485 C C . PRO A 1 194 ? -0.048 -13.694 -18.627 1.00 93.81 194 PRO A C 1
ATOM 1487 O O . PRO A 1 194 ? -0.602 -13.208 -19.623 1.00 93.81 194 PRO A O 1
ATOM 1490 N N . ASP A 1 195 ? -0.729 -14.260 -17.629 1.00 94.94 195 ASP A N 1
ATOM 1491 C CA . ASP A 1 195 ? -2.191 -14.228 -17.578 1.00 94.94 195 ASP A CA 1
ATOM 1492 C C . ASP A 1 195 ? -2.640 -12.764 -17.469 1.00 94.94 195 ASP A C 1
ATOM 1494 O O . ASP A 1 195 ? -2.499 -12.101 -16.437 1.00 94.94 195 ASP A O 1
ATOM 1498 N N . ARG A 1 196 ? -3.165 -12.238 -18.580 1.00 93.94 196 ARG A N 1
ATOM 1499 C CA . ARG A 1 196 ? -3.534 -10.826 -18.707 1.00 93.94 196 ARG A CA 1
ATOM 1500 C C . ARG A 1 196 ? -4.691 -10.449 -17.792 1.00 93.94 196 ARG A C 1
ATOM 1502 O O . ARG A 1 196 ? -4.712 -9.315 -17.308 1.00 93.94 196 ARG A O 1
ATOM 1509 N N . ASP A 1 197 ? -5.642 -11.355 -17.565 1.00 92.94 197 ASP A N 1
ATOM 1510 C CA . ASP A 1 197 ? -6.763 -11.054 -16.679 1.00 92.94 197 ASP A CA 1
ATOM 1511 C C . ASP A 1 197 ? -6.318 -11.123 -15.219 1.00 92.94 197 ASP A C 1
ATOM 1513 O O . ASP A 1 197 ? -6.633 -10.213 -14.454 1.00 92.94 197 ASP A O 1
ATOM 1517 N N . ALA A 1 198 ? -5.493 -12.105 -14.841 1.00 93.62 198 ALA A N 1
ATOM 1518 C CA . ALA A 1 198 ? -4.891 -12.129 -13.510 1.00 93.62 198 ALA A CA 1
ATOM 1519 C C . ALA A 1 198 ? -4.035 -10.884 -13.240 1.00 93.62 198 ALA A C 1
ATOM 1521 O O . ALA A 1 198 ? -4.199 -10.250 -12.200 1.00 93.62 198 ALA A O 1
ATOM 1522 N N . LEU A 1 199 ? -3.193 -10.463 -14.186 1.00 94.81 199 LEU A N 1
ATOM 1523 C CA . LEU A 1 199 ? -2.398 -9.236 -14.074 1.00 94.81 199 LEU A CA 1
ATOM 1524 C C . LEU A 1 199 ? -3.279 -7.984 -13.928 1.00 94.81 199 LEU A C 1
ATOM 1526 O O . LEU A 1 199 ? -2.982 -7.082 -13.142 1.00 94.81 199 LEU A O 1
ATOM 1530 N N . ARG A 1 200 ? -4.387 -7.905 -14.670 1.00 93.25 200 ARG A N 1
ATOM 1531 C CA . ARG A 1 200 ? -5.373 -6.828 -14.509 1.00 93.25 200 ARG A CA 1
ATOM 1532 C C . ARG A 1 200 ? -5.986 -6.849 -13.107 1.00 93.25 200 ARG A C 1
ATOM 1534 O O . ARG A 1 200 ? -5.942 -5.831 -12.421 1.00 93.25 200 ARG A O 1
ATOM 1541 N N . ARG A 1 201 ? -6.480 -8.005 -12.653 1.00 93.00 201 ARG A N 1
ATOM 1542 C CA . ARG A 1 201 ? -7.039 -8.198 -11.305 1.00 93.00 201 ARG A CA 1
ATOM 1543 C C . ARG A 1 201 ? -6.035 -7.842 -10.205 1.00 93.00 201 ARG A C 1
ATOM 1545 O O . ARG A 1 201 ? -6.426 -7.208 -9.230 1.00 93.00 201 ARG A O 1
ATOM 1552 N N . LEU A 1 202 ? -4.756 -8.176 -10.387 1.00 95.00 202 LEU A N 1
ATOM 1553 C CA . LEU A 1 202 ? -3.685 -7.830 -9.455 1.00 95.00 202 LEU A CA 1
ATOM 1554 C C . LEU A 1 202 ? -3.492 -6.315 -9.358 1.00 95.00 202 LEU A C 1
ATOM 1556 O O . LEU A 1 202 ? -3.516 -5.770 -8.261 1.00 95.00 202 LEU A O 1
ATOM 1560 N N . ARG A 1 203 ? -3.370 -5.608 -10.490 1.00 95.25 203 ARG A N 1
ATOM 1561 C CA . ARG A 1 203 ? -3.238 -4.138 -10.491 1.00 95.25 203 ARG A CA 1
ATOM 1562 C C . ARG A 1 203 ? -4.417 -3.468 -9.785 1.00 95.25 203 ARG A C 1
ATOM 1564 O O . ARG A 1 203 ? -4.206 -2.622 -8.920 1.00 95.25 203 ARG A O 1
ATOM 1571 N N . VAL A 1 204 ? -5.643 -3.897 -10.091 1.00 91.81 204 VAL A N 1
ATOM 1572 C CA . VAL A 1 204 ? -6.857 -3.410 -9.411 1.00 91.81 204 VAL A CA 1
ATOM 1573 C C . VAL A 1 204 ? -6.789 -3.668 -7.911 1.00 91.81 204 VAL A C 1
ATOM 1575 O O . VAL A 1 204 ? -7.116 -2.778 -7.123 1.00 91.81 204 VAL A O 1
ATOM 1578 N N . HIS A 1 205 ? -6.362 -4.868 -7.514 1.00 92.38 205 HIS A N 1
ATOM 1579 C CA . HIS A 1 205 ? -6.245 -5.237 -6.113 1.00 92.38 205 HIS A CA 1
ATOM 1580 C C . HIS A 1 205 ? -5.271 -4.324 -5.366 1.00 92.38 205 HIS A C 1
ATOM 1582 O O . HIS A 1 205 ? -5.664 -3.771 -4.341 1.00 92.38 205 HIS A O 1
ATOM 1588 N N . LEU A 1 206 ? -4.063 -4.111 -5.896 1.00 95.00 206 LEU A N 1
ATOM 1589 C CA . LEU A 1 206 ? -3.024 -3.288 -5.264 1.00 95.00 206 LEU A CA 1
ATOM 1590 C C . LEU A 1 206 ? -3.455 -1.821 -5.133 1.00 95.00 206 LEU A C 1
ATOM 1592 O O . LEU A 1 206 ? -3.363 -1.236 -4.054 1.00 95.00 206 LEU A O 1
ATOM 1596 N N . LEU A 1 207 ? -3.999 -1.237 -6.207 1.00 93.75 207 LEU A N 1
ATOM 1597 C CA . LEU A 1 207 ? -4.484 0.146 -6.189 1.00 93.75 207 LEU A CA 1
ATOM 1598 C C . LEU A 1 207 ? -5.649 0.320 -5.205 1.00 93.75 207 LEU A C 1
ATOM 1600 O O . LEU A 1 207 ? -5.739 1.335 -4.508 1.00 93.75 207 LEU A O 1
ATOM 1604 N N . ARG A 1 208 ? -6.556 -0.665 -5.136 1.00 90.38 208 ARG A N 1
ATOM 1605 C CA . ARG A 1 208 ? -7.669 -0.653 -4.180 1.00 90.38 208 ARG A CA 1
ATOM 1606 C C . ARG A 1 208 ? -7.180 -0.794 -2.755 1.00 90.38 208 ARG A C 1
ATOM 1608 O O . ARG A 1 208 ? -7.610 -0.004 -1.926 1.00 90.38 208 ARG A O 1
ATOM 1615 N N . LEU A 1 209 ? -6.289 -1.742 -2.496 1.00 90.31 209 LEU A N 1
ATOM 1616 C CA . LEU A 1 209 ? -5.731 -1.958 -1.171 1.00 90.31 209 LEU A CA 1
ATOM 1617 C C . LEU A 1 209 ? -5.146 -0.654 -0.613 1.00 90.31 209 LEU A C 1
ATOM 1619 O O . LEU A 1 209 ? -5.515 -0.252 0.484 1.00 90.31 209 LEU A O 1
ATOM 1623 N N . HIS A 1 210 ? -4.355 0.065 -1.416 1.00 92.56 210 HIS A N 1
ATOM 1624 C CA . HIS A 1 210 ? -3.817 1.380 -1.046 1.00 92.56 210 HIS A CA 1
ATOM 1625 C C . HIS A 1 210 ? -4.892 2.439 -0.782 1.00 92.56 210 HIS A C 1
ATOM 1627 O O . HIS A 1 210 ? -4.773 3.236 0.140 1.00 92.56 210 HIS A O 1
ATOM 1633 N N . THR A 1 211 ? -5.963 2.455 -1.580 1.00 92.00 211 THR A N 1
ATOM 1634 C CA . THR A 1 211 ? -7.061 3.424 -1.398 1.00 92.00 211 THR A CA 1
ATOM 1635 C C . THR A 1 211 ? -7.774 3.201 -0.071 1.00 92.00 211 THR A C 1
ATOM 1637 O O . THR A 1 211 ? -7.936 4.138 0.704 1.00 92.00 211 THR A O 1
ATOM 1640 N N . GLU A 1 212 ? -8.178 1.958 0.197 1.00 88.31 212 GLU A N 1
ATOM 1641 C CA . GLU A 1 212 ? -8.877 1.581 1.430 1.00 88.31 212 GLU A CA 1
ATOM 1642 C C . GLU A 1 212 ? -7.990 1.859 2.647 1.00 88.31 212 GLU A C 1
ATOM 1644 O O . GLU A 1 212 ? -8.430 2.449 3.634 1.00 88.31 212 GLU A O 1
ATOM 1649 N N . TYR A 1 213 ? -6.711 1.508 2.532 1.00 88.12 213 TYR A N 1
ATOM 1650 C CA . TYR A 1 213 ? -5.702 1.792 3.534 1.00 88.12 213 TYR A CA 1
ATOM 1651 C C . TYR A 1 213 ? -5.600 3.292 3.855 1.00 88.12 213 TYR A C 1
ATOM 1653 O O . TYR A 1 213 ? -5.699 3.693 5.017 1.00 88.12 213 TYR A O 1
ATOM 1661 N N . GLU A 1 214 ? -5.460 4.143 2.837 1.00 90.00 214 GLU A N 1
ATOM 1662 C CA . GLU A 1 214 ? -5.356 5.590 3.025 1.00 90.00 214 GLU A CA 1
ATOM 1663 C C . GLU A 1 214 ? -6.641 6.191 3.609 1.00 90.00 214 GLU A C 1
ATOM 1665 O O . GLU A 1 214 ? -6.566 7.076 4.465 1.00 90.00 214 GLU A O 1
ATOM 1670 N N . CYS A 1 215 ? -7.815 5.685 3.218 1.00 89.94 215 CYS A N 1
ATOM 1671 C CA . CYS A 1 215 ? -9.095 6.075 3.806 1.00 89.94 215 CYS A CA 1
ATOM 1672 C C . CYS A 1 215 ? -9.150 5.752 5.303 1.00 89.94 215 CYS A C 1
ATOM 1674 O O . CYS A 1 215 ? -9.456 6.636 6.107 1.00 89.94 215 CYS A O 1
ATOM 1676 N N . VAL A 1 216 ? -8.805 4.520 5.693 1.00 86.19 216 VAL A N 1
ATOM 1677 C CA . VAL A 1 216 ? -8.756 4.108 7.104 1.00 86.19 216 VAL A CA 1
ATOM 1678 C C . VAL A 1 216 ? -7.766 4.985 7.874 1.00 86.19 216 VAL A C 1
ATOM 1680 O O . VAL A 1 216 ? -8.130 5.574 8.892 1.00 86.19 216 VAL A O 1
ATOM 1683 N N . ARG A 1 217 ? -6.550 5.180 7.349 1.00 87.19 217 ARG A N 1
ATOM 1684 C CA . ARG A 1 217 ? -5.514 6.026 7.964 1.00 87.19 217 ARG A CA 1
ATOM 1685 C C . ARG A 1 217 ? -5.989 7.467 8.190 1.00 87.19 217 ARG A C 1
ATOM 1687 O O . ARG A 1 217 ? -5.719 8.053 9.240 1.00 87.19 217 ARG A O 1
ATOM 1694 N N . LEU A 1 218 ? -6.660 8.070 7.207 1.00 87.38 218 LEU A N 1
ATOM 1695 C CA . LEU A 1 218 ? -7.162 9.445 7.293 1.00 87.38 218 LEU A CA 1
ATOM 1696 C C . LEU A 1 218 ? -8.306 9.581 8.300 1.00 87.38 218 LEU A C 1
ATOM 1698 O O . LEU A 1 218 ? -8.275 10.501 9.119 1.00 87.38 218 LEU A O 1
ATOM 1702 N N . VAL A 1 219 ? -9.270 8.657 8.281 1.00 85.12 219 VAL A N 1
ATOM 1703 C CA . VAL A 1 219 ? -10.387 8.660 9.235 1.00 85.12 219 VAL A CA 1
ATOM 1704 C C . VAL A 1 219 ? -9.881 8.467 10.658 1.00 85.12 219 VAL A C 1
ATOM 1706 O O . VAL A 1 219 ? -10.287 9.204 11.549 1.00 85.12 219 VAL A O 1
ATOM 1709 N N . LEU A 1 220 ? -8.934 7.559 10.889 1.00 79.06 220 LEU A N 1
ATOM 1710 C CA . LEU A 1 220 ? -8.363 7.359 12.221 1.00 79.06 220 LEU A CA 1
ATOM 1711 C C . LEU A 1 220 ? -7.661 8.609 12.745 1.00 79.06 220 LEU A C 1
ATOM 1713 O O . LEU A 1 220 ? -7.912 9.028 13.872 1.00 79.06 220 LEU A O 1
ATOM 1717 N N . ARG A 1 221 ? -6.851 9.272 11.913 1.00 81.56 221 ARG A N 1
ATOM 1718 C CA . ARG A 1 221 ? -6.234 10.554 12.289 1.00 81.56 221 ARG A CA 1
ATOM 1719 C C . ARG A 1 221 ? -7.268 11.628 12.598 1.00 81.56 221 ARG A C 1
ATOM 1721 O O . ARG A 1 221 ? -7.046 12.447 13.488 1.00 81.56 221 ARG A O 1
ATOM 1728 N N . PHE A 1 222 ? -8.379 11.644 11.866 1.00 81.06 222 PHE A N 1
ATOM 1729 C CA . PHE A 1 222 ? -9.489 12.541 12.154 1.00 81.06 222 PHE A CA 1
ATOM 1730 C C . PHE A 1 222 ? -10.112 12.228 13.522 1.00 81.06 222 PHE A C 1
ATOM 1732 O O . PHE A 1 222 ? -10.246 13.137 14.339 1.00 81.06 222 PHE A O 1
ATOM 1739 N N . LEU A 1 223 ? -10.394 10.957 13.826 1.00 78.25 223 LEU A N 1
ATOM 1740 C CA . LEU A 1 223 ? -10.945 10.536 15.119 1.00 78.25 223 LEU A CA 1
ATOM 1741 C C . LEU A 1 223 ? -10.016 10.852 16.285 1.00 78.25 223 LEU A C 1
ATOM 1743 O O . LEU A 1 223 ? -10.474 11.380 17.290 1.00 78.25 223 LEU A O 1
ATOM 1747 N N . MET A 1 224 ? -8.713 10.605 16.145 1.00 75.31 224 MET A N 1
ATOM 1748 C CA . MET A 1 224 ? -7.736 10.934 17.187 1.00 75.31 224 MET A CA 1
ATOM 1749 C C . MET A 1 224 ? -7.711 12.437 17.501 1.00 75.31 224 MET A C 1
ATOM 1751 O O . MET A 1 224 ? -7.500 12.826 18.646 1.00 75.31 224 MET A O 1
ATOM 1755 N N . ARG A 1 225 ? -7.968 13.294 16.504 1.00 76.00 225 ARG A N 1
ATOM 1756 C CA . ARG A 1 225 ? -8.083 14.749 16.696 1.00 76.00 225 ARG A CA 1
ATOM 1757 C C . ARG A 1 225 ? -9.440 15.168 17.268 1.00 76.00 225 ARG A C 1
ATOM 1759 O O . ARG A 1 225 ? -9.498 16.142 18.011 1.00 76.00 225 ARG A O 1
ATOM 1766 N N . GLN A 1 226 ? -10.512 14.457 16.914 1.00 69.94 226 GLN A N 1
ATOM 1767 C CA . GLN A 1 226 ? -11.906 14.795 17.236 1.00 69.94 226 GLN A CA 1
ATOM 1768 C C . GLN A 1 226 ? -12.491 14.025 18.429 1.00 69.94 226 GLN A C 1
ATOM 1770 O O . GLN A 1 226 ? -13.642 14.263 18.787 1.00 69.94 226 GLN A O 1
ATOM 1775 N N . ALA A 1 227 ? -11.721 13.157 19.093 1.00 57.75 227 ALA A N 1
ATOM 1776 C CA . ALA A 1 227 ? -12.149 12.348 20.243 1.00 57.75 227 ALA A CA 1
ATOM 1777 C C . ALA A 1 227 ? -12.701 13.155 21.444 1.00 57.75 227 ALA A C 1
ATOM 1779 O O . ALA A 1 227 ? -13.145 12.568 22.425 1.00 57.75 227 ALA A O 1
ATOM 1780 N N . LYS A 1 228 ? -12.706 14.492 21.372 1.00 55.66 228 LYS A N 1
ATOM 1781 C CA . LYS A 1 228 ? -13.288 15.397 22.369 1.00 55.66 228 LYS A CA 1
ATOM 1782 C C . LYS A 1 228 ? -14.749 15.787 22.102 1.00 55.66 228 LYS A C 1
ATOM 1784 O O . LYS A 1 228 ? -15.395 16.272 23.022 1.00 55.66 228 LYS A O 1
ATOM 1789 N N . ASP A 1 229 ? -15.288 15.549 20.904 1.00 56.47 229 ASP A N 1
ATOM 1790 C CA . ASP A 1 229 ? -16.557 16.170 20.485 1.00 56.47 229 ASP A CA 1
ATOM 1791 C C . ASP A 1 229 ? -17.802 15.275 20.623 1.00 56.47 229 ASP A C 1
ATOM 1793 O O . ASP A 1 229 ? -18.901 15.713 20.291 1.00 56.47 229 ASP A O 1
ATOM 1797 N N . GLY A 1 230 ? -17.669 14.021 21.077 1.00 56.59 230 GLY A N 1
ATOM 1798 C CA . GLY A 1 230 ? -18.816 13.129 21.336 1.00 56.59 230 GLY A CA 1
ATOM 1799 C C . GLY A 1 230 ? -19.723 12.843 20.124 1.00 56.59 230 GLY A C 1
ATOM 1800 O O . GLY A 1 230 ? -20.834 12.344 20.290 1.00 56.59 230 GLY A O 1
ATOM 1801 N N . ARG A 1 231 ? -19.282 13.176 18.902 1.00 59.88 231 ARG A N 1
ATOM 1802 C CA . ARG A 1 231 ? -20.074 13.034 17.672 1.00 59.88 231 ARG A CA 1
ATOM 1803 C C . ARG A 1 231 ? -20.166 11.578 17.204 1.00 59.88 231 ARG A C 1
ATOM 1805 O O . ARG A 1 231 ? -19.296 10.756 17.471 1.00 59.88 231 ARG A O 1
ATOM 1812 N N . ASN A 1 232 ? -21.257 11.315 16.484 1.00 61.19 232 ASN A N 1
ATOM 1813 C CA . ASN A 1 232 ? -21.792 10.023 16.047 1.00 61.19 232 ASN A CA 1
ATOM 1814 C C . ASN A 1 232 ? -20.733 8.943 15.716 1.00 61.19 232 ASN A C 1
ATOM 1816 O O . ASN A 1 232 ? -20.159 8.911 14.626 1.00 61.19 232 ASN A O 1
ATOM 1820 N N . THR A 1 233 ? -20.528 8.025 16.663 1.00 70.81 233 THR A N 1
ATOM 1821 C CA . THR A 1 233 ? -19.582 6.903 16.581 1.00 70.81 233 THR A CA 1
ATOM 1822 C C . THR A 1 233 ? -20.041 5.792 15.639 1.00 70.81 233 THR A C 1
ATOM 1824 O O . THR A 1 233 ? -19.220 4.985 15.210 1.00 70.81 233 THR A O 1
ATOM 1827 N N . GLU A 1 234 ? -21.329 5.726 15.295 1.00 77.38 234 GLU A N 1
ATOM 1828 C CA . GLU A 1 234 ? -21.898 4.594 14.558 1.00 77.38 234 GLU A CA 1
ATOM 1829 C C . GLU A 1 234 ? -21.492 4.604 13.078 1.00 77.38 234 GLU A C 1
ATOM 1831 O O . GLU A 1 234 ? -21.017 3.597 12.557 1.00 77.38 234 GLU A O 1
ATOM 1836 N N . ALA A 1 235 ? -21.611 5.748 12.393 1.00 78.31 235 ALA A N 1
ATOM 1837 C CA . ALA A 1 235 ? -21.232 5.864 10.979 1.00 78.31 235 ALA A CA 1
ATOM 1838 C C . ALA A 1 235 ? -19.737 5.574 10.764 1.00 78.31 235 ALA A C 1
ATOM 1840 O O . ALA A 1 235 ? -19.352 4.894 9.812 1.00 78.31 235 ALA A O 1
ATOM 1841 N N . VAL A 1 236 ? -18.911 6.048 11.696 1.00 80.31 236 VAL A N 1
ATOM 1842 C CA . VAL A 1 236 ? -17.474 5.783 11.743 1.00 80.31 236 VAL A CA 1
ATOM 1843 C C . VAL A 1 236 ? -17.200 4.303 11.998 1.00 80.31 236 VAL A C 1
ATOM 1845 O O . VAL A 1 236 ? -16.399 3.711 11.283 1.00 80.31 236 VAL A O 1
ATOM 1848 N N . SER A 1 237 ? -17.871 3.689 12.975 1.00 79.81 237 SER A N 1
ATOM 1849 C CA . SER A 1 237 ? -17.693 2.264 13.285 1.00 79.81 237 SER A CA 1
ATOM 1850 C C . SER A 1 237 ? -18.103 1.390 12.105 1.00 79.81 237 SER A C 1
ATOM 1852 O O . SER A 1 237 ? -17.358 0.497 11.716 1.00 79.81 237 SER A O 1
ATOM 1854 N N . ARG A 1 238 ? -19.219 1.711 11.441 1.00 83.56 238 ARG A N 1
ATOM 1855 C CA . ARG A 1 238 ? -19.656 1.044 10.209 1.00 83.56 238 ARG A CA 1
ATOM 1856 C C . ARG A 1 238 ? -18.626 1.179 9.087 1.00 83.56 238 ARG A C 1
ATOM 1858 O O . ARG A 1 238 ? -18.358 0.202 8.390 1.00 83.56 238 ARG A O 1
ATOM 1865 N N . PHE A 1 239 ? -18.045 2.369 8.914 1.00 85.56 239 PHE A N 1
ATOM 1866 C CA . PHE A 1 239 ? -16.963 2.581 7.954 1.00 85.56 239 PHE A CA 1
ATOM 1867 C C . PHE A 1 239 ? -15.740 1.721 8.285 1.00 85.56 239 PHE A C 1
ATOM 1869 O O . PHE A 1 239 ? -15.251 1.001 7.416 1.00 85.56 239 PHE A O 1
ATOM 1876 N N . LEU A 1 240 ? -15.283 1.761 9.536 1.00 83.56 240 LEU A N 1
ATOM 1877 C CA . LEU A 1 240 ? -14.106 1.029 9.982 1.00 83.56 240 LEU A CA 1
ATOM 1878 C C . LEU A 1 240 ? -14.309 -0.482 9.874 1.00 83.56 240 LEU A C 1
ATOM 1880 O O . LEU A 1 240 ? -13.451 -1.149 9.315 1.00 83.56 240 LEU A O 1
ATOM 1884 N N . ASN A 1 241 ? -15.450 -1.015 10.314 1.00 81.62 241 ASN A N 1
ATOM 1885 C CA . ASN A 1 241 ? -15.772 -2.437 10.187 1.00 81.62 241 ASN A CA 1
ATOM 1886 C C . ASN A 1 241 ? -15.713 -2.885 8.719 1.00 81.62 241 ASN A C 1
ATOM 1888 O O . ASN A 1 241 ? -15.045 -3.862 8.403 1.00 81.62 241 ASN A O 1
ATOM 1892 N N . ARG A 1 242 ? -16.293 -2.108 7.794 1.00 84.44 242 ARG A N 1
ATOM 1893 C CA . ARG A 1 242 ? -16.230 -2.408 6.356 1.00 84.44 242 ARG A CA 1
ATOM 1894 C C . ARG A 1 242 ? -14.811 -2.328 5.784 1.00 84.44 242 ARG A C 1
ATOM 1896 O O . ARG A 1 242 ? -14.434 -3.172 4.971 1.00 84.44 242 ARG A O 1
ATOM 1903 N N . GLY A 1 243 ? -14.045 -1.302 6.158 1.00 81.31 243 GLY A N 1
ATOM 1904 C CA . GLY A 1 243 ? -12.652 -1.152 5.735 1.00 81.31 243 GLY A CA 1
ATOM 1905 C C . GLY A 1 243 ? -11.788 -2.305 6.247 1.00 81.31 243 GLY A C 1
ATOM 1906 O O . GLY A 1 243 ? -10.999 -2.870 5.495 1.00 81.31 243 GLY A O 1
ATOM 1907 N N . LEU A 1 244 ? -12.000 -2.720 7.496 1.00 79.00 244 LEU A N 1
ATOM 1908 C CA . LEU A 1 244 ? -11.314 -3.857 8.098 1.00 79.00 244 LEU A CA 1
ATOM 1909 C C . LEU A 1 244 ? -11.677 -5.159 7.409 1.00 79.00 244 LEU A C 1
ATOM 1911 O O . LEU A 1 244 ? -10.762 -5.878 7.049 1.00 79.00 244 LEU A O 1
ATOM 1915 N N . ASP A 1 245 ? -12.952 -5.427 7.130 1.00 80.19 245 ASP A N 1
ATOM 1916 C CA . ASP A 1 245 ? -13.352 -6.643 6.413 1.00 80.19 245 ASP A CA 1
ATOM 1917 C C . ASP A 1 245 ? -12.626 -6.772 5.064 1.00 80.19 245 ASP A C 1
ATOM 1919 O O . ASP A 1 245 ? -12.256 -7.867 4.634 1.00 80.19 245 ASP A O 1
ATOM 1923 N N . LEU A 1 246 ? -12.385 -5.646 4.383 1.00 76.56 246 LEU A N 1
ATOM 1924 C CA . LEU A 1 246 ? -11.597 -5.611 3.151 1.00 76.56 246 LEU A CA 1
ATOM 1925 C C . LEU A 1 246 ? -10.114 -5.884 3.401 1.00 76.56 246 LEU A C 1
ATOM 1927 O O . LEU A 1 246 ? -9.506 -6.603 2.609 1.00 76.56 246 LEU A O 1
ATOM 1931 N N . LEU A 1 247 ? -9.550 -5.341 4.479 1.00 78.75 247 LEU A N 1
ATOM 1932 C CA . LEU A 1 247 ? -8.156 -5.530 4.878 1.00 78.75 247 LEU A CA 1
ATOM 1933 C C . LEU A 1 247 ? -7.885 -6.892 5.535 1.00 78.75 247 LEU A C 1
ATOM 1935 O O . LEU A 1 247 ? -6.734 -7.299 5.559 1.00 78.75 247 LEU A O 1
ATOM 1939 N N . THR A 1 248 ? -8.896 -7.604 6.035 1.00 77.31 248 THR A N 1
ATOM 1940 C CA . THR A 1 248 ? -8.750 -8.899 6.727 1.00 77.31 248 THR A CA 1
ATOM 1941 C C . THR A 1 248 ? -9.253 -10.083 5.911 1.00 77.31 248 THR A C 1
ATOM 1943 O O . THR A 1 248 ? -9.147 -11.221 6.355 1.00 77.31 248 THR A O 1
ATOM 1946 N N . SER A 1 249 ? -9.837 -9.847 4.734 1.00 82.50 249 SER A N 1
ATOM 1947 C CA . SER A 1 249 ? -10.263 -10.936 3.855 1.00 82.50 249 SER A CA 1
ATOM 1948 C C . SER A 1 249 ? -9.043 -11.758 3.406 1.00 82.50 249 SER A C 1
ATOM 1950 O O . SER A 1 249 ? -8.149 -11.177 2.793 1.00 82.50 249 SER A O 1
ATOM 1952 N N . PRO A 1 250 ? -9.025 -13.092 3.592 1.00 84.06 250 PRO A N 1
ATOM 1953 C CA . PRO A 1 250 ? -7.860 -13.921 3.260 1.00 84.06 250 PRO A CA 1
ATOM 1954 C C . PRO A 1 250 ? -7.597 -13.993 1.750 1.00 84.06 250 PRO A C 1
ATOM 1956 O O . PRO A 1 250 ? -6.468 -14.172 1.303 1.00 84.06 250 PRO A O 1
ATOM 1959 N N . ARG A 1 251 ? -8.646 -13.846 0.926 1.00 89.25 251 ARG A N 1
ATOM 1960 C CA . ARG A 1 251 ? -8.531 -13.829 -0.536 1.00 89.25 251 ARG A CA 1
ATOM 1961 C C . ARG A 1 251 ? -9.325 -12.687 -1.157 1.00 89.25 251 ARG A C 1
ATOM 1963 O O . ARG A 1 251 ? -10.501 -12.487 -0.844 1.00 89.25 251 ARG A O 1
ATOM 1970 N N . LYS A 1 252 ? -8.718 -11.996 -2.124 1.00 87.69 252 LYS A N 1
ATOM 1971 C CA . LYS A 1 252 ? -9.372 -10.974 -2.959 1.00 87.69 252 LYS A CA 1
ATOM 1972 C C . LYS A 1 252 ? -8.874 -11.052 -4.395 1.00 87.69 252 LYS A C 1
ATOM 1974 O O . LYS A 1 252 ? -7.700 -11.272 -4.659 1.00 87.69 252 LYS A O 1
ATOM 1979 N N . TYR A 1 253 ? -9.791 -10.870 -5.347 1.00 87.56 253 TYR A N 1
ATOM 1980 C CA . TYR A 1 253 ? -9.490 -10.874 -6.789 1.00 87.56 253 TYR A CA 1
ATOM 1981 C C . TYR A 1 253 ? -8.756 -12.135 -7.296 1.00 87.56 253 TYR A C 1
ATOM 1983 O O . TYR A 1 253 ? -8.093 -12.105 -8.334 1.00 87.56 253 TYR A O 1
ATOM 1991 N N . GLY A 1 254 ? -8.901 -13.252 -6.576 1.00 90.56 254 GLY A N 1
ATOM 1992 C CA . GLY A 1 254 ? -8.232 -14.524 -6.852 1.00 90.56 254 GLY A CA 1
ATOM 1993 C C . GLY A 1 254 ? -6.875 -14.702 -6.163 1.00 90.56 254 GLY A C 1
ATOM 1994 O O . GLY A 1 254 ? -6.357 -15.813 -6.181 1.00 90.56 254 GLY A O 1
ATOM 1995 N N . PHE A 1 255 ? -6.330 -13.668 -5.521 1.00 91.69 255 PHE A N 1
ATOM 1996 C CA . PHE A 1 255 ? -5.030 -13.689 -4.845 1.00 91.69 255 PHE A CA 1
ATOM 1997 C C . PHE A 1 255 ? -5.179 -13.969 -3.353 1.00 91.69 255 PHE A C 1
ATOM 1999 O O . PHE A 1 255 ? -6.190 -13.600 -2.750 1.00 91.69 255 PHE A O 1
ATOM 2006 N N . ASP A 1 256 ? -4.165 -14.616 -2.784 1.00 89.81 256 ASP A N 1
ATOM 2007 C CA . ASP A 1 256 ? -3.948 -14.627 -1.342 1.00 89.81 256 ASP A CA 1
ATOM 2008 C C . ASP A 1 256 ? -3.514 -13.229 -0.899 1.00 89.81 256 ASP A C 1
ATOM 2010 O O . ASP A 1 256 ? -2.596 -12.636 -1.475 1.00 89.81 256 ASP A O 1
ATOM 2014 N N . GLN A 1 257 ? -4.234 -12.677 0.066 1.00 90.12 257 GLN A N 1
ATOM 2015 C CA . GLN A 1 257 ? -4.050 -11.301 0.483 1.00 90.12 257 GLN A CA 1
ATOM 2016 C C . GLN A 1 257 ? -2.962 -11.171 1.557 1.00 90.12 257 GLN A C 1
ATOM 2018 O O . GLN A 1 257 ? -2.310 -10.127 1.616 1.00 90.12 257 GLN A O 1
ATOM 2023 N N . ASP A 1 258 ? -2.699 -12.216 2.348 1.00 87.62 258 ASP A N 1
ATOM 2024 C CA . ASP A 1 258 ? -1.773 -12.142 3.483 1.00 87.62 258 ASP A CA 1
ATOM 2025 C C . ASP A 1 258 ? -0.350 -11.727 3.066 1.00 87.62 258 ASP A C 1
ATOM 2027 O O . ASP A 1 258 ? 0.199 -10.805 3.676 1.00 87.62 258 ASP A O 1
ATOM 2031 N N . PRO A 1 259 ? 0.261 -12.296 2.003 1.00 90.44 259 PRO A N 1
ATOM 2032 C CA . PRO A 1 259 ? 1.599 -11.888 1.575 1.00 90.44 259 PRO A CA 1
ATOM 2033 C C . PRO A 1 259 ? 1.642 -10.440 1.068 1.00 90.44 259 PRO A C 1
ATOM 2035 O O . PRO A 1 259 ? 2.621 -9.726 1.295 1.00 90.44 259 PRO A O 1
ATOM 2038 N N . ILE A 1 260 ? 0.574 -9.997 0.395 1.00 92.06 260 ILE A N 1
ATOM 2039 C CA . ILE A 1 260 ? 0.449 -8.640 -0.151 1.00 92.06 260 ILE A CA 1
ATOM 2040 C C . ILE A 1 260 ? 0.323 -7.633 0.995 1.00 92.06 260 ILE A C 1
ATOM 2042 O O . ILE A 1 260 ? 1.031 -6.626 1.005 1.00 92.06 260 ILE A O 1
ATOM 2046 N N . LEU A 1 261 ? -0.526 -7.923 1.984 1.00 87.62 261 LEU A N 1
ATOM 2047 C CA . LEU A 1 261 ? -0.666 -7.111 3.190 1.00 87.62 261 LEU A CA 1
ATOM 2048 C C . LEU A 1 261 ? 0.624 -7.068 3.989 1.00 87.62 261 LEU A C 1
ATOM 2050 O O . LEU A 1 261 ? 1.040 -5.987 4.377 1.00 87.62 261 LEU A O 1
ATOM 2054 N N . ALA A 1 262 ? 1.280 -8.208 4.211 1.00 84.62 262 ALA A N 1
ATOM 2055 C CA . ALA A 1 262 ? 2.542 -8.253 4.940 1.00 84.62 262 ALA A CA 1
ATOM 2056 C C . ALA A 1 262 ? 3.596 -7.361 4.268 1.00 84.62 262 ALA A C 1
ATOM 2058 O O . ALA A 1 262 ? 4.286 -6.597 4.937 1.00 84.62 262 ALA A O 1
ATOM 2059 N N . ALA A 1 263 ? 3.690 -7.395 2.936 1.00 87.69 263 ALA A N 1
ATOM 2060 C CA . ALA A 1 263 ? 4.604 -6.536 2.188 1.00 87.69 263 ALA A CA 1
ATOM 2061 C C . ALA A 1 263 ? 4.221 -5.048 2.229 1.00 87.69 263 ALA A C 1
ATOM 2063 O O . ALA A 1 263 ? 5.112 -4.203 2.332 1.00 87.69 263 ALA A O 1
ATOM 2064 N N . ALA A 1 264 ? 2.926 -4.725 2.171 1.00 83.88 264 ALA A N 1
ATOM 2065 C CA . ALA A 1 264 ? 2.435 -3.358 2.319 1.00 83.88 264 ALA A CA 1
ATOM 2066 C C . ALA A 1 264 ? 2.708 -2.824 3.737 1.00 83.88 264 ALA A C 1
ATOM 2068 O O . ALA A 1 264 ? 3.290 -1.759 3.904 1.00 83.88 264 ALA A O 1
ATOM 2069 N N . TYR A 1 265 ? 2.360 -3.593 4.767 1.00 77.12 265 TYR A N 1
ATOM 2070 C CA . TYR A 1 265 ? 2.425 -3.196 6.171 1.00 77.12 265 TYR A CA 1
ATOM 2071 C C . TYR A 1 265 ? 3.843 -3.112 6.727 1.00 77.12 265 TYR A C 1
ATOM 2073 O O . TYR A 1 265 ? 4.189 -2.106 7.349 1.00 77.12 265 TYR A O 1
ATOM 2081 N N . GLU A 1 266 ? 4.684 -4.121 6.485 1.00 69.69 266 GLU A N 1
ATOM 2082 C CA . GLU A 1 266 ? 6.086 -4.073 6.919 1.00 69.69 266 GLU A CA 1
ATOM 2083 C C . GLU A 1 266 ? 6.814 -2.885 6.297 1.00 69.69 266 GLU A C 1
ATOM 2085 O O . GLU A 1 266 ? 7.598 -2.206 6.962 1.00 69.69 266 GLU A O 1
ATOM 2090 N N . ALA A 1 267 ? 6.520 -2.604 5.027 1.00 63.12 267 ALA A N 1
ATOM 2091 C CA . ALA A 1 267 ? 7.084 -1.458 4.354 1.00 63.12 267 ALA A CA 1
ATOM 2092 C C . ALA A 1 267 ? 6.520 -0.163 4.931 1.00 63.12 267 ALA A C 1
ATOM 2094 O O . ALA A 1 267 ? 7.292 0.736 5.225 1.00 63.12 267 ALA A O 1
ATOM 2095 N N . GLU A 1 268 ? 5.212 -0.024 5.125 1.00 63.41 268 GLU A N 1
ATOM 2096 C CA . GLU A 1 268 ? 4.623 1.281 5.408 1.00 63.41 268 GLU A CA 1
ATOM 2097 C C . GLU A 1 268 ? 4.891 1.848 6.807 1.00 63.41 268 GLU A C 1
ATOM 2099 O O . GLU A 1 268 ? 4.795 3.071 6.954 1.00 63.41 268 GLU A O 1
ATOM 2104 N N . GLN A 1 269 ? 5.324 1.034 7.787 1.00 58.66 269 GLN A N 1
ATOM 2105 C CA . GLN A 1 269 ? 5.435 1.446 9.202 1.00 58.66 269 GLN A CA 1
ATOM 2106 C C . GLN A 1 269 ? 4.186 2.251 9.593 1.00 58.66 269 GLN A C 1
ATOM 2108 O O . GLN A 1 269 ? 4.280 3.427 9.941 1.00 58.66 269 GLN A O 1
ATOM 2113 N N . LEU A 1 270 ? 3.020 1.629 9.363 1.00 50.66 270 LEU A N 1
ATOM 2114 C CA . LEU A 1 270 ? 1.753 2.270 8.983 1.00 50.66 270 LEU A CA 1
ATOM 2115 C C . LEU A 1 270 ? 1.406 3.564 9.727 1.00 50.66 270 LEU A C 1
ATOM 2117 O O . LEU A 1 270 ? 0.783 4.488 9.205 1.00 50.66 270 LEU A O 1
ATOM 2121 N N . VAL A 1 271 ? 1.707 3.543 11.004 1.00 53.06 271 VAL A N 1
ATOM 2122 C CA . VAL A 1 271 ? 1.071 4.271 12.069 1.00 53.06 271 VAL A CA 1
ATOM 2123 C C . VAL A 1 271 ? 2.079 4.077 13.206 1.00 53.06 271 VAL A C 1
ATOM 2125 O O . VAL A 1 271 ? 2.596 2.964 13.372 1.00 53.06 271 VAL A O 1
ATOM 2128 N N . ALA A 1 272 ? 2.452 5.134 13.930 1.00 55.94 272 ALA A N 1
ATOM 2129 C CA . ALA A 1 272 ? 3.366 4.943 15.056 1.00 55.94 272 ALA A CA 1
ATOM 2130 C C . ALA A 1 272 ? 2.748 3.884 16.002 1.00 55.94 272 ALA A C 1
ATOM 2132 O O . ALA A 1 272 ? 1.526 3.728 16.059 1.00 55.94 272 ALA A O 1
ATOM 2133 N N . ALA A 1 273 ? 3.561 3.033 16.638 1.00 54.75 273 ALA A N 1
ATOM 2134 C CA . ALA A 1 273 ? 3.046 1.834 17.322 1.00 54.75 273 ALA A CA 1
ATOM 2135 C C . ALA A 1 273 ? 1.932 2.152 18.350 1.00 54.75 273 ALA A C 1
ATOM 2137 O O . ALA A 1 273 ? 1.058 1.329 18.617 1.00 54.75 273 ALA A O 1
ATOM 2138 N N . ASP A 1 274 ? 1.948 3.365 18.893 1.00 54.31 274 ASP A N 1
ATOM 2139 C CA . ASP A 1 274 ? 0.937 3.992 19.741 1.00 54.31 274 ASP A CA 1
ATOM 2140 C C . ASP A 1 274 ? -0.384 4.311 19.018 1.00 54.31 274 ASP A C 1
ATOM 2142 O O . ASP A 1 274 ? -1.460 3.973 19.518 1.00 54.31 274 ASP A O 1
ATOM 2146 N N . GLU A 1 275 ? -0.334 4.906 17.830 1.00 58.28 275 GLU A N 1
ATOM 2147 C CA . GLU A 1 275 ? -1.509 5.172 17.000 1.00 58.28 275 GLU A CA 1
ATOM 2148 C C . GLU A 1 275 ? -2.188 3.833 16.577 1.00 58.28 275 GLU A C 1
ATOM 2150 O O . GLU A 1 275 ? -3.418 3.745 16.558 1.00 58.28 275 GLU A O 1
ATOM 2155 N N . TRP A 1 276 ? -1.425 2.750 16.333 1.00 58.56 276 TRP A N 1
ATOM 2156 C CA . TRP A 1 276 ? -1.971 1.425 15.968 1.00 58.56 276 TRP A CA 1
ATOM 2157 C C . TRP A 1 276 ? -2.625 0.729 17.163 1.00 58.56 276 TRP A C 1
ATOM 2159 O O . TRP A 1 276 ? -3.692 0.125 17.034 1.00 58.56 276 TRP A O 1
ATOM 2169 N N . ARG A 1 277 ? -2.020 0.834 18.352 1.00 60.88 277 ARG A N 1
ATOM 2170 C CA . ARG A 1 277 ? -2.642 0.362 19.600 1.00 60.88 277 ARG A CA 1
ATOM 2171 C C . ARG A 1 277 ? -3.940 1.102 19.881 1.00 60.88 277 ARG A C 1
ATOM 2173 O O . ARG A 1 277 ? -4.932 0.463 20.208 1.00 60.88 277 ARG A O 1
ATOM 2180 N N . THR A 1 278 ? -3.945 2.422 19.705 1.00 59.38 278 THR A N 1
ATOM 2181 C CA . THR A 1 278 ? -5.143 3.256 19.874 1.00 59.38 278 THR A CA 1
ATOM 2182 C C . THR A 1 278 ? -6.237 2.826 18.902 1.00 59.38 278 THR A C 1
ATOM 2184 O O . THR A 1 278 ? -7.380 2.624 19.305 1.00 59.38 278 THR A O 1
ATOM 2187 N N . MET A 1 279 ? -5.875 2.598 17.637 1.00 57.53 279 MET A N 1
ATOM 2188 C CA . MET A 1 279 ? -6.779 2.078 16.618 1.00 57.53 279 MET A CA 1
ATOM 2189 C C . MET A 1 279 ? -7.342 0.709 17.011 1.00 57.53 279 MET A C 1
ATOM 2191 O O . MET A 1 279 ? -8.556 0.537 17.052 1.00 57.53 279 MET A O 1
ATOM 2195 N N . THR A 1 280 ? -6.478 -0.252 17.337 1.00 54.59 280 THR A N 1
ATOM 2196 C CA . THR A 1 280 ? -6.892 -1.608 17.722 1.00 54.59 280 THR A CA 1
ATOM 2197 C C . THR A 1 280 ? -7.814 -1.556 18.936 1.00 54.59 280 THR A C 1
ATOM 2199 O O . THR A 1 280 ? -8.880 -2.156 18.899 1.00 54.59 280 THR A O 1
ATOM 2202 N N . HIS A 1 281 ? -7.476 -0.754 19.949 1.00 60.78 281 HIS A N 1
ATOM 2203 C CA . HIS A 1 281 ? -8.301 -0.553 21.135 1.00 60.78 281 HIS A CA 1
ATOM 2204 C C . HIS A 1 281 ? -9.691 0.007 20.790 1.00 60.78 281 HIS A C 1
ATOM 2206 O O . HIS A 1 281 ? -10.693 -0.614 21.138 1.00 60.78 281 HIS A O 1
ATOM 2212 N N . MET A 1 282 ? -9.780 1.116 20.040 1.00 54.31 282 MET A N 1
ATOM 2213 C CA . MET A 1 282 ? -11.068 1.702 19.628 1.00 54.31 282 MET A CA 1
ATOM 2214 C C . MET A 1 282 ? -11.929 0.709 18.837 1.00 54.31 282 MET A C 1
ATOM 2216 O O . MET A 1 282 ? -13.140 0.638 19.037 1.00 54.31 282 MET A O 1
ATOM 2220 N N . LEU A 1 283 ? -11.305 -0.084 17.966 1.00 53.22 283 LEU A N 1
ATOM 2221 C CA . LEU A 1 283 ? -11.983 -1.097 17.161 1.00 53.22 283 LEU A CA 1
ATOM 2222 C C . LEU A 1 283 ? -12.460 -2.286 17.993 1.00 53.22 283 LEU A C 1
ATOM 2224 O O . LEU A 1 283 ? -13.581 -2.744 17.795 1.00 53.22 283 LEU A O 1
ATOM 2228 N N . THR A 1 284 ? -11.646 -2.776 18.931 1.00 57.41 284 THR A N 1
ATOM 2229 C CA . THR A 1 284 ? -12.036 -3.864 19.839 1.00 57.41 284 THR A CA 1
ATOM 2230 C C . THR A 1 284 ? -13.166 -3.440 20.770 1.00 57.41 284 THR A C 1
ATOM 2232 O O . THR A 1 284 ? -14.124 -4.189 20.934 1.00 57.41 284 THR A O 1
ATOM 2235 N N . THR A 1 285 ? -13.122 -2.215 21.297 1.00 56.25 285 THR A N 1
ATOM 2236 C CA . THR A 1 285 ? -14.163 -1.671 22.176 1.00 56.25 285 THR A CA 1
ATOM 2237 C C . THR A 1 285 ? -15.472 -1.445 21.420 1.00 56.25 285 THR A C 1
ATOM 2239 O O . THR A 1 285 ? -16.539 -1.789 21.925 1.00 56.25 285 THR A O 1
ATOM 2242 N N . ASN A 1 286 ? -15.414 -0.933 20.185 1.00 53.97 286 ASN A N 1
ATOM 2243 C CA . ASN A 1 286 ? -16.610 -0.771 19.356 1.00 53.97 286 ASN A CA 1
ATOM 2244 C C . ASN A 1 286 ? -17.176 -2.119 18.896 1.00 53.97 286 ASN A C 1
ATOM 2246 O O . ASN A 1 286 ? -18.382 -2.307 18.977 1.00 53.97 286 ASN A O 1
ATOM 2250 N N . ARG A 1 287 ? -16.335 -3.093 18.520 1.00 56.94 287 ARG A N 1
ATOM 2251 C CA . ARG A 1 287 ? -16.797 -4.459 18.218 1.00 56.94 287 ARG A CA 1
ATOM 2252 C C . ARG A 1 287 ? -17.437 -5.133 19.428 1.00 56.94 287 ARG A C 1
ATOM 2254 O O . ARG A 1 287 ? -18.481 -5.749 19.270 1.00 56.94 287 ARG A O 1
ATOM 2261 N N . ALA A 1 288 ? -16.865 -4.995 20.624 1.00 50.59 288 ALA A N 1
ATOM 2262 C CA . ALA A 1 288 ? -17.473 -5.516 21.849 1.00 50.59 288 ALA A CA 1
ATOM 2263 C C . ALA A 1 288 ? -18.846 -4.876 22.116 1.00 50.59 288 ALA A C 1
ATOM 2265 O O . ALA A 1 288 ? -19.779 -5.557 22.534 1.00 50.59 288 ALA A O 1
ATOM 2266 N N . ARG A 1 289 ? -18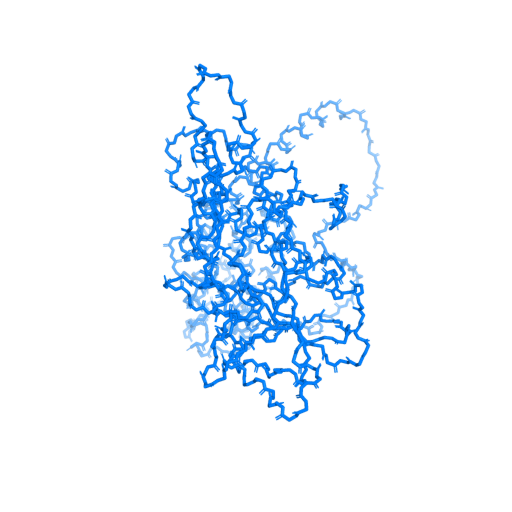.994 -3.581 21.810 1.00 49.47 289 ARG A N 1
ATOM 2267 C CA . ARG A 1 289 ? -20.261 -2.849 21.919 1.00 49.47 289 ARG A CA 1
ATOM 2268 C C . ARG A 1 289 ? -21.291 -3.291 20.877 1.00 49.47 289 ARG A C 1
ATOM 2270 O O . ARG A 1 289 ? -22.441 -3.507 21.241 1.00 49.47 289 ARG A O 1
ATOM 2277 N N . ASP A 1 290 ? -20.876 -3.465 19.624 1.00 44.84 290 ASP A N 1
ATOM 2278 C CA . ASP A 1 290 ? -21.728 -3.931 18.524 1.00 44.84 290 ASP A CA 1
ATOM 2279 C C . ASP A 1 290 ? -22.191 -5.378 18.771 1.00 44.84 290 ASP A C 1
ATOM 2281 O O . ASP A 1 290 ? -23.368 -5.687 18.604 1.00 44.84 290 ASP A O 1
ATOM 2285 N N . VAL A 1 291 ? -21.294 -6.251 19.248 1.00 43.12 291 VAL A N 1
ATOM 2286 C CA . VAL A 1 291 ? -21.622 -7.629 19.652 1.00 43.12 291 VAL A CA 1
ATOM 2287 C C . VAL A 1 291 ? -22.585 -7.627 20.835 1.00 43.12 291 VAL A C 1
ATOM 2289 O O . VAL A 1 291 ? -23.598 -8.310 20.769 1.00 43.12 291 VAL A O 1
ATOM 2292 N N . ALA A 1 292 ? -22.352 -6.813 21.870 1.00 41.69 292 ALA A N 1
ATOM 2293 C CA . ALA A 1 292 ? -23.282 -6.687 22.994 1.00 41.69 292 ALA A CA 1
ATOM 2294 C C . ALA A 1 292 ? -24.656 -6.136 22.566 1.00 41.69 292 ALA A C 1
ATOM 2296 O O . ALA A 1 292 ? -25.686 -6.523 23.116 1.00 41.69 292 ALA A O 1
ATOM 2297 N N . GLN A 1 293 ? -24.701 -5.245 21.572 1.00 37.69 293 GLN A N 1
ATOM 2298 C CA . GLN A 1 293 ? -25.944 -4.703 21.029 1.00 37.69 293 GLN A CA 1
ATOM 2299 C C . GLN A 1 293 ? -26.702 -5.745 20.193 1.00 37.69 293 GLN A C 1
ATOM 2301 O O . GLN A 1 293 ? -27.919 -5.854 20.335 1.00 37.69 293 GLN A O 1
ATOM 2306 N N . ILE A 1 294 ? -26.002 -6.549 19.386 1.00 35.31 294 ILE A N 1
ATOM 2307 C CA . ILE A 1 294 ? -26.580 -7.690 18.662 1.00 35.31 294 ILE A CA 1
ATOM 2308 C C . ILE A 1 294 ? -27.069 -8.753 19.649 1.00 35.31 294 ILE A C 1
ATOM 2310 O O . ILE A 1 294 ? -28.190 -9.228 19.494 1.00 35.31 294 ILE A O 1
ATOM 2314 N N . ASP A 1 295 ? -26.310 -9.072 20.698 1.00 35.88 295 ASP A N 1
ATOM 2315 C CA . ASP A 1 295 ? -26.723 -10.007 21.752 1.00 35.88 295 ASP A CA 1
ATOM 2316 C C . ASP A 1 295 ? -27.971 -9.512 22.490 1.00 35.88 295 ASP A C 1
ATOM 2318 O O . ASP A 1 295 ? -28.875 -10.296 22.764 1.00 35.88 295 ASP A O 1
ATOM 2322 N N . ASN A 1 296 ? -28.079 -8.210 22.762 1.00 37.28 296 ASN A N 1
ATOM 2323 C CA . ASN A 1 296 ? -29.262 -7.626 23.397 1.00 37.28 296 ASN A CA 1
ATOM 2324 C C . ASN A 1 296 ? -30.492 -7.626 22.476 1.00 37.28 296 ASN A C 1
ATOM 2326 O O . ASN A 1 296 ? -31.601 -7.880 22.946 1.00 37.28 296 ASN A O 1
ATOM 2330 N N . VAL A 1 297 ? -30.317 -7.395 21.170 1.00 36.72 297 VAL A N 1
ATOM 2331 C CA . VAL A 1 297 ? -31.403 -7.509 20.179 1.00 36.72 297 VAL A CA 1
ATOM 2332 C C . VAL A 1 297 ? -31.822 -8.972 20.006 1.00 36.72 297 VAL A C 1
ATOM 2334 O O . VAL A 1 297 ? -33.011 -9.276 20.026 1.00 36.72 297 VAL A O 1
ATOM 2337 N N . THR A 1 298 ? -30.861 -9.895 19.944 1.00 35.59 298 THR A N 1
ATOM 2338 C CA . THR A 1 298 ? -31.104 -11.337 19.777 1.00 35.59 298 THR A CA 1
ATOM 2339 C C . THR A 1 298 ? -31.728 -11.952 21.036 1.00 35.59 298 THR A C 1
ATOM 2341 O O . THR A 1 298 ? -32.645 -12.761 20.926 1.00 35.59 298 THR A O 1
ATOM 2344 N N . ARG A 1 299 ? -31.334 -11.516 22.243 1.00 39.47 299 ARG A N 1
ATOM 2345 C CA . ARG A 1 299 ? -32.001 -11.884 23.509 1.00 39.47 299 ARG A CA 1
ATOM 2346 C C . ARG A 1 299 ? -33.393 -11.268 23.638 1.00 39.47 299 ARG A C 1
ATOM 2348 O O . ARG A 1 299 ? -34.293 -11.933 24.142 1.00 39.47 299 ARG A O 1
ATOM 2355 N N . GLY A 1 300 ? -33.594 -10.043 23.149 1.00 36.91 300 GLY A N 1
ATOM 2356 C CA . GLY A 1 300 ? -34.918 -9.418 23.068 1.00 36.91 300 GLY A CA 1
ATOM 2357 C C . GLY A 1 300 ? -35.879 -10.170 22.140 1.00 36.91 300 GLY A C 1
ATOM 2358 O O . GLY A 1 300 ? -37.078 -10.203 22.397 1.00 36.91 300 GLY A O 1
ATOM 2359 N N . GLN A 1 301 ? -35.348 -10.826 21.105 1.00 32.31 301 GLN A N 1
ATOM 2360 C CA . GLN A 1 301 ? -36.116 -11.623 20.147 1.00 32.31 301 GLN A CA 1
ATOM 2361 C C . GLN A 1 301 ? -36.326 -13.075 20.624 1.00 32.31 301 GLN A C 1
ATOM 2363 O O . GLN A 1 301 ? -37.411 -13.622 20.466 1.00 32.31 301 GLN A O 1
ATOM 2368 N N . ALA A 1 302 ? -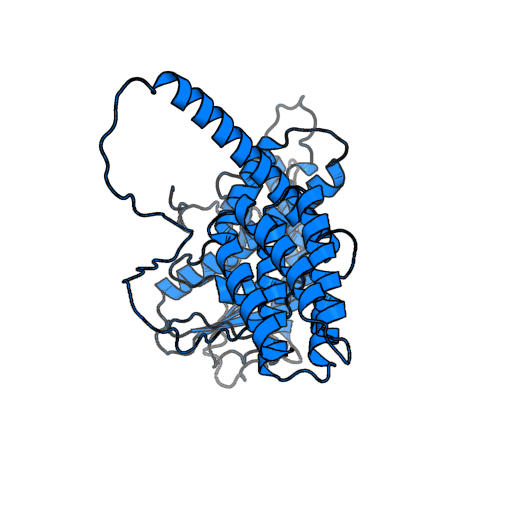35.356 -13.668 21.330 1.00 34.16 302 ALA A N 1
ATOM 2369 C CA . ALA A 1 302 ? -35.484 -14.995 21.950 1.00 34.16 302 ALA A CA 1
ATOM 2370 C C . ALA A 1 302 ? -36.491 -15.045 23.124 1.00 34.16 302 ALA A C 1
ATOM 2372 O O . ALA A 1 302 ? -37.039 -16.106 23.438 1.00 34.16 302 ALA A O 1
ATOM 2373 N N . LEU A 1 303 ? -36.781 -13.900 23.751 1.00 37.00 303 LEU A N 1
ATOM 2374 C CA . LEU A 1 303 ? -37.850 -13.765 24.750 1.00 37.00 303 LEU A CA 1
ATOM 2375 C C . LEU A 1 303 ? -39.265 -13.755 24.139 1.00 37.00 303 LEU A C 1
ATOM 2377 O O . LEU A 1 303 ? -40.232 -13.894 24.882 1.00 37.00 303 LEU A O 1
ATOM 2381 N N . LEU A 1 304 ? -39.398 -13.624 22.813 1.00 37.81 304 LEU A N 1
ATOM 2382 C CA . LEU A 1 304 ? -40.683 -13.712 22.109 1.00 37.81 304 LEU A CA 1
ATOM 2383 C C . LEU A 1 304 ? -40.981 -15.121 21.564 1.00 37.81 304 LEU A C 1
ATOM 2385 O O . LEU A 1 304 ? -42.153 -15.460 21.425 1.00 37.81 304 LEU A O 1
ATOM 2389 N N . ASP A 1 305 ? -39.960 -15.960 21.351 1.00 33.75 305 ASP A N 1
ATOM 2390 C CA . ASP A 1 305 ? -40.117 -17.245 20.643 1.00 33.75 305 ASP A CA 1
ATOM 2391 C C . ASP A 1 305 ? -39.933 -18.507 21.515 1.00 33.75 305 ASP A C 1
ATOM 2393 O O . ASP A 1 305 ? -40.054 -19.631 21.027 1.00 33.75 305 ASP A O 1
ATOM 2397 N N . SER A 1 306 ? -39.693 -18.382 22.824 1.00 37.75 306 SER A N 1
ATOM 2398 C CA . SER A 1 306 ? -39.514 -19.542 23.716 1.00 37.75 306 SER A CA 1
ATOM 2399 C C . SER A 1 306 ? -40.828 -20.059 24.321 1.00 37.75 306 SER A C 1
ATOM 2401 O O . SER A 1 306 ? -41.064 -19.993 25.522 1.00 37.75 306 SER A O 1
ATOM 2403 N N . ASN A 1 307 ? -41.672 -20.649 23.471 1.00 34.16 307 ASN A N 1
ATOM 2404 C CA . ASN A 1 307 ? -42.701 -21.611 23.875 1.00 34.16 307 ASN A CA 1
ATOM 2405 C C . ASN A 1 307 ? -42.743 -22.767 22.859 1.00 34.16 307 ASN A C 1
ATOM 2407 O O . ASN A 1 307 ? -43.591 -22.776 21.973 1.00 34.16 307 ASN A O 1
ATOM 2411 N N . THR A 1 308 ? -41.820 -23.734 22.948 1.00 32.66 308 THR A N 1
ATOM 2412 C CA . THR A 1 308 ? -42.073 -25.176 22.702 1.00 32.66 308 THR A CA 1
ATOM 2413 C C . THR A 1 308 ? -40.838 -26.044 22.984 1.00 32.66 308 THR A C 1
ATOM 2415 O O . THR A 1 308 ? -39.695 -25.610 22.898 1.00 32.66 308 THR A O 1
ATOM 2418 N N . THR A 1 309 ? -41.143 -27.268 23.402 1.00 36.50 309 THR A N 1
ATOM 2419 C CA . THR A 1 309 ? -40.379 -28.301 24.122 1.00 36.50 309 THR A CA 1
ATOM 2420 C C . THR A 1 309 ? -39.358 -29.111 23.291 1.00 36.50 309 THR A C 1
ATOM 2422 O O . THR A 1 309 ? -39.282 -28.930 22.078 1.00 36.50 309 THR A O 1
ATOM 2425 N N . PRO A 1 310 ? -38.558 -29.992 23.943 1.00 39.97 310 PRO A N 1
ATOM 2426 C CA . PRO A 1 310 ? -37.233 -30.413 23.501 1.00 39.97 310 PRO A CA 1
ATOM 2427 C C . PRO A 1 310 ? -37.241 -31.743 22.743 1.00 39.97 310 PRO A C 1
ATOM 2429 O O . PRO A 1 310 ? -38.030 -32.629 23.062 1.00 39.97 310 PRO A O 1
ATOM 2432 N N . ASP A 1 311 ? -36.271 -31.931 21.848 1.00 32.03 311 ASP A N 1
ATOM 2433 C CA . ASP A 1 311 ? -35.673 -33.253 21.690 1.00 32.03 311 ASP A CA 1
ATOM 2434 C C . ASP A 1 311 ? -34.215 -33.178 21.224 1.00 32.03 311 ASP A C 1
ATOM 2436 O O . ASP A 1 311 ? -33.802 -32.266 20.502 1.00 32.03 311 ASP A O 1
ATOM 2440 N N . GLY A 1 312 ? -33.429 -34.121 21.735 1.00 39.56 312 GLY A N 1
ATOM 2441 C CA . GLY A 1 312 ? -31.977 -34.150 21.679 1.00 39.56 312 GLY A CA 1
ATOM 2442 C C . GLY A 1 312 ? -31.420 -34.480 20.296 1.00 39.56 312 GLY A C 1
ATOM 2443 O O . GLY A 1 312 ? -31.752 -35.490 19.684 1.00 39.56 312 GLY A O 1
ATOM 2444 N N . GLY A 1 313 ? -30.471 -33.660 19.853 1.00 29.05 313 GLY A N 1
ATOM 2445 C CA . GLY A 1 313 ? -29.610 -33.947 18.714 1.00 29.05 313 GLY A CA 1
ATOM 2446 C C . GLY A 1 313 ? -28.330 -33.129 18.819 1.00 29.05 313 GLY A C 1
ATOM 2447 O O . GLY A 1 313 ? -28.379 -31.907 18.941 1.00 29.05 313 GLY A O 1
ATOM 2448 N N . SER A 1 314 ? -27.184 -33.809 18.819 1.00 30.05 314 SER A N 1
ATOM 2449 C CA . SER A 1 314 ? -25.854 -33.203 18.876 1.00 30.05 314 SER A CA 1
ATOM 2450 C C . SER A 1 314 ? -25.661 -32.211 17.725 1.00 30.05 314 SER A C 1
ATOM 2452 O O . SER A 1 314 ? -25.650 -32.598 16.557 1.00 30.05 314 SER A O 1
ATOM 2454 N N . GLN A 1 315 ? -25.514 -30.931 18.064 1.00 27.84 315 GLN A N 1
ATOM 2455 C CA . GLN A 1 315 ? -25.246 -29.855 17.112 1.00 27.84 315 GLN A CA 1
ATOM 2456 C C . GLN A 1 315 ? -23.738 -29.778 16.816 1.00 27.84 315 GLN A C 1
ATOM 2458 O O . GLN A 1 315 ? -22.933 -29.860 17.747 1.00 27.84 315 GLN A O 1
ATOM 2463 N N . PRO A 1 316 ? -23.322 -29.599 15.551 1.00 27.84 316 PRO A N 1
ATOM 2464 C CA . PRO A 1 316 ? -21.946 -29.239 15.239 1.00 27.84 316 PRO A CA 1
ATOM 2465 C C . PRO A 1 316 ? -21.641 -27.832 15.772 1.00 27.84 316 PRO A C 1
ATOM 2467 O O . PRO A 1 316 ? -22.372 -26.879 15.501 1.00 27.84 316 PRO A O 1
ATOM 2470 N N . VAL A 1 317 ? -20.550 -27.698 16.528 1.00 29.06 317 VAL A N 1
ATOM 2471 C CA . VAL A 1 317 ? -20.050 -26.403 17.006 1.00 29.06 317 VAL A CA 1
ATOM 2472 C C . VAL A 1 317 ? -19.164 -25.795 15.923 1.00 29.06 317 VAL A C 1
ATOM 2474 O O . VAL A 1 317 ? -18.163 -26.382 15.515 1.00 29.06 317 VAL A O 1
ATOM 2477 N N . TYR A 1 318 ? -19.542 -24.610 15.449 1.00 29.27 318 TYR A N 1
ATOM 2478 C CA . TYR A 1 318 ? -18.770 -23.840 14.481 1.00 29.27 318 TYR A CA 1
ATOM 2479 C C . TYR A 1 318 ? -17.812 -22.903 15.220 1.00 29.27 318 TYR A C 1
ATOM 2481 O O . TYR A 1 318 ? -18.247 -22.010 15.945 1.00 29.27 318 TYR A O 1
ATOM 2489 N N . ILE A 1 319 ? -16.507 -23.082 15.007 1.00 36.66 319 ILE A N 1
ATOM 2490 C CA . ILE A 1 319 ? -15.462 -22.164 15.472 1.00 36.66 319 ILE A CA 1
ATOM 2491 C C . ILE A 1 319 ? -14.728 -21.639 14.236 1.00 36.66 319 ILE A C 1
ATOM 2493 O O . ILE A 1 319 ? -14.346 -22.418 13.367 1.00 36.66 319 ILE A O 1
ATOM 2497 N N . ALA A 1 320 ? -14.579 -20.314 14.165 1.00 33.44 320 ALA A N 1
ATOM 2498 C CA . ALA A 1 320 ? -13.948 -19.536 13.097 1.00 33.44 320 ALA A CA 1
ATOM 2499 C C . ALA A 1 320 ? -12.951 -20.316 12.200 1.00 33.44 320 ALA A C 1
ATOM 2501 O O . ALA A 1 320 ? -11.874 -20.720 12.635 1.00 33.44 320 ALA A O 1
ATOM 2502 N N . ASP A 1 321 ? -13.338 -20.479 10.930 1.00 31.62 321 ASP A N 1
ATOM 2503 C CA . ASP A 1 321 ? -12.554 -20.910 9.761 1.00 31.62 321 ASP A CA 1
ATOM 2504 C C . ASP A 1 321 ? -11.759 -22.235 9.799 1.00 31.62 321 ASP A C 1
ATOM 2506 O O . ASP A 1 321 ? -10.956 -22.471 8.891 1.00 31.62 321 ASP A O 1
ATOM 2510 N N . ARG A 1 322 ? -11.999 -23.174 10.732 1.00 29.56 322 ARG A N 1
ATOM 2511 C CA . ARG A 1 322 ? -11.428 -24.541 10.628 1.00 29.56 322 ARG A CA 1
ATOM 2512 C C . ARG A 1 322 ? -12.364 -25.664 11.078 1.00 29.56 322 ARG A C 1
ATOM 2514 O O . ARG A 1 322 ? -13.068 -25.553 12.072 1.00 29.56 322 ARG A O 1
ATOM 2521 N N . ILE A 1 323 ? -12.303 -26.783 10.348 1.00 27.78 323 ILE A N 1
ATOM 2522 C CA . ILE A 1 323 ? -12.987 -28.045 10.666 1.00 27.78 323 ILE A CA 1
ATOM 2523 C C . ILE A 1 323 ? -12.072 -28.878 11.571 1.00 27.78 323 ILE A C 1
ATOM 2525 O O . ILE A 1 323 ? -10.969 -29.236 11.159 1.00 27.78 323 ILE A O 1
ATOM 2529 N N . VAL A 1 324 ? -12.541 -29.235 12.768 1.00 30.33 324 VAL A N 1
ATOM 2530 C CA . VAL A 1 324 ? -11.920 -30.271 13.606 1.00 30.33 324 VAL A CA 1
ATOM 2531 C C . VAL A 1 324 ? -12.932 -31.396 13.789 1.00 30.33 324 VAL A C 1
ATOM 2533 O O . VAL A 1 324 ? -13.971 -31.211 14.415 1.00 30.33 324 VAL A O 1
ATOM 2536 N N . VAL A 1 325 ? -12.631 -32.570 13.230 1.00 30.23 325 VAL A N 1
ATOM 2537 C CA . VAL A 1 325 ? -13.362 -33.811 13.514 1.00 30.23 325 VAL A CA 1
ATOM 2538 C C . VAL A 1 325 ? -12.578 -34.560 14.584 1.00 30.23 325 VAL A C 1
ATOM 2540 O O . VAL A 1 325 ? -11.524 -35.123 14.301 1.00 30.23 325 VAL A O 1
ATOM 2543 N N . ALA A 1 326 ? -13.075 -34.562 15.819 1.00 31.00 326 ALA A N 1
ATOM 2544 C CA . ALA A 1 326 ? -12.511 -35.378 16.888 1.00 31.00 326 ALA A CA 1
ATOM 2545 C C . ALA A 1 326 ? -13.174 -36.765 16.880 1.00 31.00 326 ALA A C 1
ATOM 2547 O O . ALA A 1 326 ? -14.284 -36.947 17.378 1.00 31.00 326 ALA A O 1
ATOM 2548 N N . GLY A 1 327 ? -12.493 -37.754 16.300 1.00 27.84 327 GLY A N 1
ATOM 2549 C CA . GLY A 1 327 ? -12.798 -39.164 16.538 1.00 27.84 327 GLY A CA 1
ATOM 2550 C C . GLY A 1 327 ? -12.224 -39.610 17.886 1.00 27.84 327 GLY A C 1
ATOM 2551 O O . GLY A 1 327 ? -11.094 -39.263 18.226 1.00 27.84 327 GLY A O 1
ATOM 2552 N N . LYS A 1 328 ? -12.987 -40.386 18.665 1.00 26.77 328 LYS A N 1
ATOM 2553 C CA . LYS A 1 328 ? -12.507 -41.001 19.914 1.00 26.77 328 LYS A CA 1
ATOM 2554 C C . LYS A 1 328 ? -11.306 -41.920 19.631 1.00 26.77 328 LYS A C 1
ATOM 2556 O O . LYS A 1 328 ? -11.478 -42.935 18.964 1.00 26.77 328 LYS A O 1
ATOM 2561 N N . GLY A 1 329 ? -10.140 -41.609 20.212 1.00 34.22 329 GLY A N 1
ATOM 2562 C CA . GLY A 1 329 ? -9.068 -42.591 20.448 1.00 34.22 329 GLY A CA 1
ATOM 2563 C C . GLY A 1 329 ? -7.738 -42.444 19.693 1.00 34.22 329 GLY A C 1
ATOM 2564 O O . GLY A 1 329 ? -7.096 -43.461 19.459 1.00 34.22 329 GLY A O 1
ATOM 2565 N N . GLY A 1 330 ? -7.285 -41.239 19.326 1.00 26.56 330 GLY A N 1
ATOM 2566 C CA . GLY A 1 330 ? -5.957 -41.035 18.717 1.00 26.56 330 GLY A CA 1
ATOM 2567 C C . GLY A 1 330 ? -4.956 -40.341 19.647 1.00 26.56 330 GLY A C 1
ATOM 2568 O O . GLY A 1 330 ? -5.221 -39.243 20.125 1.00 26.56 330 GLY A O 1
ATOM 2569 N N . THR A 1 331 ? -3.797 -40.960 19.878 1.00 26.69 331 THR A N 1
ATOM 2570 C CA . THR A 1 331 ? -2.591 -40.342 20.459 1.00 26.69 331 THR A CA 1
ATOM 2571 C C . THR A 1 331 ? -2.088 -39.185 19.591 1.00 26.69 331 THR A C 1
ATOM 2573 O O . THR A 1 331 ? -1.943 -39.337 18.379 1.00 26.69 331 THR A O 1
ATOM 2576 N N . VAL A 1 332 ? -1.798 -38.042 20.219 1.00 28.31 332 VAL A N 1
ATOM 2577 C CA . VAL A 1 332 ? -1.256 -36.834 19.578 1.00 28.31 332 VAL A CA 1
ATOM 2578 C C . VAL A 1 332 ? 0.252 -37.001 19.405 1.00 28.31 332 VAL A C 1
ATOM 2580 O O . VAL A 1 332 ? 1.000 -36.825 20.361 1.00 28.31 332 VAL A O 1
ATOM 2583 N N . ASN A 1 333 ? 0.698 -37.330 18.194 1.00 24.67 333 ASN A N 1
ATOM 2584 C CA . ASN A 1 333 ? 2.104 -37.219 17.813 1.00 24.67 333 ASN A CA 1
ATOM 2585 C C . ASN A 1 333 ? 2.256 -36.023 16.861 1.00 24.67 333 ASN A C 1
ATOM 2587 O O . ASN A 1 333 ? 1.625 -35.988 15.810 1.00 24.67 333 ASN A O 1
ATOM 2591 N N . GLU A 1 334 ? 3.092 -35.069 17.280 1.00 22.97 334 GLU A N 1
ATOM 2592 C CA . GLU A 1 334 ? 3.566 -33.868 16.572 1.00 22.97 334 GLU A CA 1
ATOM 2593 C C . GLU A 1 334 ? 2.581 -32.710 16.322 1.00 22.97 334 GLU A C 1
ATOM 2595 O O . GLU A 1 334 ? 1.769 -32.695 15.399 1.00 22.97 334 GLU A O 1
ATOM 2600 N N . PHE A 1 335 ? 2.787 -31.635 17.092 1.00 25.31 335 PHE A N 1
ATOM 2601 C CA . PHE A 1 335 ? 2.439 -30.270 16.704 1.00 25.31 335 PHE A CA 1
ATOM 2602 C C . PHE A 1 335 ? 3.659 -29.604 16.055 1.00 25.31 335 PHE A C 1
ATOM 2604 O O . PHE A 1 335 ? 4.674 -29.372 16.711 1.00 25.31 335 PHE A O 1
ATOM 2611 N N . HIS A 1 336 ? 3.552 -29.229 14.780 1.00 20.91 336 HIS A N 1
ATOM 2612 C CA . HIS A 1 336 ? 4.497 -28.310 14.145 1.00 20.91 336 HIS A CA 1
ATOM 2613 C C . HIS A 1 336 ? 3.899 -26.904 14.067 1.00 20.91 336 HIS A C 1
ATOM 2615 O O . HIS A 1 336 ? 3.310 -26.505 13.063 1.00 20.91 336 HIS A O 1
ATOM 2621 N N . THR A 1 337 ? 4.084 -26.116 15.123 1.00 28.11 337 THR A N 1
ATOM 2622 C CA . THR A 1 337 ? 3.947 -24.657 15.074 1.00 28.11 337 THR A CA 1
ATOM 2623 C C . THR A 1 337 ? 5.305 -24.051 14.735 1.00 28.11 337 THR A C 1
ATOM 2625 O O . THR A 1 337 ? 6.171 -23.877 15.586 1.00 28.11 337 THR A O 1
ATOM 2628 N N . ARG A 1 338 ? 5.516 -23.717 13.457 1.00 25.17 338 ARG A N 1
ATOM 2629 C CA . ARG A 1 338 ? 6.674 -22.924 13.024 1.00 25.17 338 ARG A CA 1
ATOM 2630 C C . ARG A 1 338 ? 6.310 -21.438 13.117 1.00 25.17 338 ARG A C 1
ATOM 2632 O O . ARG A 1 338 ? 5.920 -20.828 12.127 1.00 25.17 338 ARG A O 1
ATOM 2639 N N . ALA A 1 339 ? 6.393 -20.873 14.320 1.00 31.05 339 ALA A N 1
ATOM 2640 C CA . ALA A 1 339 ? 6.225 -19.440 14.558 1.00 31.05 339 ALA A CA 1
ATOM 2641 C C . ALA A 1 339 ? 7.603 -18.759 14.601 1.00 31.05 339 ALA A C 1
ATOM 2643 O O . ALA A 1 339 ? 8.288 -18.759 15.617 1.00 31.05 339 ALA A O 1
ATOM 2644 N N . GLY A 1 340 ? 8.027 -18.208 13.462 1.00 25.05 340 GLY A N 1
ATOM 2645 C CA . GLY A 1 340 ? 9.228 -17.376 13.323 1.00 25.05 340 GLY A CA 1
ATOM 2646 C C . GLY A 1 340 ? 8.903 -15.881 13.335 1.00 25.05 340 GLY A C 1
ATOM 2647 O O . GLY A 1 340 ? 9.364 -15.154 12.461 1.00 25.05 340 GLY A O 1
ATOM 2648 N N . GLY A 1 341 ? 8.063 -15.429 14.267 1.00 27.47 341 GLY A N 1
ATOM 2649 C CA . GLY A 1 341 ? 7.693 -14.022 14.411 1.00 27.47 341 GLY A CA 1
ATOM 2650 C C . GLY A 1 341 ? 7.548 -13.652 15.882 1.00 27.47 341 GLY A C 1
ATOM 2651 O O . GLY A 1 341 ? 6.919 -14.384 16.638 1.00 27.47 341 GLY A O 1
ATOM 2652 N N . ASN A 1 342 ? 8.143 -12.530 16.288 1.00 29.69 342 ASN A N 1
ATOM 2653 C CA . ASN A 1 342 ? 8.071 -12.027 17.660 1.00 29.69 342 ASN A CA 1
ATOM 2654 C C . ASN A 1 342 ? 6.612 -11.710 18.035 1.00 29.69 342 ASN A C 1
ATOM 2656 O O . ASN A 1 342 ? 6.017 -10.778 17.492 1.00 29.69 342 ASN A O 1
ATOM 2660 N N . ILE A 1 343 ? 6.042 -12.472 18.970 1.00 33.53 343 ILE A N 1
ATOM 2661 C CA . ILE A 1 343 ? 4.708 -12.230 19.529 1.00 33.53 343 ILE A CA 1
ATOM 2662 C C . ILE A 1 343 ? 4.848 -11.221 20.679 1.00 33.53 343 ILE A C 1
ATOM 2664 O O . ILE A 1 343 ? 5.363 -11.547 21.744 1.00 33.53 343 ILE A O 1
ATOM 2668 N N . HIS A 1 344 ? 4.379 -9.986 20.476 1.00 33.16 344 HIS A N 1
ATOM 2669 C CA . HIS A 1 344 ? 4.212 -8.988 21.541 1.00 33.16 344 HIS A CA 1
ATOM 2670 C C . HIS A 1 344 ? 2.723 -8.835 21.889 1.00 33.16 344 HIS A C 1
ATOM 2672 O O . HIS A 1 344 ? 2.052 -7.930 21.394 1.00 33.16 344 HIS A O 1
ATOM 2678 N N . GLY A 1 345 ? 2.197 -9.718 22.741 1.00 30.36 345 GLY A N 1
ATOM 2679 C CA . GLY A 1 345 ? 0.911 -9.517 23.415 1.00 30.36 345 GLY A CA 1
ATOM 2680 C C . GLY A 1 345 ? 1.139 -8.882 24.786 1.00 30.36 345 GLY A C 1
ATOM 2681 O O . GLY A 1 345 ? 1.879 -9.438 25.589 1.00 30.36 345 GLY A O 1
ATOM 2682 N N . VAL A 1 346 ? 0.547 -7.717 25.065 1.00 35.28 346 VAL A N 1
ATOM 2683 C CA . VAL A 1 346 ? 0.543 -7.127 26.416 1.00 35.28 346 VAL A CA 1
ATOM 2684 C C . VAL A 1 346 ? -0.817 -7.398 27.043 1.00 35.28 346 VAL A C 1
ATOM 2686 O O . VAL A 1 346 ? -1.827 -6.887 26.566 1.00 35.28 346 VAL A O 1
ATOM 2689 N N . ILE A 1 347 ? -0.826 -8.178 28.119 1.00 39.09 347 ILE A N 1
ATOM 2690 C CA . ILE A 1 347 ? -1.935 -8.250 29.071 1.00 39.09 347 ILE A CA 1
ATOM 2691 C C . ILE A 1 347 ? -1.593 -7.243 30.178 1.00 39.09 347 ILE A C 1
ATOM 2693 O O . ILE A 1 347 ? -0.506 -7.339 30.735 1.00 39.09 347 ILE A O 1
ATOM 2697 N N . GLY A 1 348 ? -2.465 -6.254 30.417 1.00 32.41 348 GLY A N 1
ATOM 2698 C CA . GLY A 1 348 ? -2.483 -5.333 31.573 1.00 32.41 348 GLY A CA 1
ATOM 2699 C C . GLY A 1 348 ? -1.158 -4.697 32.035 1.00 32.41 348 GLY A C 1
ATOM 2700 O O . GLY A 1 348 ? -0.354 -5.356 32.672 1.00 32.41 348 GLY A O 1
ATOM 2701 N N . SER A 1 349 ? -0.963 -3.392 31.778 1.00 33.22 349 SER A N 1
ATOM 2702 C CA . SER A 1 349 ? -0.029 -2.430 32.436 1.00 33.22 349 SER A CA 1
ATOM 2703 C C . SER A 1 349 ? 1.359 -2.886 32.949 1.00 33.22 349 SER A C 1
ATOM 2705 O O . SER A 1 349 ? 1.988 -2.186 33.740 1.00 33.22 349 SER A O 1
ATOM 2707 N N . GLY A 1 350 ? 1.901 -3.993 32.457 1.00 42.72 350 GLY A N 1
ATOM 2708 C CA . GLY A 1 350 ? 3.212 -4.512 32.806 1.00 42.72 350 GLY A CA 1
ATOM 2709 C C . GLY A 1 350 ? 3.735 -5.362 31.659 1.00 42.72 350 GLY A C 1
ATOM 2710 O O . GLY A 1 350 ? 2.995 -6.109 31.030 1.00 42.72 350 GLY A O 1
ATOM 2711 N N . ASN A 1 351 ? 5.025 -5.241 31.362 1.00 45.19 351 ASN A N 1
ATOM 2712 C CA . ASN A 1 351 ? 5.742 -5.969 30.308 1.00 45.19 351 ASN A CA 1
ATOM 2713 C C . ASN A 1 351 ? 5.863 -7.492 30.576 1.00 45.19 351 ASN A C 1
ATOM 2715 O O . ASN A 1 351 ? 6.920 -8.073 30.331 1.00 45.19 351 ASN A O 1
ATOM 2719 N N . VAL A 1 352 ? 4.824 -8.138 31.114 1.00 52.97 352 VAL A N 1
ATOM 2720 C CA . VAL A 1 352 ? 4.881 -9.489 31.689 1.00 52.97 352 VAL A CA 1
ATOM 2721 C C . VAL A 1 352 ? 5.236 -10.523 30.616 1.00 52.97 352 VAL A C 1
ATOM 2723 O O . VAL A 1 352 ? 6.230 -11.220 30.764 1.00 52.97 352 VAL A O 1
ATOM 2726 N N . VAL A 1 353 ? 4.545 -10.537 29.469 1.00 60.25 353 VAL A N 1
ATOM 2727 C CA . VAL A 1 353 ? 4.733 -11.586 28.442 1.00 60.25 353 VAL A CA 1
ATOM 2728 C C . VAL A 1 353 ? 6.110 -11.529 27.765 1.00 60.25 353 VAL A C 1
ATOM 2730 O O . VAL A 1 353 ? 6.775 -12.554 27.623 1.00 60.25 353 VAL A O 1
ATOM 2733 N N . THR A 1 354 ? 6.584 -10.337 27.382 1.00 55.19 354 THR A N 1
ATOM 2734 C CA . THR A 1 354 ? 7.876 -10.191 26.683 1.00 55.19 354 THR A CA 1
ATOM 2735 C C . THR A 1 354 ? 9.053 -10.602 27.572 1.00 55.19 354 THR A C 1
ATOM 2737 O O . THR A 1 354 ? 10.003 -11.221 27.096 1.00 55.19 354 THR A O 1
ATOM 2740 N N . ASN A 1 355 ? 8.996 -10.288 28.870 1.00 77.00 355 ASN A N 1
ATOM 2741 C CA . ASN A 1 355 ? 10.050 -10.695 29.796 1.00 77.00 355 ASN A CA 1
ATOM 2742 C C . ASN A 1 355 ? 9.953 -12.179 30.169 1.00 77.00 355 ASN A C 1
ATOM 2744 O O . ASN A 1 355 ? 10.993 -12.794 30.398 1.00 77.00 355 ASN A O 1
ATOM 2748 N N . SER A 1 356 ? 8.757 -12.779 30.178 1.00 85.38 356 SER A N 1
ATOM 2749 C CA . SER A 1 356 ? 8.589 -14.207 30.467 1.00 85.38 356 SER A CA 1
ATOM 2750 C C . SER A 1 356 ? 9.347 -15.098 29.483 1.00 85.38 356 SER A C 1
ATOM 2752 O O . SER A 1 356 ? 10.054 -15.998 29.924 1.00 85.38 356 SER A O 1
ATOM 2754 N N . PHE A 1 357 ? 9.297 -14.833 28.171 1.00 90.44 357 PHE A N 1
ATOM 2755 C CA . PHE A 1 357 ? 10.015 -15.668 27.196 1.00 90.44 357 PHE A CA 1
ATOM 2756 C C . PHE A 1 357 ? 11.535 -15.611 27.360 1.00 90.44 357 PHE A C 1
ATOM 2758 O O . PHE A 1 357 ? 12.175 -16.660 27.396 1.00 90.44 357 PHE A O 1
ATOM 2765 N N . ASN A 1 358 ? 12.096 -14.417 27.566 1.00 88.88 358 ASN A N 1
ATOM 2766 C CA . ASN A 1 358 ? 13.531 -14.260 27.815 1.00 88.88 358 ASN A CA 1
ATOM 2767 C C . ASN A 1 358 ? 13.968 -14.971 29.107 1.00 88.88 358 ASN A C 1
ATOM 2769 O O . ASN A 1 358 ? 15.034 -15.584 29.150 1.00 88.88 358 ASN A O 1
ATOM 2773 N N . ARG A 1 359 ? 13.137 -14.918 30.159 1.00 93.81 359 ARG A N 1
ATOM 2774 C CA . ARG A 1 359 ? 13.393 -15.619 31.426 1.00 93.81 359 ARG A CA 1
ATOM 2775 C C . ARG A 1 359 ? 13.322 -17.138 31.272 1.00 93.81 359 ARG A C 1
ATOM 2777 O O . ARG A 1 359 ? 14.168 -17.833 31.826 1.00 93.81 359 ARG A O 1
ATOM 2784 N N . ILE A 1 360 ? 12.350 -17.644 30.512 1.00 95.19 360 ILE A N 1
ATOM 2785 C CA . ILE A 1 360 ? 12.210 -19.077 30.219 1.00 95.19 360 ILE A CA 1
ATOM 2786 C C . ILE A 1 360 ? 13.422 -19.571 29.421 1.00 95.19 360 ILE A C 1
ATOM 2788 O O . ILE A 1 360 ? 14.030 -20.575 29.796 1.00 95.19 360 ILE A O 1
ATOM 2792 N N . ASP A 1 361 ? 13.824 -18.845 28.375 1.00 94.06 361 ASP A N 1
ATOM 2793 C CA . ASP A 1 361 ? 14.965 -19.216 27.532 1.00 94.06 361 ASP A CA 1
ATOM 2794 C C . ASP A 1 361 ? 16.286 -19.240 28.306 1.00 94.06 361 ASP A C 1
ATOM 2796 O O . ASP A 1 361 ? 17.066 -20.185 28.155 1.00 94.06 361 ASP A O 1
ATOM 2800 N N . GLY A 1 362 ? 16.496 -18.258 29.188 1.00 93.69 362 GLY A N 1
ATOM 2801 C CA . GLY A 1 362 ? 17.683 -18.153 30.039 1.00 93.69 362 GLY A CA 1
ATOM 2802 C C . GLY A 1 362 ? 17.724 -19.103 31.242 1.00 93.69 362 GLY A C 1
ATOM 2803 O O . GLY A 1 362 ? 18.694 -19.066 31.995 1.00 93.69 362 GLY A O 1
ATOM 2804 N N . SER A 1 363 ? 16.698 -19.928 31.462 1.00 96.38 363 SER A N 1
ATOM 2805 C CA . SER A 1 363 ? 16.649 -20.853 32.602 1.00 96.38 363 SER A CA 1
ATOM 2806 C C . SER A 1 363 ? 17.427 -22.152 32.362 1.00 96.38 363 SER A C 1
ATOM 2808 O O . SER A 1 363 ? 17.727 -22.517 31.224 1.00 96.38 363 SER A O 1
ATOM 2810 N N . ASN A 1 364 ? 17.701 -22.894 33.439 1.00 95.81 364 ASN A N 1
ATOM 2811 C CA . ASN A 1 364 ? 18.340 -24.217 33.385 1.00 95.81 364 ASN A CA 1
ATOM 2812 C C . ASN A 1 364 ? 17.330 -25.375 33.227 1.00 95.81 364 ASN A C 1
ATOM 2814 O O . ASN A 1 364 ? 17.678 -26.526 33.478 1.00 95.81 364 ASN A O 1
ATOM 2818 N N . LEU A 1 365 ? 16.078 -25.085 32.857 1.00 95.38 365 LEU A N 1
ATOM 2819 C CA . LEU A 1 365 ? 15.062 -26.115 32.638 1.00 95.38 365 LEU A CA 1
ATOM 2820 C C . LEU A 1 365 ? 15.363 -26.957 31.383 1.00 95.38 365 LEU A C 1
ATOM 2822 O O . LEU A 1 365 ? 15.973 -26.440 30.443 1.00 95.38 365 LEU A O 1
ATOM 2826 N N . PRO A 1 366 ? 14.889 -28.217 31.320 1.00 96.00 366 PRO A N 1
ATOM 2827 C CA . PRO A 1 366 ? 14.905 -29.000 30.086 1.00 96.00 366 PRO A CA 1
ATOM 2828 C C . PRO A 1 366 ? 14.194 -28.268 28.938 1.00 96.00 366 PRO A C 1
ATOM 2830 O O . PRO A 1 366 ? 13.182 -27.599 29.160 1.00 96.00 366 PRO A O 1
ATOM 2833 N N . ASP A 1 367 ? 14.679 -28.430 27.704 1.00 95.00 367 ASP A N 1
ATOM 2834 C CA . ASP A 1 367 ? 14.130 -27.735 26.525 1.00 95.00 367 ASP A CA 1
ATOM 2835 C C . ASP A 1 367 ? 12.632 -28.012 26.314 1.00 95.00 367 ASP A C 1
ATOM 2837 O O . ASP A 1 367 ? 11.872 -27.118 25.941 1.00 95.00 367 ASP A O 1
ATOM 2841 N N . GLU A 1 368 ? 12.185 -29.229 26.630 1.00 93.44 368 GLU A N 1
ATOM 2842 C CA . GLU A 1 368 ? 10.772 -29.613 26.580 1.00 93.44 368 GLU A CA 1
ATOM 2843 C C . GLU A 1 368 ? 9.922 -28.816 27.584 1.00 93.44 368 GLU A C 1
ATOM 2845 O O . GLU A 1 368 ? 8.875 -28.273 27.228 1.00 93.44 368 GLU A O 1
ATOM 2850 N N . ALA A 1 369 ? 10.406 -28.648 28.819 1.00 94.94 369 ALA A N 1
ATOM 2851 C CA . ALA A 1 369 ? 9.729 -27.844 29.834 1.00 94.94 369 ALA A CA 1
ATOM 2852 C C . ALA A 1 369 ? 9.692 -26.355 29.448 1.00 94.94 369 ALA A C 1
ATOM 2854 O O . ALA A 1 369 ? 8.671 -25.692 29.645 1.00 94.94 369 ALA A O 1
ATOM 2855 N N . LYS A 1 370 ? 10.764 -25.830 28.831 1.00 96.62 370 LYS A N 1
ATOM 2856 C CA . LYS A 1 370 ? 10.786 -24.462 28.283 1.00 96.62 370 LYS A CA 1
ATOM 2857 C C . LYS A 1 370 ? 9.729 -24.276 27.197 1.00 96.62 370 LYS A C 1
ATOM 2859 O O . LYS A 1 370 ? 9.000 -23.284 27.218 1.00 96.62 370 LYS A O 1
ATOM 2864 N N . ALA A 1 371 ? 9.621 -25.225 26.267 1.00 92.81 371 ALA A N 1
ATOM 2865 C CA . ALA A 1 371 ? 8.628 -25.180 25.199 1.00 92.81 371 ALA A CA 1
ATOM 2866 C C . ALA A 1 371 ? 7.194 -25.190 25.757 1.00 92.81 371 ALA A C 1
ATOM 2868 O O . ALA A 1 371 ? 6.376 -24.360 25.355 1.00 92.81 371 ALA A O 1
ATOM 2869 N N . LEU A 1 372 ? 6.904 -26.058 26.731 1.00 94.38 372 LEU A N 1
ATOM 2870 C CA . LEU A 1 372 ? 5.586 -26.133 27.367 1.00 94.38 372 LEU A CA 1
ATOM 2871 C C . LEU A 1 372 ? 5.248 -24.877 28.183 1.00 94.38 372 LEU A C 1
ATOM 2873 O O . LEU A 1 372 ? 4.116 -24.403 28.119 1.00 94.38 372 LEU A O 1
ATOM 2877 N N . LEU A 1 373 ? 6.215 -24.276 28.885 1.00 96.38 373 LEU A N 1
ATOM 2878 C CA . LEU A 1 373 ? 6.015 -22.997 29.580 1.00 96.38 373 LEU A CA 1
ATOM 2879 C C . LEU A 1 373 ? 5.699 -21.851 28.610 1.00 96.38 373 LEU A C 1
ATOM 2881 O O . LEU A 1 373 ? 4.866 -20.993 28.918 1.00 96.38 373 LEU A O 1
ATOM 2885 N N . LYS A 1 374 ? 6.318 -21.833 27.422 1.00 95.44 374 LYS A N 1
ATOM 2886 C CA . LYS A 1 374 ? 5.986 -20.856 26.374 1.00 95.44 374 LYS A CA 1
ATOM 2887 C C . LYS A 1 374 ? 4.564 -21.054 25.855 1.00 95.44 374 LYS A C 1
ATOM 2889 O O . LYS A 1 374 ? 3.801 -20.093 25.825 1.00 95.44 374 LYS A O 1
ATOM 2894 N N . GLN A 1 375 ? 4.183 -22.294 25.549 1.00 91.12 375 GLN A N 1
ATOM 2895 C CA . GLN A 1 375 ? 2.818 -22.626 25.127 1.00 91.12 375 GLN A CA 1
ATOM 2896 C C . GLN A 1 375 ? 1.782 -22.269 26.201 1.00 91.12 375 GLN A C 1
ATOM 2898 O O . GLN A 1 375 ? 0.733 -21.714 25.883 1.00 91.12 375 GLN A O 1
ATOM 2903 N N . LEU A 1 376 ? 2.089 -22.521 27.479 1.00 94.88 376 LEU A N 1
ATOM 2904 C CA . LEU A 1 376 ? 1.233 -22.131 28.600 1.00 94.88 376 LEU A CA 1
ATOM 2905 C C . LEU A 1 376 ? 1.055 -20.608 28.657 1.00 94.88 376 LEU A C 1
ATOM 2907 O O . LEU A 1 376 ? -0.062 -20.127 28.820 1.00 94.88 376 LEU A O 1
ATOM 2911 N N . THR A 1 377 ? 2.137 -19.850 28.461 1.00 94.56 377 THR A N 1
ATOM 2912 C CA . THR A 1 377 ? 2.107 -18.377 28.431 1.00 94.56 377 THR A CA 1
ATOM 2913 C C . THR A 1 377 ? 1.190 -17.859 27.324 1.00 94.56 377 THR A C 1
ATOM 2915 O O . THR A 1 377 ? 0.381 -16.963 27.553 1.00 94.56 377 THR A O 1
ATOM 2918 N N . GLU A 1 378 ? 1.285 -18.440 26.129 1.00 90.56 378 GLU A N 1
ATOM 2919 C CA . GLU A 1 378 ? 0.448 -18.075 24.983 1.00 90.56 378 GLU A CA 1
ATOM 2920 C C . GLU A 1 378 ? -1.026 -18.440 25.209 1.00 90.56 378 GLU A C 1
ATOM 2922 O O . GLU A 1 378 ? -1.910 -17.617 24.962 1.00 90.56 378 GLU A O 1
ATOM 2927 N N . ALA A 1 379 ? -1.301 -19.643 25.726 1.00 90.7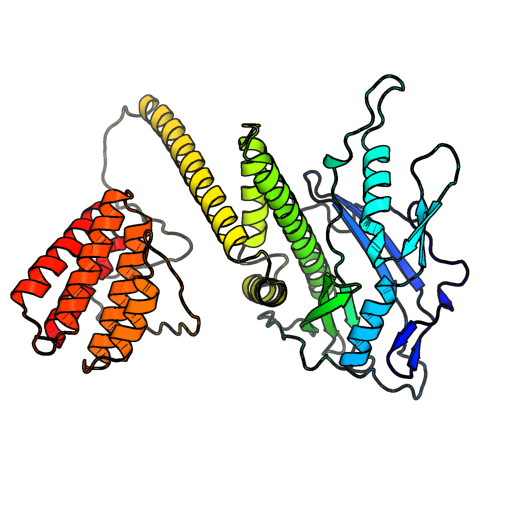5 379 ALA A N 1
ATOM 2928 C CA . ALA A 1 379 ? -2.657 -20.107 26.016 1.00 90.75 379 ALA A CA 1
ATOM 2929 C C . ALA A 1 379 ? -3.341 -19.245 27.089 1.00 90.75 379 ALA A C 1
ATOM 2931 O O . ALA A 1 379 ? -4.508 -18.866 26.946 1.00 90.75 379 ALA A O 1
ATOM 2932 N N . VAL A 1 380 ? -2.603 -18.875 28.137 1.00 92.25 380 VAL A N 1
ATOM 2933 C CA . VAL A 1 380 ? -3.091 -17.963 29.173 1.00 92.25 380 VAL A CA 1
ATOM 2934 C C . VAL A 1 380 ? -3.309 -16.559 28.611 1.00 92.25 380 VAL A C 1
ATOM 2936 O O . VAL A 1 380 ? -4.334 -15.954 28.912 1.00 92.25 380 VAL A O 1
ATOM 2939 N N . ALA A 1 381 ? -2.431 -16.056 27.738 1.00 87.75 381 ALA A N 1
ATOM 2940 C CA . ALA A 1 381 ? -2.630 -14.755 27.099 1.00 87.75 381 ALA A CA 1
ATOM 2941 C C . ALA A 1 381 ? -3.891 -14.702 26.232 1.00 87.75 381 ALA A C 1
ATOM 2943 O O . ALA A 1 381 ? -4.650 -13.730 26.284 1.00 87.75 381 ALA A O 1
ATOM 2944 N N . LEU A 1 382 ? -4.149 -15.772 25.481 1.00 85.38 382 LEU A N 1
ATOM 2945 C CA . LEU A 1 382 ? -5.374 -15.915 24.706 1.00 85.38 382 LEU A CA 1
ATOM 2946 C C . LEU A 1 382 ? -6.613 -15.964 25.614 1.00 85.38 382 LEU A C 1
ATOM 2948 O O . LEU A 1 382 ? -7.614 -15.314 25.317 1.00 85.38 382 LEU A O 1
ATOM 2952 N N . THR A 1 383 ? -6.539 -16.693 26.727 1.00 87.44 383 THR A N 1
ATOM 2953 C CA . THR A 1 383 ? -7.644 -16.837 27.689 1.00 87.44 383 THR A CA 1
ATOM 2954 C C . THR A 1 383 ? -7.937 -15.517 28.403 1.00 87.44 383 THR A C 1
ATOM 2956 O O . THR A 1 383 ? -9.080 -15.065 28.413 1.00 87.44 383 THR A O 1
ATOM 2959 N N . ALA A 1 384 ? -6.903 -14.828 28.892 1.00 89.12 384 ALA A N 1
ATOM 2960 C CA . ALA A 1 384 ? -7.017 -13.530 29.553 1.00 89.12 384 ALA A CA 1
ATOM 2961 C C . ALA A 1 384 ? -7.647 -12.458 28.651 1.00 89.12 384 ALA A C 1
ATOM 2963 O O . ALA A 1 384 ? -8.370 -11.598 29.139 1.00 89.12 384 ALA A O 1
ATOM 2964 N N . SER A 1 385 ? -7.449 -12.534 27.328 1.00 87.00 385 SER A N 1
ATOM 2965 C CA . SER A 1 385 ? -8.078 -11.604 26.374 1.00 87.00 385 SER A CA 1
ATOM 2966 C C . SER A 1 385 ? -9.610 -11.700 26.304 1.00 87.00 385 SER A C 1
ATOM 2968 O O . SER A 1 385 ? -10.249 -10.821 25.726 1.00 87.00 385 SER A O 1
ATOM 2970 N N . LYS A 1 386 ? -10.197 -12.761 26.872 1.00 86.00 386 LYS A N 1
ATOM 2971 C CA . LYS A 1 386 ? -11.643 -13.020 26.888 1.00 86.00 386 LYS A CA 1
ATOM 2972 C C . LYS A 1 386 ? -12.275 -12.870 28.272 1.00 86.00 386 LYS A C 1
ATOM 2974 O O . LYS A 1 386 ? -13.494 -12.966 28.377 1.00 86.00 386 LYS A O 1
ATOM 2979 N N . LEU A 1 387 ? -11.467 -12.646 29.306 1.00 86.75 387 LEU A N 1
ATOM 2980 C CA . LEU A 1 387 ? -11.936 -12.469 30.675 1.00 86.75 387 LEU A CA 1
ATOM 2981 C C . LEU A 1 387 ? -12.230 -10.986 30.973 1.00 86.75 387 LEU A C 1
ATOM 2983 O O . LEU A 1 387 ? -11.620 -10.097 30.369 1.00 86.75 387 LEU A O 1
ATOM 2987 N N . PRO A 1 388 ? -13.137 -10.689 31.920 1.00 90.12 388 PRO A N 1
ATOM 2988 C CA . PRO A 1 388 ? -13.221 -9.386 32.572 1.00 90.12 388 PRO A CA 1
ATOM 2989 C C . PRO A 1 388 ? -11.846 -8.910 33.071 1.00 90.12 388 PRO A C 1
ATOM 2991 O O . PRO A 1 388 ? -11.019 -9.719 33.482 1.00 90.12 388 PRO A O 1
ATOM 2994 N N . SER A 1 389 ? -11.608 -7.592 33.078 1.00 83.62 389 SER A N 1
ATOM 2995 C CA . SER A 1 389 ? -10.288 -7.008 33.399 1.00 83.62 389 SER A CA 1
ATOM 2996 C C . SER A 1 389 ? -9.709 -7.498 34.731 1.00 83.62 389 SER A C 1
ATOM 2998 O O . SER A 1 389 ? -8.527 -7.811 34.804 1.00 83.62 389 SER A O 1
ATOM 3000 N N . GLU A 1 390 ? -10.540 -7.601 35.769 1.00 88.50 390 GLU A N 1
ATOM 3001 C CA . GLU A 1 390 ? -10.120 -8.036 37.108 1.00 88.50 390 GLU A CA 1
ATOM 3002 C C . GLU A 1 390 ? -9.674 -9.511 37.126 1.00 88.50 390 GLU A C 1
ATOM 3004 O O . GLU A 1 390 ? -8.642 -9.854 37.703 1.00 88.50 390 GLU A O 1
ATOM 3009 N N . GLU A 1 391 ? -10.397 -10.380 36.417 1.00 90.62 391 GLU A N 1
ATOM 3010 C CA . GLU A 1 391 ? -10.065 -11.803 36.283 1.00 90.62 391 GLU A CA 1
ATOM 3011 C C . GLU A 1 391 ? -8.837 -12.005 35.385 1.00 90.62 391 GLU A C 1
ATOM 3013 O O . GLU A 1 391 ? -7.955 -12.800 35.705 1.00 90.62 391 GLU A O 1
ATOM 3018 N N . ALA A 1 392 ? -8.721 -11.238 34.297 1.00 87.88 392 ALA A N 1
ATOM 3019 C CA . ALA A 1 392 ? -7.553 -11.253 33.419 1.00 87.88 392 ALA A CA 1
ATOM 3020 C C . ALA A 1 392 ? -6.269 -10.831 34.159 1.00 87.88 392 ALA A C 1
ATOM 3022 O O . ALA A 1 392 ? -5.203 -11.430 33.967 1.00 87.88 392 ALA A O 1
ATOM 3023 N N . GLU A 1 393 ? -6.362 -9.823 35.032 1.00 87.62 393 GLU A N 1
ATOM 3024 C CA . GLU A 1 393 ? -5.268 -9.403 35.912 1.00 87.62 393 GLU A CA 1
ATOM 3025 C C . GLU A 1 393 ? -4.908 -10.491 36.926 1.00 87.62 393 GLU A C 1
ATOM 3027 O O . GLU A 1 393 ? -3.724 -10.772 37.129 1.00 87.62 393 GLU A O 1
ATOM 3032 N N . GLN A 1 394 ? -5.904 -11.147 37.529 1.00 91.62 394 GLN A N 1
ATOM 3033 C CA . GLN A 1 394 ? -5.669 -12.259 38.448 1.00 91.62 394 GLN A CA 1
ATOM 3034 C C . GLN A 1 394 ? -4.944 -13.422 37.760 1.00 91.62 394 GLN A C 1
ATOM 3036 O O . GLN A 1 394 ? -3.905 -13.864 38.243 1.00 91.62 394 GLN A O 1
ATOM 3041 N N . VAL A 1 395 ? -5.420 -13.843 36.590 1.00 93.06 395 VAL A N 1
ATOM 3042 C CA . VAL A 1 395 ? -4.813 -14.917 35.791 1.00 93.06 395 VAL A CA 1
ATOM 3043 C C . VAL A 1 395 ? -3.378 -14.584 35.382 1.00 93.06 395 VAL A C 1
ATOM 3045 O O . VAL A 1 395 ? -2.501 -15.448 35.398 1.00 93.06 395 VAL A O 1
ATOM 3048 N N . SER A 1 396 ? -3.105 -13.319 35.060 1.00 90.44 396 SER A N 1
ATOM 3049 C CA . SER A 1 396 ? -1.750 -12.865 34.723 1.00 90.44 396 SER A CA 1
ATOM 3050 C C . SER A 1 396 ? -0.806 -12.913 35.928 1.00 90.44 396 SER A C 1
ATOM 3052 O O . SER A 1 396 ? 0.362 -13.293 35.790 1.00 90.44 396 SER A O 1
ATOM 3054 N N . ARG A 1 397 ? -1.304 -12.557 37.121 1.00 92.25 397 ARG A N 1
ATOM 3055 C CA . ARG A 1 397 ? -0.552 -12.685 38.379 1.00 92.25 397 ARG A CA 1
ATOM 3056 C C . ARG A 1 397 ? -0.266 -14.148 38.706 1.00 92.25 397 ARG A C 1
ATOM 3058 O O . ARG A 1 397 ? 0.879 -14.472 39.012 1.00 92.25 397 ARG A O 1
ATOM 3065 N N . ASP A 1 398 ? -1.258 -15.020 38.558 1.00 95.38 398 ASP A N 1
ATOM 3066 C CA . ASP A 1 398 ? -1.117 -16.455 38.818 1.00 95.38 398 ASP A CA 1
ATOM 3067 C C . ASP A 1 398 ? -0.132 -17.113 37.845 1.00 95.38 398 ASP A C 1
ATOM 3069 O O . ASP A 1 398 ? 0.718 -17.895 38.269 1.00 95.38 398 ASP A O 1
ATOM 3073 N N . LEU A 1 399 ? -0.159 -16.739 36.558 1.00 96.00 399 LEU A N 1
ATOM 3074 C CA . LEU A 1 399 ? 0.830 -17.195 35.576 1.00 96.00 399 LEU A CA 1
ATOM 3075 C C . LEU A 1 399 ? 2.244 -16.748 35.954 1.00 96.00 399 LEU A C 1
ATOM 3077 O O . LEU A 1 399 ? 3.184 -17.533 35.848 1.00 96.00 399 LEU A O 1
ATOM 3081 N N . THR A 1 400 ? 2.402 -15.498 36.389 1.00 94.38 400 THR A N 1
ATOM 3082 C CA . THR A 1 400 ? 3.711 -14.970 36.797 1.00 94.38 400 THR A CA 1
ATOM 3083 C C . THR A 1 400 ? 4.247 -15.740 38.002 1.00 94.38 400 THR A C 1
ATOM 3085 O O . THR A 1 400 ? 5.391 -16.184 37.980 1.00 94.38 400 THR A O 1
ATOM 3088 N N . ALA A 1 401 ? 3.410 -15.977 39.015 1.00 95.88 401 ALA A N 1
ATOM 3089 C CA . ALA A 1 401 ? 3.793 -16.742 40.198 1.00 95.88 401 ALA A CA 1
ATOM 3090 C C . ALA A 1 401 ? 4.106 -18.214 39.869 1.00 95.88 401 ALA A C 1
ATOM 3092 O O . ALA A 1 401 ? 5.075 -18.771 40.387 1.00 95.88 401 ALA A O 1
ATOM 3093 N N . PHE A 1 402 ? 3.341 -18.822 38.955 1.00 96.94 402 PHE A N 1
ATOM 3094 C CA . PHE A 1 402 ? 3.616 -20.162 38.436 1.00 96.94 402 PHE A CA 1
ATOM 3095 C C . PHE A 1 402 ? 4.980 -20.222 37.736 1.00 96.94 402 PHE A C 1
ATOM 3097 O O . PHE A 1 402 ? 5.773 -21.120 38.009 1.00 96.94 402 PHE A O 1
ATOM 3104 N N . GLN A 1 403 ? 5.281 -19.255 36.863 1.00 96.44 403 GLN A N 1
ATOM 3105 C CA . GLN A 1 403 ? 6.570 -19.166 36.172 1.00 96.44 403 GLN A CA 1
ATOM 3106 C C . GLN A 1 403 ? 7.728 -18.931 37.144 1.00 96.44 403 GLN A C 1
ATOM 3108 O O . GLN A 1 403 ? 8.765 -19.569 37.007 1.00 96.44 403 GLN A O 1
ATOM 3113 N N . ASP A 1 404 ? 7.567 -18.049 38.128 1.00 95.88 404 ASP A N 1
ATOM 3114 C CA . ASP A 1 404 ? 8.605 -17.759 39.119 1.00 95.88 404 ASP A CA 1
ATOM 3115 C C . ASP A 1 404 ? 8.974 -19.004 39.937 1.00 95.88 404 ASP A C 1
ATOM 3117 O O . ASP A 1 404 ? 10.157 -19.286 40.131 1.00 95.88 404 ASP A O 1
ATOM 3121 N N . GLU A 1 405 ? 7.978 -19.785 40.363 1.00 97.88 405 GLU A N 1
ATOM 3122 C CA . GLU A 1 405 ? 8.205 -21.052 41.061 1.00 97.88 405 GLU A CA 1
ATOM 3123 C C . GLU A 1 405 ? 8.805 -22.115 40.126 1.00 97.88 405 GLU A C 1
ATOM 3125 O O . GLU A 1 405 ? 9.742 -22.815 40.515 1.00 97.88 405 GLU A O 1
ATOM 3130 N N . ALA A 1 406 ? 8.315 -22.214 38.885 1.00 96.81 406 ALA A N 1
ATOM 3131 C CA . ALA A 1 406 ? 8.787 -23.189 37.900 1.00 96.81 406 ALA A CA 1
ATOM 3132 C C . ALA A 1 406 ? 10.246 -22.951 37.487 1.00 96.81 406 ALA A C 1
ATOM 3134 O O . ALA A 1 406 ? 10.983 -23.900 37.240 1.00 96.81 406 ALA A O 1
ATOM 3135 N N . LEU A 1 407 ? 10.664 -21.686 37.420 1.00 96.69 407 LEU A N 1
ATOM 3136 C CA . LEU A 1 407 ? 12.027 -21.275 37.080 1.00 96.69 407 LEU A CA 1
ATOM 3137 C C . LEU A 1 407 ? 12.962 -21.253 38.300 1.00 96.69 407 LEU A C 1
ATOM 3139 O O . LEU A 1 407 ? 14.142 -20.921 38.157 1.00 96.69 407 LEU A O 1
ATOM 3143 N N . SER A 1 408 ? 12.461 -21.570 39.497 1.00 95.88 408 SER A N 1
ATOM 3144 C CA . SER A 1 408 ? 13.292 -21.654 40.695 1.00 95.88 408 SER A CA 1
ATOM 3145 C C . SER A 1 408 ? 14.268 -22.834 40.607 1.00 95.88 408 SER A C 1
ATOM 3147 O O . SER A 1 408 ? 14.023 -23.822 39.920 1.00 95.88 408 SER A O 1
ATOM 3149 N N . GLY A 1 409 ? 15.399 -22.756 41.316 1.00 92.88 409 GLY A N 1
ATOM 3150 C CA . GLY A 1 409 ? 16.386 -23.846 41.324 1.00 92.88 409 GLY A CA 1
ATOM 3151 C C . GLY A 1 409 ? 15.871 -25.150 41.952 1.00 92.88 409 GLY A C 1
ATOM 3152 O O . GLY A 1 409 ? 16.457 -26.204 41.726 1.00 92.88 409 GLY A O 1
ATOM 3153 N N . THR A 1 410 ? 14.788 -25.081 42.732 1.00 95.69 410 THR A N 1
ATOM 3154 C CA . THR A 1 410 ? 14.139 -26.227 43.383 1.00 95.69 410 THR A CA 1
ATOM 3155 C C . THR A 1 410 ? 12.613 -26.044 43.374 1.00 95.69 410 THR A C 1
ATOM 3157 O O . THR A 1 410 ? 12.049 -25.657 44.406 1.00 95.69 410 THR A O 1
ATOM 3160 N N . PRO A 1 411 ? 11.934 -26.284 42.234 1.00 96.44 411 PRO A N 1
ATOM 3161 C CA . PRO A 1 411 ? 10.494 -26.069 42.108 1.00 96.44 411 PRO A CA 1
ATOM 3162 C C . PRO A 1 411 ? 9.695 -26.961 43.060 1.00 96.44 411 PRO A C 1
ATOM 3164 O O . PRO A 1 411 ? 9.895 -28.176 43.125 1.00 96.44 411 PRO A O 1
ATOM 3167 N N . ARG A 1 412 ? 8.759 -26.378 43.814 1.00 97.62 412 ARG A N 1
ATOM 3168 C CA . ARG A 1 412 ? 7.926 -27.125 44.763 1.00 97.62 412 ARG A CA 1
ATOM 3169 C C . ARG A 1 412 ? 6.612 -27.512 44.107 1.00 97.62 412 ARG A C 1
ATOM 3171 O O . ARG A 1 412 ? 5.744 -26.670 43.875 1.00 97.62 412 ARG A O 1
ATOM 3178 N N . ARG A 1 413 ? 6.416 -28.818 43.917 1.00 97.12 413 ARG A N 1
ATOM 3179 C CA . ARG A 1 413 ? 5.203 -29.397 43.317 1.00 97.12 413 ARG A CA 1
ATOM 3180 C C . ARG A 1 413 ? 3.903 -28.867 43.914 1.00 97.12 413 ARG A C 1
ATOM 3182 O O . ARG A 1 413 ? 3.012 -28.475 43.174 1.00 97.12 413 ARG A O 1
ATOM 3189 N N . ASN A 1 414 ? 3.815 -28.797 45.240 1.00 94.50 414 ASN A N 1
ATOM 3190 C CA . ASN A 1 414 ? 2.599 -28.338 45.915 1.00 94.50 414 ASN A CA 1
ATOM 3191 C C . ASN A 1 414 ? 2.284 -26.861 45.616 1.00 94.50 414 ASN A C 1
ATOM 3193 O O . ASN A 1 414 ? 1.117 -26.499 45.539 1.00 94.50 414 ASN A O 1
ATOM 3197 N N . VAL A 1 415 ? 3.301 -26.014 45.425 1.00 96.00 415 VAL A N 1
ATOM 3198 C CA . VAL A 1 415 ? 3.117 -24.588 45.098 1.00 96.00 415 VAL A CA 1
ATOM 3199 C C . VAL A 1 415 ? 2.685 -24.427 43.642 1.00 96.00 415 VAL A C 1
ATOM 3201 O O . VAL A 1 415 ? 1.738 -23.698 43.357 1.00 96.00 415 VAL A O 1
ATOM 3204 N N . LEU A 1 416 ? 3.324 -25.165 42.730 1.00 96.94 416 LEU A N 1
ATOM 3205 C CA . LEU A 1 416 ? 2.926 -25.192 41.324 1.00 96.94 416 LEU A CA 1
ATOM 3206 C C . LEU A 1 416 ? 1.498 -25.707 41.143 1.00 96.94 416 LEU A C 1
ATOM 3208 O O . LEU A 1 416 ? 0.766 -25.156 40.330 1.00 96.94 416 LEU A O 1
ATOM 3212 N N . GLN A 1 417 ? 1.085 -26.711 41.921 1.00 96.31 417 GLN A N 1
ATOM 3213 C CA . GLN A 1 417 ? -0.285 -27.218 41.886 1.00 96.31 417 GLN A CA 1
ATOM 3214 C C . GLN A 1 417 ? -1.287 -26.139 42.308 1.00 96.31 417 GLN A C 1
ATOM 3216 O O . GLN A 1 417 ? -2.286 -25.955 41.630 1.00 96.31 417 GLN A O 1
ATOM 3221 N N . VAL A 1 418 ? -0.996 -25.361 43.358 1.00 96.94 418 VAL A N 1
ATOM 3222 C CA . VAL A 1 418 ? -1.884 -24.274 43.811 1.00 96.94 418 VAL A CA 1
ATOM 3223 C C . VAL A 1 418 ? -2.097 -23.222 42.718 1.00 96.94 418 VAL A C 1
ATOM 3225 O O . VAL A 1 418 ? -3.237 -22.851 42.440 1.00 96.94 418 VAL A O 1
ATOM 3228 N N . PHE A 1 419 ? -1.028 -22.757 42.065 1.00 96.25 419 PHE A N 1
ATOM 3229 C CA . PHE A 1 419 ? -1.164 -21.797 40.962 1.00 96.25 419 PHE A CA 1
ATOM 3230 C C . PHE A 1 419 ? -1.761 -22.439 39.705 1.00 96.25 419 PHE A C 1
ATOM 3232 O O . PHE A 1 419 ? -2.559 -21.812 39.015 1.00 96.25 419 PHE A O 1
ATOM 3239 N N . GLY A 1 420 ? -1.428 -23.701 39.438 1.00 96.06 420 GLY A N 1
ATOM 3240 C CA . GLY A 1 420 ? -1.990 -24.489 38.350 1.00 96.06 420 GLY A CA 1
ATOM 3241 C C . GLY A 1 420 ? -3.505 -24.646 38.463 1.00 96.06 420 GLY A C 1
ATOM 3242 O O . GLY A 1 420 ? -4.217 -24.396 37.494 1.00 96.06 420 GLY A O 1
ATOM 3243 N N . ASP A 1 421 ? -4.003 -24.968 39.655 1.00 95.31 421 ASP A N 1
ATOM 3244 C CA . ASP A 1 421 ? -5.431 -25.070 39.955 1.00 95.31 421 ASP A CA 1
ATOM 3245 C C . ASP A 1 421 ? -6.123 -23.700 39.823 1.00 95.31 421 ASP A C 1
ATOM 3247 O O . ASP A 1 421 ? -7.261 -23.621 39.363 1.00 95.31 421 ASP A O 1
ATOM 3251 N N . SER A 1 422 ? -5.441 -22.603 40.180 1.00 94.50 422 SER A N 1
ATOM 3252 C CA . SER A 1 422 ? -5.958 -21.240 39.969 1.00 94.50 422 SER A CA 1
ATOM 3253 C C . SER A 1 422 ? -6.098 -20.905 38.479 1.00 94.50 422 SER A C 1
ATOM 3255 O O . SER A 1 422 ? -7.151 -20.443 38.039 1.00 94.50 422 SER A O 1
ATOM 3257 N N . LEU A 1 423 ? -5.078 -21.229 37.674 1.00 94.94 423 LEU A N 1
ATOM 3258 C CA . LEU A 1 423 ? -5.119 -21.071 36.217 1.00 94.94 423 LEU A CA 1
ATOM 3259 C C . LEU A 1 423 ? -6.204 -21.947 35.575 1.00 94.94 423 LEU A C 1
ATOM 3261 O O . LEU A 1 423 ? -6.844 -21.516 34.619 1.00 94.94 423 LEU A O 1
ATOM 3265 N N . GLN A 1 424 ? -6.445 -23.149 36.106 1.00 93.19 424 GLN A N 1
ATOM 3266 C CA . GLN A 1 424 ? -7.524 -24.028 35.648 1.00 93.19 424 GLN A CA 1
ATOM 3267 C C . GLN A 1 424 ? -8.911 -23.473 35.980 1.00 93.19 424 GLN A C 1
ATOM 3269 O O . GLN A 1 424 ? -9.782 -23.511 35.124 1.00 93.19 424 GLN A O 1
ATOM 3274 N N . LYS A 1 425 ? -9.130 -22.875 37.154 1.00 92.06 425 LYS A N 1
ATOM 3275 C CA . LYS A 1 425 ? -10.426 -22.238 37.466 1.00 92.06 425 LYS A CA 1
ATOM 3276 C C . LYS A 1 425 ? -10.778 -21.116 36.493 1.00 92.06 425 LYS A C 1
ATOM 3278 O O . LYS A 1 425 ? -11.947 -20.905 36.192 1.00 92.06 425 LYS A O 1
ATOM 3283 N N . ALA A 1 426 ? -9.777 -20.410 35.973 1.00 84.88 426 ALA A N 1
ATOM 3284 C CA . ALA A 1 426 ? -10.000 -19.400 34.947 1.00 84.88 426 ALA A CA 1
ATOM 3285 C C . ALA A 1 426 ? -10.442 -19.993 33.599 1.00 84.88 426 ALA A C 1
ATOM 3287 O O . ALA A 1 426 ? -11.108 -19.311 32.826 1.00 84.88 426 ALA A O 1
ATOM 3288 N N . VAL A 1 427 ? -10.115 -21.260 33.318 1.00 84.00 427 VAL A N 1
ATOM 3289 C CA . VAL A 1 427 ? -10.583 -21.980 32.122 1.00 84.00 427 VAL A CA 1
ATOM 3290 C C . VAL A 1 427 ? -12.096 -22.162 32.148 1.00 84.00 427 VAL A C 1
ATOM 3292 O O . VAL A 1 427 ? -12.735 -21.979 31.111 1.00 84.00 427 VAL A O 1
ATOM 3295 N N . ASP A 1 428 ? -12.673 -22.446 33.318 1.00 84.44 428 ASP A N 1
ATOM 3296 C CA . ASP A 1 428 ? -14.112 -22.698 33.472 1.00 84.44 428 ASP A CA 1
ATOM 3297 C C . ASP A 1 428 ? -14.969 -21.503 33.015 1.00 84.44 428 ASP A C 1
ATOM 3299 O O . ASP A 1 428 ? -16.092 -21.683 32.546 1.00 84.44 428 ASP A O 1
ATOM 3303 N N . PHE A 1 429 ? -14.420 -20.283 33.064 1.00 80.62 429 PHE A N 1
ATOM 3304 C CA . PHE A 1 429 ? -15.084 -19.067 32.585 1.00 80.62 429 PHE A CA 1
ATOM 3305 C C . PHE A 1 429 ? -15.075 -18.907 31.058 1.00 80.62 429 PHE A C 1
ATOM 3307 O O . PHE A 1 429 ? -15.939 -18.223 30.510 1.00 80.62 429 PHE A O 1
ATOM 3314 N N . VAL A 1 430 ? -14.114 -19.515 30.352 1.00 82.12 430 VAL A N 1
ATOM 3315 C CA . VAL A 1 430 ? -13.866 -19.274 28.912 1.00 82.12 430 VAL A CA 1
ATOM 3316 C C . VAL A 1 430 ? -14.162 -20.510 28.046 1.00 82.12 430 VAL A C 1
ATOM 3318 O O . VAL A 1 430 ? -14.029 -20.465 26.818 1.00 82.12 430 VAL A O 1
ATOM 3321 N N . GLY A 1 431 ? -14.599 -21.610 28.669 1.00 84.06 431 GLY A N 1
ATOM 3322 C CA . GLY A 1 431 ? -14.991 -22.852 28.002 1.00 84.06 431 GLY A CA 1
ATOM 3323 C C . GLY A 1 431 ? -13.834 -23.507 27.241 1.00 84.06 431 GLY A C 1
ATOM 3324 O O . GLY A 1 431 ? -12.696 -23.537 27.710 1.00 84.06 431 GLY A O 1
ATOM 3325 N N . ASP A 1 432 ? -14.109 -23.996 26.028 1.00 78.94 432 ASP A N 1
ATOM 3326 C CA . ASP A 1 432 ? -13.160 -24.762 25.198 1.00 78.94 432 ASP A CA 1
ATOM 3327 C C . ASP A 1 432 ? -11.827 -24.040 24.927 1.00 78.94 432 ASP A C 1
ATOM 3329 O O . ASP A 1 432 ? -10.806 -24.674 24.662 1.00 78.94 432 ASP A O 1
ATOM 3333 N N . VAL A 1 433 ? -11.814 -22.707 25.009 1.00 73.19 433 VAL A N 1
ATOM 3334 C CA . VAL A 1 433 ? -10.628 -21.880 24.743 1.00 73.19 433 VAL A CA 1
ATOM 3335 C C . VAL A 1 433 ? -9.531 -22.115 25.783 1.00 73.19 433 VAL A C 1
ATOM 3337 O O . VAL A 1 433 ? -8.352 -22.046 25.441 1.00 73.19 433 VAL A O 1
ATOM 3340 N N . GLY A 1 434 ? -9.902 -22.402 27.034 1.00 78.69 434 GLY A N 1
ATOM 3341 C CA . GLY A 1 434 ? -8.945 -22.611 28.118 1.00 78.69 434 GLY A CA 1
ATOM 3342 C C . GLY A 1 434 ? -8.518 -24.072 28.304 1.00 78.69 434 GLY A C 1
ATOM 3343 O O . GLY A 1 434 ? -7.560 -24.327 29.029 1.00 78.69 434 GLY A O 1
ATOM 3344 N N . ALA A 1 435 ? -9.155 -25.039 27.630 1.00 86.12 435 ALA A N 1
ATOM 3345 C CA . ALA A 1 435 ? -8.851 -26.469 27.780 1.00 86.12 435 ALA A CA 1
ATOM 3346 C C . ALA A 1 435 ? -7.349 -26.832 27.644 1.00 86.12 435 ALA A C 1
ATOM 3348 O O . ALA A 1 435 ? -6.872 -27.681 28.405 1.00 86.12 435 ALA A O 1
ATOM 3349 N N . PRO A 1 436 ? -6.552 -26.188 26.761 1.00 91.75 436 PRO A N 1
ATOM 3350 C CA . PRO A 1 436 ? -5.113 -26.440 26.690 1.00 91.75 436 PRO A CA 1
ATOM 3351 C C . PRO A 1 436 ? -4.348 -26.112 27.982 1.00 91.75 436 PRO A C 1
ATOM 3353 O O . PRO A 1 436 ? -3.346 -26.765 28.262 1.00 91.75 436 PRO A O 1
ATOM 3356 N N . ILE A 1 437 ? -4.808 -25.145 28.787 1.00 93.38 437 ILE A N 1
ATOM 3357 C CA . ILE A 1 437 ? -4.111 -24.691 30.003 1.00 93.38 437 ILE A CA 1
ATOM 3358 C C . ILE A 1 437 ? -3.992 -25.831 31.017 1.00 93.38 437 ILE A C 1
ATOM 3360 O O . ILE A 1 437 ? -2.906 -26.058 31.541 1.00 93.38 437 ILE A O 1
ATOM 3364 N N . ALA A 1 438 ? -5.063 -26.595 31.252 1.00 90.69 438 ALA A N 1
ATOM 3365 C CA . ALA A 1 438 ? -5.051 -27.698 32.217 1.00 90.69 438 ALA A CA 1
ATOM 3366 C C . ALA A 1 438 ? -4.024 -28.785 31.850 1.00 90.69 438 ALA A C 1
ATOM 3368 O O . ALA A 1 438 ? -3.245 -29.239 32.697 1.00 90.69 438 ALA A O 1
ATOM 3369 N N . ASN A 1 439 ? -3.976 -29.148 30.564 1.00 91.69 439 ASN A N 1
ATOM 3370 C CA . ASN A 1 439 ? -3.035 -30.137 30.041 1.00 91.69 439 ASN A CA 1
ATOM 3371 C C . ASN A 1 439 ? -1.589 -29.633 30.127 1.00 91.69 439 ASN A C 1
ATOM 3373 O O . ASN A 1 439 ? -0.706 -30.369 30.564 1.00 91.69 439 ASN A O 1
ATOM 3377 N N . LEU A 1 440 ? -1.354 -28.369 29.760 1.00 95.19 440 LEU A N 1
ATOM 3378 C CA . LEU A 1 440 ? -0.028 -27.750 29.790 1.00 95.19 440 LEU A CA 1
ATOM 3379 C C . LEU A 1 440 ? 0.499 -27.593 31.219 1.00 95.19 440 LEU A C 1
ATOM 3381 O O . LEU A 1 440 ? 1.649 -27.934 31.473 1.00 95.19 440 LEU A O 1
ATOM 3385 N N . VAL A 1 441 ? -0.335 -27.151 32.165 1.00 96.25 441 VAL A N 1
ATOM 3386 C CA . VAL A 1 441 ? 0.020 -27.077 33.593 1.00 96.25 441 VAL A CA 1
ATOM 3387 C C . VAL A 1 441 ? 0.441 -28.451 34.110 1.00 96.25 441 VAL A C 1
ATOM 3389 O O . VAL A 1 441 ? 1.504 -28.584 34.713 1.00 96.25 441 VAL A O 1
ATOM 3392 N N . THR A 1 442 ? -0.359 -29.484 33.833 1.00 95.38 442 THR A N 1
ATOM 3393 C CA . THR A 1 442 ? -0.075 -30.853 34.287 1.00 95.38 442 THR A CA 1
ATOM 3394 C C . THR A 1 442 ? 1.231 -31.384 33.689 1.00 95.38 442 THR A C 1
ATOM 3396 O O . THR A 1 442 ? 2.044 -31.968 34.407 1.00 95.38 442 THR A O 1
ATOM 3399 N N . ALA A 1 443 ? 1.460 -31.140 32.395 1.00 95.06 443 ALA A N 1
ATOM 3400 C CA . ALA A 1 443 ? 2.678 -31.549 31.700 1.00 95.06 443 ALA A CA 1
ATOM 3401 C C . ALA A 1 443 ? 3.925 -30.832 32.240 1.00 95.06 443 ALA A C 1
ATOM 3403 O O . ALA A 1 443 ? 4.933 -31.481 32.509 1.00 95.06 443 ALA A O 1
ATOM 3404 N N . VAL A 1 444 ? 3.848 -29.514 32.462 1.00 96.12 444 VAL A N 1
ATOM 3405 C CA . VAL A 1 444 ? 4.958 -28.736 33.031 1.00 96.12 444 VAL A CA 1
ATOM 3406 C C . VAL A 1 444 ? 5.310 -29.247 34.426 1.00 96.12 444 VAL A C 1
ATOM 3408 O O . VAL A 1 444 ? 6.476 -29.536 34.674 1.00 96.12 444 VAL A O 1
ATOM 3411 N N . ILE A 1 445 ? 4.320 -29.424 35.312 1.00 96.25 445 ILE A N 1
ATOM 3412 C CA . ILE A 1 445 ? 4.549 -29.946 36.670 1.00 96.25 445 ILE A CA 1
ATOM 3413 C C . ILE A 1 445 ? 5.209 -31.329 36.618 1.00 96.25 445 ILE A C 1
ATOM 3415 O O . ILE A 1 445 ? 6.154 -31.577 37.357 1.00 96.25 445 ILE A O 1
ATOM 3419 N N . GLY A 1 446 ? 4.748 -32.220 35.734 1.00 95.56 446 GLY A N 1
ATOM 3420 C CA . GLY A 1 446 ? 5.303 -33.569 35.593 1.00 95.56 446 GLY A CA 1
ATOM 3421 C C . GLY A 1 446 ? 6.761 -33.624 35.125 1.00 95.56 446 GLY A C 1
ATOM 3422 O O . GLY A 1 446 ? 7.423 -34.625 35.380 1.00 95.56 446 GLY A O 1
ATOM 3423 N N . LEU A 1 447 ? 7.258 -32.577 34.460 1.00 94.00 447 LEU A N 1
ATOM 3424 C CA . LEU A 1 447 ? 8.631 -32.520 33.950 1.00 94.00 447 LEU A CA 1
ATOM 3425 C C . LEU A 1 447 ? 9.619 -31.830 34.894 1.00 94.00 447 LEU A C 1
ATOM 3427 O O . LEU A 1 447 ? 10.809 -32.128 34.831 1.00 94.00 447 LEU A O 1
ATOM 3431 N N . ILE A 1 448 ? 9.160 -30.878 35.713 1.00 92.38 448 ILE A N 1
ATOM 3432 C CA . ILE A 1 448 ? 10.053 -30.023 36.520 1.00 92.38 448 ILE A CA 1
ATOM 3433 C C . ILE A 1 448 ? 10.100 -30.387 38.009 1.00 92.38 448 ILE A C 1
ATOM 3435 O O . ILE A 1 448 ? 10.914 -29.818 38.737 1.00 92.38 448 ILE A O 1
ATOM 3439 N N . THR A 1 449 ? 9.245 -31.308 38.463 1.00 87.69 449 THR A N 1
ATOM 3440 C CA . THR A 1 449 ? 9.214 -31.832 39.843 1.00 87.69 449 THR A CA 1
ATOM 3441 C C . THR A 1 449 ? 9.341 -33.337 39.832 1.00 87.69 449 THR A C 1
ATOM 3443 O O . THR A 1 449 ? 10.081 -33.868 40.685 1.00 87.69 449 THR A O 1
#

Secondary structure (DSSP, 8-state):
-PPP--TTS-EE-TTTEE--TTGGGPPEEETTEEE--EEEEEEEEEE-SSS-EEEEEEEEE--TTSTTPPPBPHHHHHHHHHHGGG-EEEEE-SSSSS-EEEEEGGGTHHHHHHHHHHHH----TTS----GGGS-PPPPEEEEEEETTTBPPPTTPEEE--SS-SSEEEEEEEEEETTEEEEEEEEEE-SSS--HHHHHHHHHHHHHHHHHHHHHHHHHHHHHHHTTS---HHHHHHHHHHHHHHHH-SEETTEESHHHHHHHHHHHT-S-HHHHHHHHHHHHHHHHHHHHHHHHHHHHHHHHH---------PPPP-TT------TT-----------S------SSS-HHHHHHHHHHTSSS-HHHHHHHHHHHHHHHHHHTTS-HHHHHHHHHHHHHHHHHHTSSS--HHHHHHHHHHHHHHHHTTGGGTHHHHHHHHHHHHHH-

pLDDT: mean 77.91, std 22.12, range [20.91, 98.31]

Radius of gyration: 28.33 Å; chains: 1; bounding box: 66×74×76 Å